Protein AF-0000000078166287 (afdb_homodimer)

Radius of gyration: 30.83 Å; Cα contacts (8 Å, |Δi|>4): 566; chains: 2; bounding box: 59×84×82 Å

Sequence (516 aa):
MASVELYSASLSSIGETFCGYIDVQIDDDYSADISILESTAPCSSHRCYIPKPPPLPSKAYKNTRCLKFRNFTSVPRETKHAWDRLFKEGHGADVCIVTEDNSCILSHYTVLSVASPVLGTFLLQAKVKNGMKYIKIPRMPYGAVHAFVRFLYSSCYDEETIKKFVLHLLVLSHCYSVPSLKRLCTSCLEDGSLTEENVTDVLQLAMDCDAPRLTFFCIRMILKDFKSISATEGWKVMRRANPNLEQELLEVVVETDSMASVELYSASLSSIGETFCGYIDVQIDDDYSADISILESTAPCSSHRCYIPKPPPLPSKAYKNTRCLKFRNFTSVPRETKHAWDRLFKEGHGADVCIVTEDNSCILSHYTVLSVASPVLGTFLLQAKVKNGMKYIKIPRMPYGAVHAFVRFLYSSCYDEETIKKFVLHLLVLSHCYSVPSLKRLCTSCLEDGSLTEENVTDVLQLAMDCDAPRLTFFCIRMILKDFKSISATEGWKVMRRANPNLEQELLEVVVETDS

Secondary structure (DSSP, 8-state):
-----------GGGGS-GGGGG-----------------------------------SSTHHHHHHHHHHTEEEEEHHHHHHHHHHHHH-TT--EEEE-TTS-EEEE-HHHHHHH-HHHHHHHHTSEEETTEEEEE-TT--HHHHHHHHHHHHH----HHHHHHTHHHHHHHHHHTT-HHHHHHHHHHIIIII--TTTHHHHHHHHHHTT-HHHHHHHHHHHHHTHHHHHTSHHHHHHHHH-HHHHHHHHHHHHHHH-/-----------GGGGS-GGGGG-----------------------------------SS-HHHHHHHHHHTEEEEEHHHHHHHHHHHHH-TT--EEEE-TTS-EEEE-HHHHHHH-HHHHHHHHTSEEETTEEEEE-TT--HHHHHHHHHHHHH----HHHHHHTHHHHHHHHHHTT-HHHHHHHHHHIIIII--TTTHHHHHHHHHHTT-HHHHHHHHHHHHHTHHHHHTSHHHHHHHHH-HHHHHHHHHHHHHHH-

Structure (mmCIF, N/CA/C/O backbone):
data_AF-0000000078166287-model_v1
#
loop_
_entity.id
_entity.type
_entity.pdbx_description
1 polymer 'BTB domain-containing protein'
#
loop_
_atom_site.group_PDB
_atom_site.id
_atom_site.type_symbol
_atom_site.label_atom_id
_atom_site.label_alt_id
_atom_site.label_comp_id
_atom_site.label_asym_id
_atom_site.label_entity_id
_atom_site.label_seq_id
_atom_site.pdbx_PDB_ins_code
_atom_site.Cartn_x
_atom_site.Cartn_y
_atom_site.Cartn_z
_atom_site.occupancy
_atom_site.B_iso_or_equiv
_atom_site.auth_seq_id
_atom_site.auth_comp_id
_atom_site.auth_asym_id
_atom_site.auth_atom_id
_atom_site.pdbx_PDB_model_num
ATOM 1 N N . MET A 1 1 ? 23.344 -38.125 23.219 1 19.27 1 MET A N 1
ATOM 2 C CA . MET A 1 1 ? 23.562 -38.312 21.781 1 19.27 1 MET A CA 1
ATOM 3 C C . MET A 1 1 ? 22.25 -38.188 21.016 1 19.27 1 MET A C 1
ATOM 5 O O . MET A 1 1 ? 21.547 -39.188 20.828 1 19.27 1 MET A O 1
ATOM 9 N N . ALA A 1 2 ? 21.359 -37.188 21.328 1 23.91 2 ALA A N 1
ATOM 10 C CA . ALA A 1 2 ? 19.938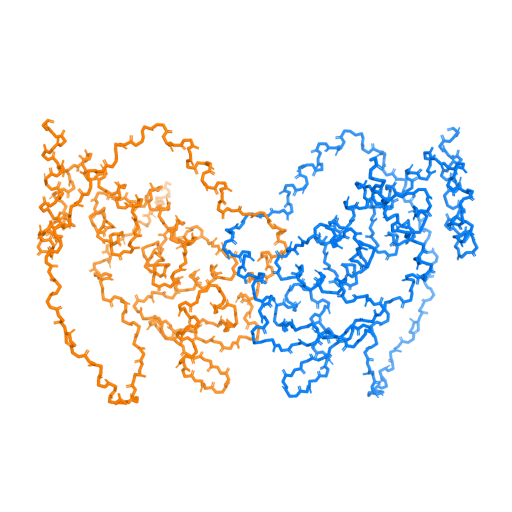 -36.938 21.125 1 23.91 2 ALA A CA 1
ATOM 11 C C . ALA A 1 2 ? 19.609 -36.781 19.641 1 23.91 2 ALA A C 1
ATOM 13 O O . ALA A 1 2 ? 20.156 -35.906 18.969 1 23.91 2 ALA A O 1
ATOM 14 N N . SER A 1 3 ? 19.266 -37.875 18.938 1 19.8 3 SER A N 1
ATOM 15 C CA . SER A 1 3 ? 19.062 -38.062 17.5 1 19.8 3 SER A CA 1
ATOM 16 C C . SER A 1 3 ? 17.906 -37.219 16.984 1 19.8 3 SER A C 1
ATOM 18 O O . SER A 1 3 ? 16.766 -37.375 17.438 1 19.8 3 SER A O 1
ATOM 20 N N . VAL A 1 4 ? 18.062 -35.938 16.656 1 27.19 4 VAL A N 1
ATOM 21 C CA . VAL A 1 4 ? 17.141 -34.969 16.078 1 27.19 4 VAL A CA 1
ATOM 22 C C . VAL A 1 4 ? 16.547 -35.531 14.781 1 27.19 4 VAL A C 1
ATOM 24 O O . VAL A 1 4 ? 17.266 -35.75 13.805 1 27.19 4 VAL A O 1
ATOM 27 N N . GLU A 1 5 ? 15.625 -36.531 14.891 1 24.47 5 GLU A N 1
ATOM 28 C CA . GLU A 1 5 ? 14.891 -37.094 13.758 1 24.47 5 GLU A CA 1
ATOM 29 C C . GLU A 1 5 ? 14.281 -35.969 12.898 1 24.47 5 GLU A C 1
ATOM 31 O O . GLU A 1 5 ? 13.477 -35.188 13.391 1 24.47 5 GLU A O 1
ATOM 36 N N . LEU A 1 6 ? 14.969 -35.406 11.961 1 25.09 6 LEU A N 1
ATOM 37 C CA . LEU A 1 6 ? 14.57 -34.469 10.898 1 25.09 6 LEU A CA 1
ATOM 38 C C . LEU A 1 6 ? 13.352 -35 10.156 1 25.09 6 LEU A C 1
ATOM 40 O O . LEU A 1 6 ? 13.383 -36.125 9.617 1 25.09 6 LEU A O 1
ATOM 44 N N . TYR A 1 7 ? 12.172 -34.781 10.695 1 25.78 7 TYR A N 1
ATOM 45 C CA . TYR A 1 7 ? 10.891 -35.062 10.055 1 25.78 7 TYR A CA 1
ATOM 46 C C . TYR A 1 7 ? 10.922 -34.656 8.586 1 25.78 7 TYR A C 1
ATOM 48 O O . TYR A 1 7 ? 11.125 -33.5 8.258 1 25.78 7 TYR A O 1
ATOM 56 N N . SER A 1 8 ? 11.5 -35.438 7.656 1 24.98 8 SER A N 1
ATOM 57 C CA . SER A 1 8 ? 11.43 -35.375 6.203 1 24.98 8 SER A CA 1
ATOM 58 C C . SER A 1 8 ? 9.984 -35.25 5.723 1 24.98 8 SER A C 1
ATOM 60 O O . SER A 1 8 ? 9.18 -36.156 5.949 1 24.98 8 SER A O 1
ATOM 62 N N . ALA A 1 9 ? 9.359 -34.125 5.785 1 29.28 9 ALA A N 1
ATOM 63 C CA . ALA A 1 9 ? 8.062 -33.875 5.172 1 29.28 9 ALA A CA 1
ATOM 64 C C . ALA A 1 9 ? 8.039 -34.312 3.713 1 29.28 9 ALA A C 1
ATOM 66 O O . ALA A 1 9 ? 8.836 -33.844 2.9 1 2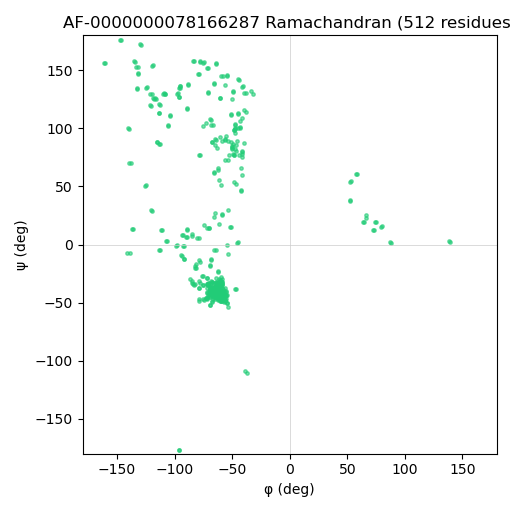9.28 9 ALA A O 1
ATOM 67 N N . SER A 1 10 ? 7.777 -35.594 3.463 1 28.25 10 SER A N 1
ATOM 68 C CA . SER A 1 10 ? 7.539 -36.219 2.164 1 28.25 10 SER A CA 1
ATOM 69 C C . SER A 1 10 ? 6.547 -35.406 1.338 1 28.25 10 SER A C 1
ATOM 71 O O . SER A 1 10 ? 5.434 -35.125 1.793 1 28.25 10 SER A O 1
ATOM 73 N N . LEU A 1 11 ? 6.941 -34.625 0.454 1 28.25 11 LEU A N 1
ATOM 74 C CA . LEU A 1 11 ? 6.27 -33.969 -0.661 1 28.25 11 LEU A CA 1
ATOM 75 C C . LEU A 1 11 ? 5.504 -34.969 -1.507 1 28.25 11 LEU A C 1
ATOM 77 O O . LEU A 1 11 ? 5.078 -34.656 -2.621 1 28.25 11 LEU A O 1
ATOM 81 N N . SER A 1 12 ? 5.234 -36.25 -1.039 1 29.94 12 SER A N 1
ATOM 82 C CA . SER A 1 12 ? 4.707 -37.219 -1.997 1 29.94 12 SER A CA 1
ATOM 83 C C . SER A 1 12 ? 3.369 -36.75 -2.566 1 29.94 12 SER A C 1
ATOM 85 O O . SER A 1 12 ? 2.949 -37.219 -3.627 1 29.94 12 SER A O 1
ATOM 87 N N . SER A 1 13 ? 2.404 -36.312 -1.745 1 31.55 13 SER A N 1
ATOM 88 C CA . SER A 1 13 ? 1.027 -36.469 -2.197 1 31.55 13 SER A CA 1
ATOM 89 C C . SER A 1 13 ? 0.692 -35.5 -3.324 1 31.55 13 SER A C 1
ATOM 91 O O . SER A 1 13 ? -0.464 -35.094 -3.488 1 31.55 13 SER A O 1
ATOM 93 N N . ILE A 1 14 ? 1.645 -34.875 -3.939 1 33.06 14 ILE A N 1
ATOM 94 C CA . ILE A 1 14 ? 1.253 -33.906 -4.973 1 33.06 14 ILE A CA 1
ATOM 95 C C . ILE A 1 14 ? 0.694 -34.656 -6.18 1 33.06 14 ILE A C 1
ATOM 97 O O . ILE A 1 14 ? 0.653 -34.125 -7.289 1 33.06 14 ILE A O 1
ATOM 101 N N . GLY A 1 15 ? 0.345 -35.969 -6.098 1 30.61 15 GLY A N 1
ATOM 102 C CA . GLY A 1 15 ? -0.06 -36.562 -7.352 1 30.61 15 GLY A CA 1
ATOM 103 C C . GLY A 1 15 ? -1.299 -35.938 -7.957 1 30.61 15 GLY A C 1
ATOM 104 O O . GLY A 1 15 ? -1.866 -36.469 -8.914 1 30.61 15 GLY A O 1
ATOM 105 N N . GLU A 1 16 ? -2.223 -35.25 -7.207 1 35.38 16 GLU A N 1
ATOM 106 C CA . GLU A 1 16 ? -3.428 -34.844 -7.918 1 35.38 16 GLU A CA 1
ATOM 107 C C . GLU A 1 16 ? -3.117 -33.75 -8.945 1 35.38 16 GLU A C 1
ATOM 109 O O . GLU A 1 16 ? -2.4 -32.781 -8.641 1 35.38 16 GLU A O 1
ATOM 114 N N . THR A 1 17 ? -3.139 -34.031 -10.227 1 33.88 17 THR A N 1
ATOM 115 C CA . THR A 1 17 ? -2.928 -33.188 -11.406 1 33.88 17 THR A CA 1
ATOM 116 C C . THR A 1 17 ? -3.648 -31.859 -11.258 1 33.88 17 THR A C 1
ATOM 118 O O . THR A 1 17 ? -4.836 -31.812 -10.938 1 33.88 17 THR A O 1
ATOM 121 N N . PHE A 1 18 ? -2.949 -30.828 -10.906 1 33.62 18 PHE A N 1
ATOM 122 C CA . PHE A 1 18 ? -3.383 -29.438 -10.844 1 33.62 18 PHE A CA 1
ATOM 123 C C . PHE A 1 18 ? -4.176 -29.062 -12.094 1 33.62 18 PHE A C 1
ATOM 125 O O . PHE A 1 18 ? -4.605 -27.922 -12.234 1 33.62 18 PHE A O 1
ATOM 132 N N . CYS A 1 19 ? -4.465 -29.938 -13.094 1 33.25 19 CYS A N 1
ATOM 133 C CA . CYS A 1 19 ? -5.121 -29.516 -14.328 1 33.25 19 CYS A CA 1
ATOM 134 C C . CYS A 1 19 ? -6.543 -29.031 -14.047 1 33.25 19 CYS A C 1
ATOM 136 O O . CYS A 1 19 ? -7.105 -28.266 -14.836 1 33.25 19 CYS A O 1
ATOM 138 N N . GLY A 1 20 ? -7.305 -29.641 -13.156 1 32.28 20 GLY A N 1
ATOM 139 C CA . GLY A 1 20 ? -8.734 -29.406 -13.039 1 32.28 20 GLY A CA 1
ATOM 140 C C . GLY A 1 20 ? -9.07 -28.156 -12.266 1 32.28 20 GLY A C 1
ATOM 141 O O . GLY A 1 20 ? -10.219 -27.953 -11.859 1 32.28 20 GLY A O 1
ATOM 142 N N . TYR A 1 21 ? -8.109 -27.422 -11.914 1 35.41 21 TYR A N 1
ATOM 143 C CA . TYR A 1 21 ? -8.445 -26.484 -10.844 1 35.41 21 TYR A CA 1
ATOM 144 C C . TYR A 1 21 ? -9.203 -25.281 -11.391 1 35.41 21 TYR A C 1
ATOM 146 O O . TYR A 1 21 ? -9.625 -24.406 -10.633 1 35.41 21 TYR A O 1
ATOM 154 N N . ILE A 1 22 ? -9.266 -25.016 -12.664 1 35.56 22 ILE A N 1
ATOM 155 C CA . ILE A 1 22 ? -9.641 -23.656 -13 1 35.56 22 ILE A CA 1
ATOM 156 C C . ILE A 1 22 ? -11.164 -23.516 -13.016 1 35.56 22 ILE A C 1
ATOM 158 O O . ILE A 1 22 ? -11.711 -22.672 -13.711 1 35.56 22 ILE A O 1
ATOM 162 N N . ASP A 1 23 ? -11.969 -24.5 -12.609 1 32.66 23 ASP A N 1
ATOM 163 C CA . ASP A 1 23 ? -13.391 -24.281 -12.836 1 32.66 23 ASP A CA 1
ATOM 164 C C . ASP A 1 23 ? -13.977 -23.328 -11.789 1 32.66 23 ASP A C 1
ATOM 166 O O . ASP A 1 23 ? -14.078 -23.688 -10.609 1 32.66 23 ASP A O 1
ATOM 170 N N . VAL A 1 24 ? -13.727 -22.141 -11.945 1 35.94 24 VAL A N 1
ATOM 171 C CA . VAL A 1 24 ? -14.523 -21.25 -11.109 1 35.94 24 VAL A CA 1
ATOM 172 C C . VAL A 1 24 ? -16 -21.5 -11.352 1 35.94 24 VAL A C 1
ATOM 174 O O . VAL A 1 24 ? -16.5 -21.359 -12.477 1 35.94 24 VAL A O 1
ATOM 177 N N . GLN A 1 25 ? -16.641 -22.406 -10.609 1 33.19 25 GLN A N 1
ATOM 178 C CA . GLN A 1 25 ? -18.062 -22.719 -10.75 1 33.19 25 GLN A CA 1
ATOM 179 C C . GLN A 1 25 ? -18.922 -21.531 -10.32 1 33.19 25 GLN A C 1
ATOM 181 O O . GLN A 1 25 ? -18.844 -21.094 -9.172 1 33.19 25 GLN A O 1
ATOM 186 N N . ILE A 1 26 ? -19.156 -20.688 -11.305 1 35.34 26 ILE A N 1
ATOM 187 C CA . ILE A 1 26 ? -20.266 -19.766 -11.07 1 35.34 26 ILE A CA 1
ATOM 188 C C . ILE A 1 26 ? -21.578 -20.547 -11.023 1 35.34 26 ILE A C 1
ATOM 190 O O . ILE A 1 26 ? -21.891 -21.312 -11.938 1 35.34 26 ILE A O 1
ATOM 194 N N . ASP A 1 27 ? -22.234 -20.859 -10.023 1 30.25 27 ASP A N 1
ATOM 195 C CA . ASP A 1 27 ? -23.547 -21.5 -9.953 1 30.25 27 ASP A CA 1
ATOM 196 C C . ASP A 1 27 ? -24.562 -20.812 -10.852 1 30.25 27 ASP A C 1
ATOM 198 O O . ASP A 1 27 ? -24.875 -19.641 -10.633 1 30.25 27 ASP A O 1
ATOM 202 N N . ASP A 1 28 ? -24.547 -21.047 -12.234 1 31.62 28 ASP A N 1
ATOM 203 C CA . ASP A 1 28 ? -25.453 -20.547 -13.25 1 31.62 28 ASP A CA 1
ATOM 204 C C . ASP A 1 28 ? -26.859 -21.109 -13.055 1 31.62 28 ASP A C 1
ATOM 206 O O . ASP A 1 28 ? -27.109 -22.281 -13.359 1 31.62 28 ASP A O 1
ATOM 210 N N . ASP A 1 29 ? -27.672 -20.938 -12.016 1 28.88 29 ASP A N 1
ATOM 211 C CA . ASP A 1 29 ? -29 -21.406 -12.359 1 28.88 29 ASP A CA 1
ATOM 212 C C . ASP A 1 29 ? -29.5 -20.75 -13.641 1 28.88 29 ASP A C 1
ATOM 214 O O . ASP A 1 29 ? -30.438 -21.25 -14.281 1 28.88 29 ASP A O 1
ATOM 218 N N . TYR A 1 30 ? -29.531 -19.391 -13.789 1 25.78 30 TYR A N 1
ATOM 219 C CA . TYR A 1 30 ? -30.453 -18.812 -14.75 1 25.78 30 TYR A CA 1
ATOM 220 C C . TYR A 1 30 ? -29.953 -19.016 -16.172 1 25.78 30 TYR A C 1
ATOM 222 O O . TYR A 1 30 ? -28.797 -18.688 -16.484 1 25.78 30 TYR A O 1
ATOM 230 N N . SER A 1 31 ? -30.484 -19.984 -16.953 1 24.83 31 SER A N 1
ATOM 231 C CA . SER A 1 31 ? -30.297 -20.484 -18.312 1 24.83 31 SER A CA 1
ATOM 232 C C . SER A 1 31 ? -30.531 -19.391 -19.344 1 24.83 31 SER A C 1
ATOM 234 O O . SER A 1 31 ? -31.469 -19.469 -20.141 1 24.83 31 SER A O 1
ATOM 236 N N . ALA A 1 32 ? -30.391 -18.016 -19.109 1 26.31 32 ALA A N 1
ATOM 237 C CA . ALA A 1 32 ? -30.703 -17.219 -20.281 1 26.31 32 ALA A CA 1
ATOM 238 C C . ALA A 1 32 ? -29.953 -17.734 -21.516 1 26.31 32 ALA A C 1
ATOM 240 O O . ALA A 1 32 ? -28.812 -18.219 -21.406 1 26.31 32 ALA A O 1
ATOM 241 N N . ASP A 1 33 ? -30.656 -18.078 -22.672 1 23.92 33 ASP A N 1
ATOM 242 C CA . ASP A 1 33 ? -30.453 -18.656 -23.984 1 23.92 33 ASP A CA 1
ATOM 243 C C . ASP A 1 33 ? -29.359 -17.922 -24.75 1 23.92 33 ASP A C 1
ATOM 245 O O . ASP A 1 33 ? -29.609 -16.891 -25.375 1 23.92 33 ASP A O 1
ATOM 249 N N . ILE A 1 34 ? -28.328 -17.328 -24.078 1 25.14 34 ILE A N 1
ATOM 250 C CA . ILE A 1 34 ? -27.531 -16.516 -25 1 25.14 34 ILE A CA 1
ATOM 251 C C . ILE A 1 34 ? -26.984 -17.391 -26.109 1 25.14 34 ILE A C 1
ATOM 253 O O . ILE A 1 34 ? -26.25 -18.359 -25.859 1 25.14 34 ILE A O 1
ATOM 257 N N . SER A 1 35 ? -27.781 -17.516 -27.172 1 24.55 35 SER A N 1
ATOM 258 C CA . SER A 1 35 ? -27.5 -18.109 -28.484 1 24.55 35 SER A CA 1
ATOM 259 C C . SER A 1 35 ? -26.125 -17.703 -28.984 1 24.55 35 SER A C 1
ATOM 261 O O . SER A 1 35 ? -25.938 -16.578 -29.469 1 24.55 35 SER A O 1
ATOM 263 N N . ILE A 1 36 ? -25.172 -17.797 -28.094 1 24.05 36 ILE A N 1
ATOM 264 C CA . ILE A 1 36 ? -23.875 -17.391 -28.625 1 24.05 36 ILE A CA 1
ATOM 265 C C . ILE A 1 36 ? -23.609 -18.125 -29.938 1 24.05 36 ILE A C 1
ATOM 267 O O . ILE A 1 36 ? -23.828 -19.344 -30.031 1 24.05 36 ILE A O 1
ATOM 271 N N . LEU A 1 37 ? -23.594 -17.328 -31.016 1 23.06 37 LEU A N 1
ATOM 272 C CA . LEU A 1 37 ? -23.312 -17.531 -32.438 1 23.06 37 LEU A CA 1
ATOM 273 C C . LEU A 1 37 ? -22.094 -18.422 -32.625 1 23.06 37 LEU A C 1
ATOM 275 O O . LEU A 1 37 ? -21.062 -18.234 -31.969 1 23.06 37 LEU A O 1
ATOM 279 N N . GLU A 1 38 ? -22.328 -19.656 -33.031 1 24.67 38 GLU A N 1
ATOM 280 C CA . GLU A 1 38 ? -21.484 -20.797 -33.344 1 24.67 38 GLU A CA 1
ATOM 281 C C . GLU A 1 38 ? -20.422 -20.453 -34.375 1 24.67 38 GLU A C 1
ATOM 283 O O . GLU A 1 38 ? -19.688 -21.328 -34.844 1 24.67 38 GLU A O 1
ATOM 288 N N . SER A 1 39 ? -20.344 -19.203 -34.906 1 24.69 39 SER A N 1
ATOM 289 C CA . SER A 1 39 ? -19.625 -19.312 -36.156 1 24.69 39 SER A CA 1
ATOM 290 C C . SER A 1 39 ? -18.203 -19.812 -35.938 1 24.69 39 SER A C 1
ATOM 292 O O . SER A 1 39 ? -17.375 -19.094 -35.375 1 24.69 39 SER A O 1
ATOM 294 N N . THR A 1 40 ? -18.062 -20.984 -35.469 1 23.98 40 THR A N 1
ATOM 295 C CA . THR A 1 40 ? -16.734 -21.531 -35.219 1 23.98 40 THR A CA 1
ATOM 296 C C . THR A 1 40 ? -15.914 -21.625 -36.5 1 23.98 40 THR A C 1
ATOM 298 O O . THR A 1 40 ? -16.203 -22.453 -37.375 1 23.98 40 THR A O 1
ATOM 301 N N . ALA A 1 41 ? -15.75 -20.484 -37.219 1 26.19 41 ALA A N 1
ATOM 302 C CA . ALA A 1 41 ? -14.93 -20.672 -38.406 1 26.19 41 ALA A CA 1
ATOM 303 C C . ALA A 1 41 ? -13.633 -21.406 -38.094 1 26.19 41 ALA A C 1
ATOM 305 O O . ALA A 1 41 ? -13.148 -21.328 -36.938 1 26.19 41 ALA A O 1
ATOM 306 N N . PRO A 1 42 ? -13.305 -22.438 -38.906 1 25.3 42 PRO A N 1
ATOM 307 C CA . PRO A 1 42 ? -12.18 -23.359 -38.75 1 25.3 42 PRO A CA 1
ATOM 308 C C . PRO A 1 42 ? -10.836 -22.641 -38.656 1 25.3 42 PRO A C 1
ATOM 310 O O . PRO A 1 42 ? -10.609 -21.641 -39.344 1 25.3 42 PRO A O 1
ATOM 313 N N . CYS A 1 43 ? -10.398 -22.359 -37.438 1 22.8 43 CYS A N 1
ATOM 314 C CA . CYS A 1 43 ? -9.109 -21.719 -37.188 1 22.8 43 CYS A CA 1
ATOM 315 C C . CYS A 1 43 ? -8.008 -22.391 -38 1 22.8 43 CYS A C 1
ATOM 317 O O . CYS A 1 43 ? -7.828 -23.609 -37.906 1 22.8 43 CYS A O 1
ATOM 319 N N . SER A 1 44 ? -7.828 -21.969 -39.25 1 23.44 44 SER A N 1
ATOM 320 C CA . SER A 1 44 ? -6.668 -22.344 -40.031 1 23.44 44 SER A CA 1
ATOM 321 C C . SER A 1 44 ? -5.422 -22.484 -39.156 1 23.44 44 SER A C 1
ATOM 323 O O . SER A 1 44 ? -5.324 -21.859 -38.094 1 23.44 44 SER A O 1
ATOM 325 N N . SER A 1 45 ? -4.723 -23.609 -39.375 1 24.66 45 SER A N 1
ATOM 326 C CA . SER A 1 45 ? -3.494 -24.141 -38.781 1 24.66 45 SER A CA 1
ATOM 327 C C . SER A 1 45 ? -2.395 -23.078 -38.75 1 24.66 45 SER A C 1
ATOM 329 O O . SER A 1 45 ? -1.879 -22.688 -39.812 1 24.66 45 SER A O 1
ATOM 331 N N . HIS A 1 46 ? -2.658 -21.938 -38.188 1 24.31 46 HIS A N 1
ATOM 332 C CA . HIS A 1 46 ? -1.53 -21 -38.156 1 24.31 46 HIS A CA 1
ATOM 333 C C . HIS A 1 46 ? -0.252 -21.703 -37.719 1 24.31 46 HIS A C 1
ATOM 335 O O . HIS A 1 46 ? -0.244 -22.406 -36.719 1 24.31 46 HIS A O 1
ATOM 341 N N . ARG A 1 47 ? 0.609 -22.062 -38.688 1 26.73 47 ARG A N 1
ATOM 342 C CA . ARG A 1 47 ? 1.971 -22.562 -38.5 1 26.73 47 ARG A CA 1
ATOM 343 C C . ARG A 1 47 ? 2.703 -21.781 -37.406 1 26.73 47 ARG A C 1
ATOM 345 O O . ARG A 1 47 ? 2.857 -20.562 -37.531 1 26.73 47 ARG A O 1
ATOM 352 N N . CYS A 1 48 ? 2.406 -22.156 -36.125 1 26.31 48 CYS A N 1
ATOM 353 C CA . CYS A 1 48 ? 3.141 -21.578 -35 1 26.31 48 CYS A CA 1
ATOM 354 C C . CYS A 1 48 ? 4.629 -21.469 -35.312 1 26.31 48 CYS A C 1
ATOM 356 O O . CYS A 1 48 ? 5.316 -22.484 -35.438 1 26.31 48 CYS A O 1
ATOM 358 N N . TYR A 1 49 ? 4.961 -20.734 -36.344 1 28.91 49 TYR A N 1
ATOM 359 C CA . TYR A 1 49 ? 6.375 -20.422 -36.5 1 28.91 49 TYR A CA 1
ATOM 360 C C . TYR A 1 49 ? 7.016 -20.078 -35.156 1 28.91 49 TYR A C 1
ATOM 362 O O . TYR A 1 49 ? 6.676 -19.078 -34.531 1 28.91 49 TYR A O 1
ATOM 370 N N . ILE A 1 50 ? 7.266 -21.094 -34.344 1 29.66 50 ILE A N 1
ATOM 371 C CA . ILE A 1 50 ? 8.047 -20.859 -33.125 1 29.66 50 ILE A CA 1
ATOM 372 C C . ILE A 1 50 ? 9.281 -20.031 -33.438 1 29.66 50 ILE A C 1
ATOM 374 O O . ILE A 1 50 ? 10.125 -20.453 -34.25 1 29.66 50 ILE A O 1
ATOM 378 N N . PRO A 1 51 ? 9.156 -18.703 -33.562 1 32.94 51 PRO A N 1
ATOM 379 C CA . PRO A 1 51 ? 10.398 -17.969 -33.812 1 32.94 51 PRO A CA 1
ATOM 380 C C . PRO A 1 51 ? 11.586 -18.531 -33.031 1 32.94 51 PRO A C 1
ATOM 382 O O . PRO A 1 51 ? 11.406 -19.172 -32 1 32.94 51 PRO A O 1
ATOM 385 N N . LYS A 1 52 ? 12.664 -18.75 -33.719 1 34.5 52 LYS A N 1
ATOM 386 C CA . LYS A 1 52 ? 13.945 -19.172 -33.156 1 34.5 52 LYS A CA 1
ATOM 387 C C . LYS A 1 52 ? 14.219 -18.484 -31.828 1 34.5 52 LYS A C 1
ATOM 389 O O . LYS A 1 52 ? 13.961 -17.281 -31.672 1 34.5 52 LYS A O 1
ATOM 394 N N . PRO A 1 53 ? 14.266 -19.266 -30.688 1 34.78 53 PRO A N 1
ATOM 395 C CA . PRO A 1 53 ? 14.492 -18.641 -29.391 1 34.78 53 PRO A CA 1
ATOM 396 C C . PRO A 1 53 ? 15.617 -17.609 -29.422 1 34.78 53 PRO A C 1
ATOM 398 O O . PRO A 1 53 ? 16.547 -17.734 -30.219 1 34.78 53 PRO A O 1
ATOM 401 N N . PRO A 1 54 ? 15.266 -16.297 -29.234 1 38.22 54 PRO A N 1
ATOM 402 C CA . PRO A 1 54 ? 16.406 -15.383 -29.25 1 38.22 54 PRO A CA 1
ATOM 403 C C . PRO A 1 54 ? 17.625 -15.938 -28.516 1 38.22 54 PRO A C 1
ATOM 405 O O . PRO A 1 54 ? 17.484 -16.812 -27.641 1 38.22 54 PRO A O 1
ATOM 408 N N . PRO A 1 55 ? 18.812 -15.789 -29.078 1 36.16 55 PRO A N 1
ATOM 409 C CA . PRO A 1 55 ? 20.016 -16.297 -28.422 1 36.16 55 PRO A CA 1
ATOM 410 C C . PRO A 1 55 ? 20.062 -15.977 -26.922 1 36.16 55 PRO A C 1
ATOM 412 O O . PRO A 1 55 ? 19.406 -15.039 -26.469 1 36.16 55 PRO A O 1
ATOM 415 N N . LEU A 1 56 ? 20.547 -16.891 -26.188 1 37.16 56 LEU A N 1
ATOM 416 C CA . LEU A 1 56 ? 20.688 -16.797 -24.734 1 37.16 56 LEU A CA 1
ATOM 417 C C . LEU A 1 56 ? 21.328 -15.477 -24.344 1 37.16 56 LEU A C 1
ATOM 419 O O . LEU A 1 56 ? 22.344 -15.078 -24.891 1 37.16 56 LEU A O 1
ATOM 423 N N . PRO A 1 57 ? 20.5 -14.57 -23.969 1 35.78 57 PRO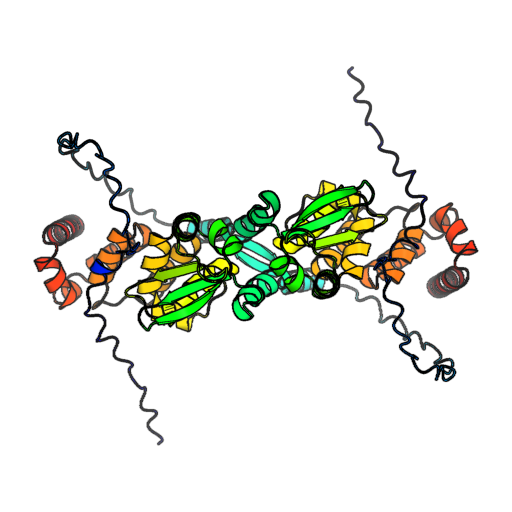 A N 1
ATOM 424 C CA . PRO A 1 57 ? 21.25 -13.391 -23.516 1 35.78 57 PRO A CA 1
ATOM 425 C C . PRO A 1 57 ? 22.391 -13.734 -22.562 1 35.78 57 PRO A C 1
ATOM 427 O O . PRO A 1 57 ? 22.219 -14.57 -21.672 1 35.78 57 PRO A O 1
ATOM 430 N N . SER A 1 58 ? 23.594 -13.75 -22.984 1 31.86 58 SER A N 1
ATOM 431 C CA . SER A 1 58 ? 24.719 -13.883 -22.062 1 31.86 58 SER A CA 1
ATOM 432 C C . SER A 1 58 ? 24.453 -13.109 -20.766 1 31.86 58 SER A C 1
ATOM 434 O O . SER A 1 58 ? 24.547 -13.68 -19.672 1 31.86 58 SER A O 1
ATOM 436 N N . LYS A 1 59 ? 25.281 -11.898 -20.531 1 34.28 59 LYS A N 1
ATOM 437 C CA . LYS A 1 59 ? 25.422 -11.203 -19.25 1 34.28 59 LYS A CA 1
ATOM 438 C C . LYS A 1 59 ? 24.094 -10.578 -18.828 1 34.28 59 LYS A C 1
ATOM 440 O O . LYS A 1 59 ? 23.953 -9.352 -18.812 1 34.28 59 LYS A O 1
ATOM 445 N N . ALA A 1 60 ? 23.031 -11.078 -19.297 1 38.09 60 ALA A N 1
ATOM 446 C CA . ALA A 1 60 ? 21.75 -10.453 -18.938 1 38.09 60 ALA A CA 1
ATOM 447 C C . ALA A 1 60 ? 21.484 -10.562 -17.453 1 38.09 60 ALA A C 1
ATOM 449 O O . ALA A 1 60 ? 20.391 -10.227 -16.984 1 38.09 60 ALA A O 1
ATOM 450 N N . TYR A 1 61 ? 22.266 -11.211 -16.719 1 33.62 61 TYR A N 1
ATOM 451 C CA . TYR A 1 61 ? 22.078 -11.211 -15.273 1 33.62 61 TYR A CA 1
ATOM 452 C C . TYR A 1 61 ? 22.078 -9.797 -14.719 1 33.62 61 TYR A C 1
ATOM 454 O O . TYR A 1 61 ? 21.453 -9.531 -13.688 1 33.62 61 TYR A O 1
ATOM 462 N N . LYS A 1 62 ? 22.891 -8.852 -15.219 1 39.16 62 LYS A N 1
ATOM 463 C CA . LYS A 1 62 ? 22.922 -7.484 -14.695 1 39.16 62 LYS A CA 1
ATOM 464 C C . LYS A 1 62 ? 21.562 -6.812 -14.836 1 39.16 62 LYS A C 1
ATOM 466 O O . LYS A 1 62 ? 21.188 -5.973 -14.016 1 39.16 62 LYS A O 1
ATOM 471 N N . ASN A 1 63 ? 20.844 -7.18 -15.852 1 40.38 63 ASN A N 1
ATOM 472 C CA . ASN A 1 63 ? 19.625 -6.438 -16.125 1 40.38 63 ASN A CA 1
ATOM 473 C C . ASN A 1 63 ? 18.469 -6.918 -15.258 1 40.38 63 ASN A C 1
ATOM 475 O O . ASN A 1 63 ? 17.391 -6.305 -15.242 1 40.38 63 ASN A O 1
ATOM 479 N N . THR A 1 64 ? 18.625 -8.109 -14.711 1 40.19 64 THR A N 1
ATOM 480 C CA . THR A 1 64 ? 17.531 -8.562 -13.852 1 40.19 64 THR A CA 1
ATOM 481 C C . THR A 1 64 ? 17.469 -7.73 -12.57 1 40.19 64 THR A C 1
ATOM 483 O O . THR A 1 64 ? 16.391 -7.441 -12.055 1 40.19 64 THR A O 1
ATOM 486 N N . ARG A 1 65 ? 18.672 -7.363 -12.039 1 42.41 65 ARG A N 1
ATOM 487 C CA . ARG A 1 65 ? 18.688 -6.441 -10.906 1 42.41 65 ARG A CA 1
ATOM 488 C C . ARG A 1 65 ? 18.047 -5.102 -11.289 1 42.41 65 ARG A C 1
ATOM 490 O O . ARG A 1 65 ? 17.359 -4.484 -10.469 1 42.41 65 ARG A O 1
ATOM 497 N N . CYS A 1 66 ? 18.359 -4.859 -12.508 1 44.75 66 CYS A N 1
ATOM 498 C CA . CYS A 1 66 ? 17.844 -3.584 -13 1 44.75 66 CYS A CA 1
ATOM 499 C C . CYS A 1 66 ? 16.328 -3.643 -13.172 1 44.75 66 CYS A C 1
ATOM 501 O O . CYS A 1 66 ? 15.633 -2.646 -12.961 1 44.75 66 CYS A O 1
ATOM 503 N N . LEU A 1 67 ? 15.836 -4.816 -13.578 1 45.62 67 LEU A N 1
ATOM 504 C CA . LEU A 1 67 ? 14.414 -5.031 -13.805 1 45.62 67 LEU A CA 1
ATOM 505 C C . LEU A 1 67 ? 13.664 -5.105 -12.477 1 45.62 67 LEU A C 1
ATOM 507 O O . LEU A 1 67 ? 12.508 -4.684 -12.391 1 45.62 67 LEU A O 1
ATOM 511 N N . LYS A 1 68 ? 14.297 -5.914 -11.547 1 49.03 68 LYS A N 1
ATOM 512 C CA . LYS A 1 68 ? 13.719 -5.969 -10.203 1 49.03 68 LYS A CA 1
ATOM 513 C C . LYS A 1 68 ? 13.406 -4.57 -9.68 1 49.03 68 LYS A C 1
ATOM 515 O O . LYS A 1 68 ? 12.359 -4.352 -9.062 1 49.03 68 LYS A O 1
ATOM 520 N N . PHE A 1 69 ? 14.406 -3.609 -10.055 1 54.75 69 PHE A N 1
ATOM 521 C CA . PHE A 1 69 ? 14.336 -2.248 -9.531 1 54.75 69 PHE A CA 1
ATOM 522 C C . PHE A 1 69 ? 13.156 -1.497 -10.133 1 54.75 69 PHE A C 1
ATOM 524 O O . PHE A 1 69 ? 12.547 -0.654 -9.469 1 54.75 69 PHE A O 1
ATOM 531 N N . ARG A 1 70 ? 12.688 -2.102 -11.281 1 69.75 70 ARG A N 1
ATOM 532 C CA . ARG A 1 70 ? 11.75 -1.255 -12 1 69.75 70 ARG A CA 1
ATOM 533 C C . ARG A 1 70 ? 10.312 -1.538 -11.562 1 69.75 70 ARG A C 1
ATOM 535 O O . ARG A 1 70 ? 9.461 -0.648 -11.594 1 69.75 70 ARG A O 1
ATOM 542 N N . ASN A 1 71 ? 10.109 -2.672 -10.797 1 91.31 71 ASN A N 1
ATOM 543 C CA . ASN A 1 71 ? 8.719 -3.047 -10.555 1 91.31 71 ASN A CA 1
ATOM 544 C C . ASN A 1 71 ? 8.305 -2.756 -9.117 1 91.31 71 ASN A C 1
ATOM 546 O O . ASN A 1 71 ? 7.148 -2.98 -8.734 1 91.31 71 ASN A O 1
ATOM 550 N N . PHE A 1 72 ? 9.227 -2.195 -8.43 1 96.06 72 PHE A N 1
ATOM 551 C CA . PHE A 1 72 ? 8.938 -1.936 -7.02 1 96.06 72 PHE A CA 1
ATOM 552 C C . PHE A 1 72 ? 8.992 -0.442 -6.723 1 96.06 72 PHE A C 1
ATOM 554 O O . PHE A 1 72 ? 9.586 0.326 -7.48 1 96.06 72 PHE A O 1
ATOM 561 N N . THR A 1 73 ? 8.266 -0.091 -5.711 1 96.69 73 THR A N 1
ATOM 562 C CA . THR A 1 73 ? 8.258 1.277 -5.203 1 96.69 73 THR A CA 1
ATOM 563 C C . THR A 1 73 ? 8.352 1.29 -3.682 1 96.69 73 THR A C 1
ATOM 565 O O . THR A 1 73 ? 8.055 0.289 -3.027 1 96.69 73 THR A O 1
ATOM 568 N N . SER A 1 74 ? 8.797 2.416 -3.229 1 96.5 74 SER A N 1
ATOM 569 C CA . SER A 1 74 ? 8.938 2.559 -1.783 1 96.5 74 SER A CA 1
ATOM 570 C C . SER A 1 74 ? 7.727 3.244 -1.17 1 96.5 74 SER A C 1
ATOM 572 O O . SER A 1 74 ? 7.199 4.207 -1.73 1 96.5 74 SER A O 1
ATOM 574 N N . VAL A 1 75 ? 7.254 2.691 -0.089 1 97.94 75 VAL A N 1
ATOM 575 C CA . VAL A 1 75 ? 6.191 3.314 0.694 1 97.94 75 VAL A CA 1
ATOM 576 C C . VAL A 1 75 ? 6.578 3.324 2.172 1 97.94 75 VAL A C 1
ATOM 578 O O . VAL A 1 75 ? 7.375 2.496 2.617 1 97.94 75 VAL A O 1
ATOM 581 N N . PRO A 1 76 ? 6.027 4.332 2.902 1 97.94 76 PRO A N 1
ATOM 582 C CA . PRO A 1 76 ? 6.238 4.234 4.348 1 97.94 76 PRO A CA 1
ATOM 583 C C . PRO A 1 76 ? 5.777 2.9 4.926 1 97.94 76 PRO A C 1
ATOM 585 O O . PRO A 1 76 ? 4.77 2.346 4.477 1 97.94 76 PRO A O 1
ATOM 588 N N . ARG A 1 77 ? 6.449 2.4 5.934 1 97.75 77 ARG A N 1
ATOM 589 C CA . ARG A 1 77 ? 6.074 1.142 6.574 1 97.75 77 ARG A CA 1
ATOM 590 C C . ARG A 1 77 ? 4.656 1.208 7.125 1 97.75 77 ARG A C 1
ATOM 592 O O . ARG A 1 77 ? 3.922 0.218 7.086 1 97.75 77 ARG A O 1
ATOM 599 N N . GLU A 1 78 ? 4.246 2.395 7.59 1 97.25 78 GLU A N 1
ATOM 600 C CA . GLU A 1 78 ? 2.916 2.598 8.164 1 97.25 78 GLU A CA 1
ATOM 601 C C . GLU A 1 78 ? 1.824 2.32 7.133 1 97.25 78 GLU A C 1
ATOM 603 O O . GLU A 1 78 ? 0.761 1.8 7.473 1 97.25 78 GLU A O 1
ATOM 608 N N . THR A 1 79 ? 2.129 2.635 5.965 1 98.38 79 THR A N 1
ATOM 609 C CA . THR A 1 79 ? 1.155 2.449 4.895 1 98.38 79 THR A CA 1
ATOM 610 C C . THR A 1 79 ? 0.922 0.965 4.625 1 98.38 79 THR A C 1
ATOM 612 O O . THR A 1 79 ? -0.219 0.5 4.621 1 98.38 79 THR A O 1
ATOM 615 N N . LYS A 1 80 ? 1.957 0.273 4.418 1 98.56 80 LYS A N 1
ATOM 616 C CA . LYS A 1 80 ? 1.842 -1.164 4.188 1 98.56 80 LYS A CA 1
ATOM 617 C C . LYS A 1 80 ? 1.195 -1.861 5.383 1 98.56 80 LYS A C 1
ATOM 619 O O . LYS A 1 80 ? 0.387 -2.775 5.211 1 98.56 80 LYS A O 1
ATOM 624 N N . HIS A 1 81 ? 1.572 -1.424 6.555 1 98 81 HIS A N 1
ATOM 625 C CA . HIS A 1 81 ? 0.991 -1.996 7.766 1 98 81 HIS A CA 1
ATOM 626 C C . HIS A 1 81 ? -0.516 -1.768 7.812 1 98 81 HIS A C 1
ATOM 628 O O . HIS A 1 81 ? -1.269 -2.648 8.234 1 98 81 HIS A O 1
ATOM 634 N N . ALA A 1 82 ? -0.921 -0.64 7.43 1 98.5 82 ALA A N 1
ATOM 635 C CA . ALA A 1 82 ? -2.352 -0.341 7.414 1 98.5 82 ALA A CA 1
ATOM 636 C C . ALA A 1 82 ? -3.09 -1.246 6.434 1 98.5 82 ALA A C 1
ATOM 638 O O . ALA A 1 82 ? -4.152 -1.785 6.754 1 98.5 82 ALA A O 1
ATOM 639 N N . TRP A 1 83 ? -2.484 -1.433 5.258 1 98.75 83 TRP A N 1
ATOM 640 C CA . TRP A 1 83 ? -3.076 -2.328 4.27 1 98.75 83 TRP A CA 1
ATOM 641 C C . TRP A 1 83 ? -3.205 -3.742 4.824 1 98.75 83 TRP A C 1
ATOM 643 O O . TRP A 1 83 ? -4.25 -4.379 4.68 1 98.75 83 TRP A O 1
ATOM 653 N N . ASP A 1 84 ? -2.174 -4.152 5.441 1 98.81 84 ASP A N 1
ATOM 654 C CA . ASP A 1 84 ? -2.127 -5.516 5.965 1 98.81 84 ASP A CA 1
ATOM 655 C C . ASP A 1 84 ? -3.094 -5.688 7.133 1 98.81 84 ASP A C 1
ATOM 657 O O . ASP A 1 84 ? -3.725 -6.738 7.273 1 98.81 84 ASP A O 1
ATOM 661 N N . ARG A 1 85 ? -3.18 -4.68 7.922 1 98.5 85 ARG A N 1
ATOM 662 C CA . ARG A 1 85 ? -4.066 -4.715 9.078 1 98.5 85 ARG A CA 1
ATOM 663 C C . ARG A 1 85 ? -5.527 -4.793 8.648 1 98.5 85 ARG A C 1
ATOM 665 O O . ARG A 1 85 ? -6.34 -5.453 9.305 1 98.5 85 ARG A O 1
ATOM 672 N N . LEU A 1 86 ? -5.809 -4.105 7.621 1 98.75 86 LEU A N 1
ATOM 673 C CA . LEU A 1 86 ? -7.176 -4.172 7.113 1 98.75 86 LEU A CA 1
ATOM 674 C C . LEU A 1 86 ? -7.574 -5.613 6.82 1 98.75 86 LEU A C 1
ATOM 676 O O . LEU A 1 86 ? -8.672 -6.043 7.18 1 98.75 86 LEU A O 1
ATOM 680 N N . PHE A 1 87 ? -6.707 -6.34 6.227 1 98.81 87 PHE A N 1
ATOM 681 C CA . PHE A 1 87 ? -6.969 -7.746 5.938 1 98.81 87 PHE A CA 1
ATOM 682 C C . PHE A 1 87 ? -7.043 -8.555 7.227 1 98.81 87 PHE A C 1
ATOM 684 O O . PHE A 1 87 ? -7.98 -9.336 7.422 1 98.81 87 PHE A O 1
ATOM 691 N N . LYS A 1 88 ? -6.09 -8.391 8.062 1 98.31 88 LYS A N 1
ATOM 692 C CA . LYS A 1 88 ? -5.961 -9.211 9.258 1 98.31 88 LYS A CA 1
ATOM 693 C C . LYS A 1 88 ? -7.145 -9.008 10.195 1 98.31 88 LYS A C 1
ATOM 695 O O . LYS A 1 88 ? -7.645 -9.969 10.797 1 98.31 88 LYS A O 1
ATOM 700 N N . GLU A 1 89 ? -7.555 -7.762 10.289 1 97.19 89 GLU A N 1
ATOM 701 C CA . GLU A 1 89 ? -8.625 -7.461 11.227 1 97.19 89 GLU A CA 1
ATOM 702 C C . GLU A 1 89 ? -9.992 -7.719 10.609 1 97.19 89 GLU A C 1
ATOM 704 O O . GLU A 1 89 ? -10.953 -8.039 11.312 1 97.19 89 GLU A O 1
ATOM 709 N N . GLY A 1 90 ? -10.172 -7.504 9.32 1 97.56 90 GLY A N 1
ATOM 710 C CA . GLY A 1 90 ? -11.383 -7.844 8.594 1 97.56 90 GLY A CA 1
ATOM 711 C C . GLY A 1 90 ? -12.547 -6.93 8.922 1 97.56 90 GLY A C 1
ATOM 712 O O . GLY A 1 90 ? -13.695 -7.242 8.609 1 97.56 90 GLY A O 1
ATOM 713 N N . HIS A 1 91 ? -12.242 -5.812 9.602 1 94.81 91 HIS A N 1
ATOM 714 C CA . HIS A 1 91 ? -13.312 -4.898 9.961 1 94.81 91 HIS A CA 1
ATOM 715 C C . HIS A 1 91 ? -14.023 -4.367 8.719 1 94.81 91 HIS A C 1
ATOM 717 O O . HIS A 1 91 ? -13.383 -3.848 7.809 1 94.81 91 HIS A O 1
ATOM 723 N N . GLY A 1 92 ? -15.336 -4.555 8.766 1 95.44 92 GLY A N 1
ATOM 724 C CA . GLY A 1 92 ? -16.141 -4.035 7.684 1 95.44 92 GLY A CA 1
ATOM 725 C C . GLY A 1 92 ? -16.109 -4.91 6.441 1 95.44 92 GLY A C 1
ATOM 726 O O . GLY A 1 92 ? -16.469 -4.461 5.352 1 95.44 92 GLY A O 1
ATOM 727 N N . ALA A 1 93 ? -15.648 -6.133 6.57 1 97.88 93 ALA A N 1
ATOM 728 C CA . ALA A 1 93 ? -15.617 -7.062 5.445 1 97.88 93 ALA A CA 1
ATOM 729 C C . ALA A 1 93 ? -17.016 -7.273 4.871 1 97.88 93 ALA A C 1
ATOM 731 O O . ALA A 1 93 ? -18 -7.289 5.613 1 97.88 93 ALA A O 1
ATOM 732 N N . ASP A 1 94 ? -17.031 -7.438 3.557 1 97.88 94 ASP A N 1
ATOM 733 C CA . ASP A 1 94 ? -18.312 -7.656 2.879 1 97.88 94 ASP A CA 1
ATOM 734 C C . ASP A 1 94 ? -18.203 -8.766 1.837 1 97.88 94 ASP A C 1
ATOM 736 O O . ASP A 1 94 ? -19.062 -8.898 0.966 1 97.88 94 ASP A O 1
ATOM 740 N N . VAL A 1 95 ? -17.156 -9.531 1.851 1 98.5 95 VAL A N 1
ATOM 741 C CA . VAL A 1 95 ? -16.938 -10.688 0.983 1 98.5 95 VAL A CA 1
ATOM 742 C C . VAL A 1 95 ? -16.453 -11.875 1.815 1 98.5 95 VAL A C 1
ATOM 744 O O . VAL A 1 95 ? -15.625 -11.727 2.713 1 98.5 95 VAL A O 1
ATOM 747 N N . CYS A 1 96 ? -16.984 -12.961 1.586 1 98 96 CYS A N 1
ATOM 748 C CA . CYS A 1 96 ? -16.5 -14.234 2.102 1 98 96 CYS A CA 1
ATOM 749 C C . CYS A 1 96 ? -15.992 -15.125 0.97 1 98 96 CYS A C 1
ATOM 751 O O . CYS A 1 96 ? -16.766 -15.539 0.109 1 98 96 CYS A O 1
ATOM 753 N N . ILE A 1 97 ? -14.719 -15.375 0.937 1 98.06 97 ILE A N 1
ATOM 754 C CA . ILE A 1 97 ? -14.141 -16.328 -0.009 1 98.06 97 ILE A CA 1
ATOM 755 C C . ILE A 1 97 ? -14.133 -17.719 0.602 1 98.06 97 ILE A C 1
ATOM 757 O O . ILE A 1 97 ? -13.414 -17.969 1.572 1 98.06 97 ILE A O 1
ATOM 761 N N . VAL A 1 98 ? -14.82 -18.547 0.006 1 96.38 98 VAL A N 1
ATOM 762 C CA . VAL A 1 98 ? -15 -19.891 0.545 1 96.38 98 VAL A CA 1
ATOM 763 C C . VAL A 1 98 ? -14.008 -20.844 -0.109 1 96.38 98 VAL A C 1
ATOM 765 O O . VAL A 1 98 ? -13.875 -20.875 -1.335 1 96.38 98 VAL A O 1
ATOM 768 N N . THR A 1 99 ? -13.273 -21.547 0.711 1 95.25 99 THR A N 1
ATOM 769 C CA . THR A 1 99 ? -12.273 -22.484 0.212 1 95.25 99 THR A CA 1
ATOM 770 C C . THR A 1 99 ? -12.836 -23.891 0.171 1 95.25 99 THR A C 1
ATOM 772 O O . THR A 1 99 ? -14 -24.125 0.517 1 95.25 99 THR A O 1
ATOM 775 N N . GLU A 1 100 ? -12.031 -24.844 -0.191 1 90.38 100 GLU A N 1
ATOM 776 C CA . GLU A 1 100 ? -12.445 -26.234 -0.407 1 90.38 100 GLU A CA 1
ATOM 777 C C . GLU A 1 100 ? -13.016 -26.844 0.871 1 90.38 100 GLU A C 1
ATOM 779 O O . GLU A 1 100 ? -13.961 -27.625 0.819 1 90.38 100 GLU A O 1
ATOM 784 N N . ASP A 1 101 ? -12.531 -26.469 1.99 1 91.44 101 ASP A N 1
ATOM 785 C CA . ASP A 1 101 ? -12.992 -27.031 3.256 1 91.44 101 ASP A CA 1
ATOM 786 C C . ASP A 1 101 ? -14.164 -26.234 3.82 1 91.44 101 ASP A C 1
ATOM 788 O O . ASP A 1 101 ? -14.492 -26.344 5 1 91.44 101 ASP A O 1
ATOM 792 N N . ASN A 1 102 ? -14.672 -25.312 3.107 1 92.62 102 ASN A N 1
ATOM 793 C CA . ASN A 1 102 ? -15.828 -24.484 3.461 1 92.62 102 ASN A CA 1
ATOM 794 C C . ASN A 1 102 ? -15.469 -23.453 4.52 1 92.62 102 ASN A C 1
ATOM 796 O O . ASN A 1 102 ? -16.328 -23.016 5.277 1 92.62 102 ASN A O 1
ATOM 800 N N . SER A 1 103 ? -14.164 -23.234 4.594 1 95.25 103 SER A N 1
ATOM 801 C CA . SER A 1 103 ? -13.727 -22.109 5.41 1 95.25 103 SER A CA 1
ATOM 802 C C . SER A 1 103 ? -13.93 -20.781 4.68 1 95.25 103 SER A C 1
ATOM 804 O O . SER A 1 103 ? -13.961 -20.75 3.447 1 95.25 103 SER A O 1
ATOM 806 N N . CYS A 1 104 ? -14 -19.719 5.516 1 96.06 104 CYS A N 1
ATOM 807 C CA . CYS A 1 104 ? -14.297 -18.422 4.938 1 96.06 104 CYS A CA 1
ATOM 808 C C . CYS A 1 104 ? -13.18 -17.422 5.227 1 96.06 104 CYS A C 1
ATOM 810 O O . CYS A 1 104 ? -12.758 -17.266 6.375 1 96.06 104 CYS A O 1
ATOM 812 N N . ILE A 1 105 ? -12.719 -16.766 4.23 1 98.44 105 ILE A N 1
ATOM 813 C CA . ILE A 1 105 ? -11.766 -15.664 4.359 1 98.44 105 ILE A CA 1
ATOM 814 C C . ILE A 1 105 ? -12.477 -14.328 4.164 1 98.44 105 ILE A C 1
ATOM 816 O O . ILE A 1 105 ? -12.906 -14.008 3.055 1 98.44 105 ILE A O 1
ATOM 820 N N . LEU A 1 106 ? -12.594 -13.57 5.199 1 98.5 106 LEU A N 1
ATOM 821 C CA . LEU A 1 106 ? -13.258 -12.266 5.145 1 98.5 106 LEU A CA 1
ATOM 822 C C . LEU A 1 106 ? -12.406 -11.258 4.383 1 98.5 106 LEU A C 1
ATOM 824 O O . LEU A 1 106 ? -11.195 -11.172 4.594 1 98.5 106 LEU A O 1
ATOM 828 N N . SER A 1 107 ? -13.047 -10.586 3.443 1 98.69 107 SER A N 1
ATOM 829 C CA . SER A 1 107 ? -12.344 -9.641 2.584 1 98.69 107 SER A CA 1
ATOM 830 C C . SER A 1 107 ? -13.242 -8.469 2.201 1 98.69 107 SER A C 1
ATOM 832 O O . SER A 1 107 ? -14.375 -8.359 2.68 1 98.69 107 SER A O 1
ATOM 834 N N . HIS A 1 108 ? -12.734 -7.535 1.513 1 98.56 108 HIS A N 1
ATOM 835 C CA . HIS A 1 108 ? -13.453 -6.328 1.116 1 98.56 108 HIS A CA 1
ATOM 836 C C . HIS A 1 108 ? -13.586 -6.238 -0.4 1 98.56 108 HIS A C 1
ATOM 838 O O . HIS A 1 108 ? -12.578 -6.246 -1.117 1 98.56 108 HIS A O 1
ATOM 844 N N . TYR A 1 109 ? -14.781 -6.098 -0.835 1 98 109 TYR A N 1
ATOM 845 C CA . TYR A 1 109 ? -15.086 -6.066 -2.262 1 98 109 TYR A CA 1
ATOM 846 C C . TYR A 1 109 ? -14.281 -4.977 -2.965 1 98 109 TYR A C 1
ATOM 848 O O . TYR A 1 109 ? -13.656 -5.227 -4 1 98 109 TYR A O 1
ATOM 856 N N . THR A 1 110 ? -14.242 -3.777 -2.42 1 97.75 110 THR A N 1
ATOM 857 C CA . THR A 1 110 ? -13.609 -2.633 -3.068 1 97.75 110 THR A CA 1
ATOM 858 C C . THR A 1 110 ? -12.102 -2.85 -3.203 1 97.75 110 THR A C 1
ATOM 860 O O . THR A 1 110 ? -11.508 -2.494 -4.223 1 97.75 110 THR A O 1
ATOM 863 N N . VAL A 1 111 ? -11.477 -3.494 -2.201 1 98.44 111 VAL A N 1
ATOM 864 C CA . VAL A 1 111 ? -10.039 -3.744 -2.229 1 98.44 111 VAL A CA 1
ATOM 865 C C . VAL A 1 111 ? -9.727 -4.836 -3.25 1 98.44 111 VAL A C 1
ATOM 867 O O . VAL A 1 111 ? -8.852 -4.66 -4.102 1 98.44 111 VAL A O 1
ATOM 870 N N . LEU A 1 112 ? -10.5 -5.914 -3.223 1 98.5 112 LEU A N 1
ATOM 871 C CA . LEU A 1 112 ? -10.25 -7.035 -4.121 1 98.5 112 LEU A CA 1
ATOM 872 C C . LEU A 1 112 ? -10.453 -6.621 -5.574 1 98.5 112 LEU A C 1
ATOM 874 O O . LEU A 1 112 ? -9.703 -7.051 -6.457 1 98.5 112 LEU A O 1
ATOM 878 N N . SER A 1 113 ? -11.453 -5.789 -5.828 1 97.69 113 SER A N 1
ATOM 879 C CA . SER A 1 113 ? -11.812 -5.414 -7.191 1 97.69 113 SER A CA 1
ATOM 880 C C . SER A 1 113 ? -10.719 -4.57 -7.84 1 97.69 113 SER A C 1
ATOM 882 O O . SER A 1 113 ? -10.5 -4.648 -9.047 1 97.69 113 SER A O 1
ATOM 884 N N . VAL A 1 114 ? -10.008 -3.762 -7.008 1 97.62 114 VAL A N 1
ATOM 885 C CA . VAL A 1 114 ? -8.969 -2.922 -7.594 1 97.62 114 VAL A CA 1
ATOM 886 C C . VAL A 1 114 ? -7.66 -3.707 -7.688 1 97.62 114 VAL A C 1
ATOM 888 O O . VAL A 1 114 ? -6.855 -3.479 -8.594 1 97.62 114 VAL A O 1
ATOM 891 N N . ALA A 1 115 ? -7.438 -4.641 -6.793 1 98.12 115 ALA A N 1
ATOM 892 C CA . ALA A 1 115 ? -6.207 -5.43 -6.766 1 98.12 115 ALA A CA 1
ATOM 893 C C . ALA A 1 115 ? -6.211 -6.484 -7.867 1 98.12 115 ALA A C 1
ATOM 895 O O . ALA A 1 115 ? -5.156 -6.844 -8.398 1 98.12 115 ALA A O 1
ATOM 896 N N . SER A 1 116 ? -7.367 -7.023 -8.148 1 98.25 116 SER A N 1
ATOM 897 C CA . SER A 1 116 ? -7.566 -7.992 -9.227 1 98.25 116 SER A CA 1
ATOM 898 C C . SER A 1 116 ? -8.875 -7.738 -9.961 1 98.25 116 SER A C 1
ATOM 900 O O . SER A 1 116 ? -9.945 -8.172 -9.508 1 98.25 116 SER A O 1
ATOM 902 N N . PRO A 1 117 ? -8.805 -7.117 -11.07 1 95.69 117 PRO A N 1
ATOM 903 C CA . PRO A 1 117 ? -10.031 -6.848 -11.82 1 95.69 117 PRO A CA 1
ATOM 904 C C . PRO A 1 117 ? -10.797 -8.117 -12.18 1 95.69 117 PRO A C 1
ATOM 906 O O . PRO A 1 117 ? -12.031 -8.117 -12.195 1 95.69 117 PRO A O 1
ATOM 909 N N . VAL A 1 118 ? -10.102 -9.203 -12.453 1 97.56 118 VAL A N 1
ATOM 910 C CA . VAL A 1 118 ? -10.727 -10.492 -12.727 1 97.56 118 VAL A CA 1
ATOM 911 C C . VAL A 1 118 ? -11.562 -10.93 -11.531 1 97.56 118 VAL A C 1
ATOM 913 O O . VAL A 1 118 ? -12.734 -11.281 -11.672 1 97.56 118 VAL A O 1
ATOM 916 N N . LEU A 1 119 ? -10.992 -10.836 -10.414 1 97.25 119 LEU A N 1
ATOM 917 C CA . LEU A 1 119 ? -11.719 -11.188 -9.203 1 97.25 119 LEU A CA 1
ATOM 918 C C . LEU A 1 119 ? -12.898 -10.25 -8.984 1 97.25 119 LEU A C 1
ATOM 920 O O . LEU A 1 119 ? -13.977 -10.688 -8.562 1 97.25 119 LEU A O 1
ATOM 924 N N . GLY A 1 120 ? -12.688 -8.977 -9.289 1 96.88 120 GLY A N 1
ATOM 925 C CA . GLY A 1 120 ? -13.766 -7.996 -9.203 1 96.88 120 GLY A CA 1
ATOM 926 C C . GLY A 1 120 ? -14.969 -8.367 -10.055 1 96.88 120 GLY A C 1
ATOM 927 O O . GLY A 1 120 ? -16.109 -8.219 -9.617 1 96.88 120 GLY A O 1
ATOM 928 N N . THR A 1 121 ? -14.711 -8.867 -11.203 1 96.75 121 THR A N 1
ATOM 929 C CA . THR A 1 121 ? -15.781 -9.258 -12.117 1 96.75 121 THR A CA 1
ATOM 930 C C . THR A 1 121 ? -16.562 -10.43 -11.539 1 96.75 121 THR A C 1
ATOM 932 O O . THR A 1 121 ? -17.797 -10.445 -11.594 1 96.75 121 THR A O 1
ATOM 935 N N . PHE A 1 122 ? -15.891 -11.344 -10.953 1 96.06 122 PHE A N 1
ATOM 936 C CA . PHE A 1 122 ? -16.562 -12.477 -10.328 1 96.06 122 PHE A CA 1
ATOM 937 C C . PHE A 1 122 ? -17.406 -12.023 -9.141 1 96.06 122 PHE A C 1
ATOM 939 O O . PHE A 1 122 ? -18.516 -12.508 -8.945 1 96.06 122 PHE A O 1
ATOM 946 N N . LEU A 1 123 ? -16.891 -11.094 -8.445 1 96.62 123 LEU A N 1
ATOM 947 C CA . LEU A 1 123 ? -17.562 -10.625 -7.238 1 96.62 123 LEU A CA 1
ATOM 948 C C . LEU A 1 123 ? -18.812 -9.828 -7.582 1 96.62 123 LEU A C 1
ATOM 950 O O . LEU A 1 123 ? -19.797 -9.852 -6.836 1 96.62 123 LEU A O 1
ATOM 954 N N . LEU A 1 124 ? -18.719 -9.125 -8.672 1 94.88 124 LEU A N 1
ATOM 955 C CA . LEU A 1 124 ? -19.891 -8.383 -9.125 1 94.88 124 LEU A CA 1
ATOM 956 C C . LEU A 1 124 ? -21.062 -9.32 -9.375 1 94.88 124 LEU A C 1
ATOM 958 O O . LEU A 1 124 ? -22.234 -8.938 -9.188 1 94.88 124 LEU A O 1
ATOM 962 N N . GLN A 1 125 ? -20.781 -10.547 -9.742 1 94.88 125 GLN A N 1
ATOM 963 C CA . GLN A 1 125 ? -21.812 -11.523 -10.094 1 94.88 125 GLN A CA 1
ATOM 964 C C . GLN A 1 125 ? -22.125 -12.445 -8.922 1 94.88 125 GLN A C 1
ATOM 966 O O . GLN A 1 125 ? -23.031 -13.273 -9 1 94.88 125 GLN A O 1
ATOM 971 N N . ALA A 1 126 ? -21.453 -12.242 -7.859 1 94.75 126 ALA A N 1
ATOM 972 C CA . ALA A 1 126 ? -21.562 -13.156 -6.727 1 94.75 126 ALA A CA 1
ATOM 973 C C . ALA A 1 126 ? -22.906 -13.008 -6.031 1 94.75 126 ALA A C 1
ATOM 975 O O . ALA A 1 126 ? -23.5 -11.93 -6.043 1 94.75 126 ALA A O 1
ATOM 976 N N . LYS A 1 127 ? -23.359 -14.031 -5.438 1 91.44 127 LYS A N 1
ATOM 977 C CA . LYS A 1 127 ? -24.562 -14 -4.613 1 91.44 127 LYS A CA 1
ATOM 978 C C . LYS A 1 127 ? -24.359 -13.141 -3.373 1 91.44 127 LYS A C 1
ATOM 980 O O . LYS A 1 127 ? -23.297 -13.18 -2.746 1 91.44 127 LYS A O 1
ATOM 985 N N . VAL A 1 128 ? -25.406 -12.383 -3.09 1 94.25 128 VAL A N 1
ATOM 986 C CA . VAL A 1 128 ? -25.359 -11.539 -1.902 1 94.25 128 VAL A CA 1
ATOM 987 C C . VAL A 1 128 ? -26.375 -12.023 -0.875 1 94.25 128 VAL A C 1
ATOM 989 O O . VAL A 1 128 ? -27.562 -12.211 -1.199 1 94.25 128 VAL A O 1
ATOM 992 N N . LYS A 1 129 ? -25.891 -12.359 0.241 1 94.44 129 LYS A N 1
ATOM 993 C CA . LYS A 1 129 ? -26.734 -12.711 1.368 1 94.44 129 LYS A CA 1
ATOM 994 C C . LYS A 1 129 ? -26.484 -11.805 2.566 1 94.44 129 LYS A C 1
ATOM 996 O O . LYS A 1 129 ? -25.375 -11.805 3.123 1 94.44 129 LYS A O 1
ATOM 1001 N N . ASN A 1 130 ? -27.453 -11.07 3.037 1 93.06 130 ASN A N 1
ATOM 1002 C CA . ASN A 1 130 ? -27.344 -10.164 4.176 1 93.06 130 ASN A CA 1
ATOM 1003 C C . ASN A 1 130 ? -26.172 -9.203 4.027 1 93.06 130 ASN A C 1
ATOM 1005 O O . ASN A 1 130 ? -25.391 -9.031 4.957 1 93.06 130 ASN A O 1
ATOM 1009 N N . GLY A 1 131 ? -25.891 -8.734 2.863 1 92 131 GLY A N 1
ATOM 1010 C CA . GLY A 1 131 ? -24.875 -7.719 2.609 1 92 131 GLY A CA 1
ATOM 1011 C C . GLY A 1 131 ? -23.5 -8.305 2.385 1 92 131 GLY A C 1
ATOM 1012 O O . GLY A 1 131 ? -22.531 -7.562 2.17 1 92 131 GLY A O 1
ATOM 1013 N N . MET A 1 132 ? -23.484 -9.633 2.428 1 96.12 132 MET A N 1
ATOM 1014 C CA . MET A 1 132 ? -22.219 -10.336 2.24 1 96.12 132 MET A CA 1
ATOM 1015 C C . MET A 1 132 ? -22.188 -11.039 0.886 1 96.12 132 MET A C 1
ATOM 1017 O O . MET A 1 132 ? -23.156 -11.68 0.489 1 96.12 132 MET A O 1
ATOM 1021 N N . LYS A 1 133 ? -21.109 -10.797 0.146 1 97.31 133 LYS A N 1
ATOM 1022 C CA . LYS A 1 133 ? -20.891 -11.531 -1.096 1 97.31 133 LYS A CA 1
ATOM 1023 C C . LYS A 1 133 ? -20.125 -12.828 -0.837 1 97.31 133 LYS A C 1
ATOM 1025 O O . LYS A 1 133 ? -19.172 -12.844 -0.046 1 97.31 133 LYS A O 1
ATOM 1030 N N . TYR A 1 134 ? -20.578 -13.859 -1.501 1 96.81 134 TYR A N 1
ATOM 1031 C CA . TYR A 1 134 ? -19.938 -15.156 -1.346 1 96.81 134 TYR A CA 1
ATOM 1032 C C . TYR A 1 134 ? -19.359 -15.641 -2.672 1 96.81 134 TYR A C 1
ATOM 1034 O O . TYR A 1 134 ? -20.062 -15.664 -3.686 1 96.81 134 TYR A O 1
ATOM 1042 N N . ILE A 1 135 ? -18.094 -15.961 -2.67 1 96.62 135 ILE A N 1
ATOM 1043 C CA . ILE A 1 135 ? -17.469 -16.562 -3.846 1 96.62 135 ILE A CA 1
ATOM 1044 C C . ILE A 1 135 ? -16.656 -17.781 -3.434 1 96.62 135 ILE A C 1
ATOM 1046 O O . ILE A 1 135 ? -16.062 -17.812 -2.354 1 96.62 135 ILE A O 1
ATOM 1050 N N . LYS A 1 136 ? -16.609 -18.75 -4.297 1 94.94 136 LYS A N 1
ATOM 1051 C CA . LYS A 1 136 ? -15.852 -19.969 -4.016 1 94.94 136 LYS A CA 1
ATOM 1052 C C . LYS A 1 136 ? -14.602 -20.062 -4.887 1 94.94 136 LYS A C 1
ATOM 1054 O O . LYS A 1 136 ? -14.656 -19.781 -6.086 1 94.94 136 LYS A O 1
ATOM 1059 N N . ILE A 1 137 ? -13.492 -20.312 -4.301 1 94.62 137 ILE A N 1
ATOM 1060 C CA . ILE A 1 137 ? -12.281 -20.719 -5 1 94.62 137 ILE A CA 1
ATOM 1061 C C . ILE A 1 137 ? -12.039 -22.203 -4.77 1 94.62 137 ILE A C 1
ATOM 1063 O O . ILE A 1 137 ? -11.5 -22.609 -3.734 1 94.62 137 ILE A O 1
ATOM 1067 N N . PRO A 1 138 ? -12.344 -22.938 -5.738 1 90.06 138 PRO A N 1
ATOM 1068 C CA . PRO A 1 138 ? -12.32 -24.375 -5.512 1 90.06 138 PRO A CA 1
ATOM 1069 C C . PRO A 1 138 ? -10.93 -24.984 -5.684 1 90.06 138 PRO A C 1
ATOM 1071 O O . PRO A 1 138 ? -10.062 -24.375 -6.305 1 90.06 138 PRO A O 1
ATOM 1074 N N . ARG A 1 139 ? -10.695 -26.172 -5.078 1 90.44 139 ARG A N 1
ATOM 1075 C CA . ARG A 1 139 ? -9.539 -27.031 -5.305 1 90.44 139 ARG A CA 1
ATOM 1076 C C . ARG A 1 139 ? -8.25 -26.375 -4.832 1 90.44 139 ARG A C 1
ATOM 1078 O O . ARG A 1 139 ? -7.199 -26.547 -5.445 1 90.44 139 ARG A O 1
ATOM 1085 N N . MET A 1 140 ? -8.414 -25.453 -3.922 1 94.56 140 MET A N 1
ATOM 1086 C CA . MET A 1 140 ? -7.258 -24.797 -3.316 1 94.56 140 MET A CA 1
ATOM 1087 C C . MET A 1 140 ? -7.285 -24.938 -1.798 1 94.56 140 MET A C 1
ATOM 1089 O O . MET A 1 140 ? -8.344 -24.812 -1.177 1 94.56 140 MET A O 1
ATOM 1093 N N . PRO A 1 141 ? -6.145 -25.266 -1.235 1 95.44 141 PRO A N 1
ATOM 1094 C CA . PRO A 1 141 ? -6.102 -25.281 0.229 1 95.44 141 PRO A CA 1
ATOM 1095 C C . PRO A 1 141 ? -6.332 -23.891 0.835 1 95.44 141 PRO A C 1
ATOM 1097 O O . PRO A 1 141 ? -5.992 -22.875 0.22 1 95.44 141 PRO A O 1
ATOM 1100 N N . TYR A 1 142 ? -6.797 -23.875 2.088 1 97.12 142 TYR A N 1
ATOM 1101 C CA . TYR A 1 142 ? -7.086 -22.641 2.807 1 97.12 142 TYR A CA 1
ATOM 1102 C C . TYR A 1 142 ? -5.852 -21.75 2.875 1 97.12 142 TYR A C 1
ATOM 1104 O O . TYR A 1 142 ? -5.93 -20.547 2.609 1 97.12 142 TYR A O 1
ATOM 1112 N N . GLY A 1 143 ? -4.75 -22.406 3.254 1 97.94 143 GLY A N 1
ATOM 1113 C CA . GLY A 1 143 ? -3.523 -21.656 3.43 1 97.94 143 GLY A CA 1
ATOM 1114 C C . GLY A 1 143 ? -3.084 -20.922 2.172 1 97.94 143 GLY A C 1
ATOM 1115 O O . GLY A 1 143 ? -2.611 -19.781 2.238 1 97.94 143 GLY A O 1
ATOM 1116 N N . ALA A 1 144 ? -3.258 -21.5 0.949 1 98.44 144 ALA A N 1
ATOM 1117 C CA . ALA A 1 144 ? -2.891 -20.891 -0.324 1 98.44 144 ALA A CA 1
ATOM 1118 C C . ALA A 1 144 ? -3.795 -19.703 -0.644 1 98.44 144 ALA A C 1
ATOM 1120 O O . ALA A 1 144 ? -3.314 -18.625 -1.019 1 98.44 144 ALA A O 1
ATOM 1121 N N . VAL A 1 145 ? -5.094 -19.922 -0.431 1 98.69 145 VAL A N 1
ATOM 1122 C CA . VAL A 1 145 ? -6.047 -18.859 -0.733 1 98.69 145 VAL A CA 1
ATOM 1123 C C . VAL A 1 145 ? -5.855 -17.703 0.245 1 98.69 145 VAL A C 1
ATOM 1125 O O . VAL A 1 145 ? -5.902 -16.531 -0.149 1 98.69 145 VAL A O 1
ATOM 1128 N N . HIS A 1 146 ? -5.629 -18.062 1.494 1 98.69 146 HIS A N 1
ATOM 1129 C CA . HIS A 1 146 ? -5.387 -17.047 2.512 1 98.69 146 HIS A CA 1
ATOM 1130 C C . HIS A 1 146 ? -4.172 -16.203 2.162 1 98.69 146 HIS A C 1
ATOM 1132 O O . HIS A 1 146 ? -4.238 -14.969 2.213 1 98.69 146 HIS A O 1
ATOM 1138 N N . ALA A 1 147 ? -3.072 -16.844 1.785 1 98.81 147 ALA A N 1
ATOM 1139 C CA . ALA A 1 147 ? -1.858 -16.125 1.393 1 98.81 147 ALA A CA 1
ATOM 1140 C C . ALA A 1 147 ? -2.1 -15.281 0.147 1 98.81 147 ALA A C 1
ATOM 1142 O O . ALA A 1 147 ? -1.599 -14.164 0.046 1 98.81 147 ALA A O 1
ATOM 1143 N N . PHE A 1 148 ? -2.879 -15.852 -0.752 1 98.88 148 PHE A N 1
ATOM 1144 C CA . PHE A 1 148 ? -3.219 -15.164 -1.989 1 98.88 148 PHE A CA 1
ATOM 1145 C C . PHE A 1 148 ? -3.986 -13.875 -1.699 1 98.88 148 PHE A C 1
ATOM 1147 O O . PHE A 1 148 ? -3.615 -12.805 -2.18 1 98.88 148 PHE A O 1
ATOM 1154 N N . VAL A 1 149 ? -4.961 -13.938 -0.86 1 98.88 149 VAL A N 1
ATOM 1155 C CA . VAL A 1 149 ? -5.809 -12.781 -0.576 1 98.88 149 VAL A CA 1
ATOM 1156 C C . VAL A 1 149 ? -5.023 -11.742 0.219 1 98.88 149 VAL A C 1
ATOM 1158 O O . VAL A 1 149 ? -5.113 -10.547 -0.055 1 98.88 149 VAL A O 1
ATOM 1161 N N . ARG A 1 150 ? -4.277 -12.211 1.204 1 98.88 150 ARG A N 1
ATOM 1162 C CA . ARG A 1 150 ? -3.438 -11.289 1.957 1 98.88 150 ARG A CA 1
ATOM 1163 C C . ARG A 1 150 ? -2.51 -10.508 1.029 1 98.88 150 ARG A C 1
ATOM 1165 O O . ARG A 1 150 ? -2.338 -9.297 1.185 1 98.88 150 ARG A O 1
ATOM 1172 N N . PHE A 1 151 ? -1.963 -11.203 0.027 1 98.94 151 PHE A N 1
ATOM 1173 C CA . PHE A 1 151 ? -1.047 -10.586 -0.929 1 98.94 151 PHE A CA 1
ATOM 1174 C C . PHE A 1 151 ? -1.749 -9.5 -1.731 1 98.94 151 PHE A C 1
ATOM 1176 O O . PHE A 1 151 ? -1.15 -8.469 -2.047 1 98.94 151 PHE A O 1
ATOM 1183 N N . LEU A 1 152 ? -2.961 -9.742 -2.025 1 98.88 152 LEU A N 1
ATOM 1184 C CA . LEU A 1 152 ? -3.725 -8.758 -2.785 1 98.88 152 LEU A CA 1
ATOM 1185 C C . LEU A 1 152 ? -3.84 -7.445 -2.018 1 98.88 152 LEU A C 1
ATOM 1187 O O . LEU A 1 152 ? -3.889 -6.371 -2.621 1 98.88 152 LEU A O 1
ATOM 1191 N N . TYR A 1 153 ? -3.838 -7.457 -0.704 1 98.81 153 TYR A N 1
ATOM 1192 C CA . TYR A 1 153 ? -4 -6.258 0.113 1 98.81 153 TYR A CA 1
ATOM 1193 C C . TYR A 1 153 ? -2.703 -5.465 0.185 1 98.81 153 TYR A C 1
ATOM 1195 O O . TYR A 1 153 ? -2.697 -4.25 -0.025 1 98.81 153 TYR A O 1
ATOM 1203 N N . SER A 1 154 ? -1.638 -6.184 0.483 1 98.81 154 SER A N 1
ATOM 1204 C CA . SER A 1 154 ? -0.47 -5.461 0.979 1 98.81 154 SER A CA 1
ATOM 1205 C C . SER A 1 154 ? 0.817 -6.012 0.375 1 98.81 154 SER A C 1
ATOM 1207 O O . SER A 1 154 ? 1.904 -5.496 0.643 1 98.81 154 SER A O 1
ATOM 1209 N N . SER A 1 155 ? 0.753 -7.117 -0.375 1 98.56 155 SER A N 1
ATOM 1210 C CA . SER A 1 155 ? 1.903 -7.848 -0.896 1 98.56 155 SER A CA 1
ATOM 1211 C C . SER A 1 155 ? 2.748 -8.43 0.234 1 98.56 155 SER A C 1
ATOM 1213 O O . SER A 1 155 ? 3.93 -8.727 0.044 1 98.56 155 SER A O 1
ATOM 1215 N N . CYS A 1 156 ? 2.131 -8.547 1.423 1 98.44 156 CYS A N 1
ATOM 1216 C CA . CYS A 1 156 ? 2.805 -9.219 2.529 1 98.44 156 CYS A CA 1
ATOM 1217 C C . CYS A 1 156 ? 2.717 -10.727 2.385 1 98.44 156 CYS A C 1
ATOM 1219 O O . CYS A 1 156 ? 1.721 -11.25 1.885 1 98.44 156 CYS A O 1
ATOM 1221 N N . TYR A 1 157 ? 3.74 -11.367 2.838 1 98.19 157 TYR A N 1
ATOM 1222 C CA . TYR A 1 157 ? 3.756 -12.82 2.801 1 98.19 157 TYR A CA 1
ATOM 1223 C C . TYR A 1 157 ? 4.793 -13.383 3.768 1 98.19 157 TYR A C 1
ATOM 1225 O O . TYR A 1 157 ? 5.719 -12.672 4.172 1 98.19 157 TYR A O 1
ATOM 1233 N N . ASP A 1 158 ? 4.527 -14.586 4.137 1 97.44 158 ASP A N 1
ATOM 1234 C CA . ASP A 1 158 ? 5.504 -15.391 4.863 1 97.44 158 ASP A CA 1
ATOM 1235 C C . ASP A 1 158 ? 6.262 -16.328 3.916 1 97.44 158 ASP A C 1
ATOM 1237 O O . ASP A 1 158 ? 5.652 -17.062 3.146 1 97.44 158 ASP A O 1
ATOM 1241 N N . GLU A 1 159 ? 7.527 -16.328 3.986 1 96.38 159 GLU A N 1
ATOM 1242 C CA . GLU A 1 159 ? 8.352 -17.078 3.045 1 96.38 159 GLU A CA 1
ATOM 1243 C C . GLU A 1 159 ? 8.039 -18.578 3.117 1 96.38 159 GLU A C 1
ATOM 1245 O O . GLU A 1 159 ? 7.977 -19.25 2.088 1 96.38 159 GLU A O 1
ATOM 1250 N N . GLU A 1 160 ? 7.914 -19.047 4.289 1 97.12 160 GLU A N 1
ATOM 1251 C CA . GLU A 1 160 ? 7.625 -20.469 4.457 1 97.12 160 GLU A CA 1
ATOM 1252 C C . GLU A 1 160 ? 6.281 -20.844 3.836 1 97.12 160 GLU A C 1
ATOM 1254 O O . GLU A 1 160 ? 6.137 -21.906 3.227 1 97.12 160 GLU A O 1
ATOM 1259 N N . THR A 1 161 ? 5.363 -19.969 3.994 1 98 161 THR A N 1
ATOM 1260 C CA . THR A 1 161 ? 4.039 -20.188 3.422 1 98 161 THR A CA 1
ATOM 1261 C C . THR A 1 161 ? 4.098 -20.156 1.897 1 98 161 THR A C 1
ATOM 1263 O O . THR A 1 161 ? 3.475 -20.984 1.23 1 98 161 THR A O 1
ATOM 1266 N N . ILE A 1 162 ? 4.84 -19.234 1.327 1 97.88 162 ILE A N 1
ATOM 1267 C CA . ILE A 1 162 ? 4.973 -19.141 -0.122 1 97.88 162 ILE A CA 1
ATOM 1268 C C . ILE A 1 162 ? 5.609 -20.406 -0.675 1 97.88 162 ILE A C 1
ATOM 1270 O O . ILE A 1 162 ? 5.129 -20.969 -1.666 1 97.88 162 ILE A O 1
ATOM 1274 N N . LYS A 1 163 ? 6.613 -20.812 0.022 1 96.69 163 LYS A N 1
ATOM 1275 C CA . LYS A 1 163 ? 7.285 -22.031 -0.426 1 96.69 163 LYS A CA 1
ATOM 1276 C C . LYS A 1 163 ? 6.344 -23.234 -0.375 1 96.69 163 LYS A C 1
ATOM 1278 O O . LYS A 1 163 ? 6.301 -24.031 -1.312 1 96.69 163 LYS A O 1
ATOM 1283 N N . LYS A 1 164 ? 5.609 -23.328 0.685 1 97 164 LYS A N 1
ATOM 1284 C CA . LYS A 1 164 ? 4.703 -24.453 0.911 1 97 164 LYS A CA 1
ATOM 1285 C C . LYS A 1 164 ? 3.625 -24.516 -0.169 1 97 164 LYS A C 1
ATOM 1287 O O . LYS A 1 164 ? 3.248 -25.594 -0.612 1 97 164 LYS A O 1
ATOM 1292 N N . PHE A 1 165 ? 3.207 -23.328 -0.609 1 97.75 165 PHE A N 1
ATOM 1293 C CA . PHE A 1 165 ? 2.061 -23.297 -1.508 1 97.75 165 PHE A CA 1
ATOM 1294 C C . PHE A 1 165 ? 2.436 -22.672 -2.848 1 97.75 165 PHE A C 1
ATOM 1296 O O . PHE A 1 165 ? 1.584 -22.109 -3.533 1 97.75 165 PHE A O 1
ATOM 1303 N N . VAL A 1 166 ? 3.66 -22.781 -3.256 1 98 166 VAL A N 1
ATOM 1304 C CA . VAL A 1 166 ? 4.184 -22 -4.375 1 98 166 VAL A CA 1
ATOM 1305 C C . VAL A 1 166 ? 3.449 -22.391 -5.66 1 98 166 VAL A C 1
ATOM 1307 O O . VAL A 1 166 ? 3.146 -21.531 -6.488 1 98 166 VAL A O 1
ATOM 1310 N N . LEU A 1 167 ? 3.15 -23.625 -5.898 1 97.44 167 LEU A N 1
ATOM 1311 C CA . LEU A 1 167 ? 2.48 -24.047 -7.125 1 97.44 167 LEU A CA 1
ATOM 1312 C C . LEU A 1 167 ? 1.033 -23.562 -7.145 1 97.44 167 LEU A C 1
ATOM 1314 O O . LEU A 1 167 ? 0.551 -23.078 -8.172 1 97.44 167 LEU A O 1
ATOM 1318 N N . HIS A 1 168 ? 0.315 -23.656 -5.973 1 97.88 168 HIS A N 1
ATOM 1319 C CA . HIS A 1 168 ? -1.042 -23.141 -5.852 1 97.88 168 HIS A CA 1
ATOM 1320 C C . HIS A 1 168 ? -1.08 -21.641 -6.113 1 97.88 168 HIS A C 1
ATOM 1322 O O . HIS A 1 168 ? -1.953 -21.156 -6.836 1 97.88 168 HIS A O 1
ATOM 1328 N N . LEU A 1 169 ? -0.123 -20.953 -5.586 1 98.69 169 LEU A N 1
ATOM 1329 C CA . LEU A 1 169 ? -0.072 -19.5 -5.703 1 98.69 169 LEU A CA 1
ATOM 1330 C C . LEU A 1 169 ? 0.268 -19.094 -7.133 1 98.69 169 LEU A C 1
ATOM 1332 O O . LEU A 1 169 ? -0.206 -18.062 -7.613 1 98.69 169 LEU A O 1
ATOM 1336 N N . LEU A 1 170 ? 1.085 -19.891 -7.789 1 98.5 170 LEU A N 1
ATOM 1337 C CA . LEU A 1 170 ? 1.355 -19.641 -9.195 1 98.5 170 LEU A CA 1
ATOM 1338 C C . LEU A 1 170 ? 0.074 -19.719 -10.023 1 98.5 170 LEU A C 1
ATOM 1340 O O . LEU A 1 170 ? -0.199 -18.828 -10.836 1 98.5 170 LEU A O 1
ATOM 1344 N N . VAL A 1 171 ? -0.688 -20.672 -9.75 1 98.44 171 VAL A N 1
ATOM 1345 C CA . VAL A 1 171 ? -1.947 -20.859 -10.469 1 98.44 171 VAL A CA 1
ATOM 1346 C C . VAL A 1 171 ? -2.893 -19.703 -10.148 1 98.44 171 VAL A C 1
ATOM 1348 O O . VAL A 1 171 ? -3.461 -19.078 -11.062 1 98.44 171 VAL A O 1
ATOM 1351 N N . LEU A 1 172 ? -3.037 -19.344 -8.922 1 98.56 172 LEU A N 1
ATOM 1352 C CA . LEU A 1 172 ? -3.926 -18.266 -8.5 1 98.56 172 LEU A CA 1
ATOM 1353 C C . LEU A 1 172 ? -3.494 -16.938 -9.109 1 98.56 172 LEU A C 1
ATOM 1355 O O . LEU A 1 172 ? -4.332 -16.156 -9.578 1 98.56 172 LEU A O 1
ATOM 1359 N N . SER A 1 173 ? -2.197 -16.719 -9.062 1 98.62 173 SER A N 1
ATOM 1360 C CA . SER A 1 173 ? -1.686 -15.461 -9.594 1 98.62 173 SER A CA 1
ATOM 1361 C C . SER A 1 173 ? -1.984 -1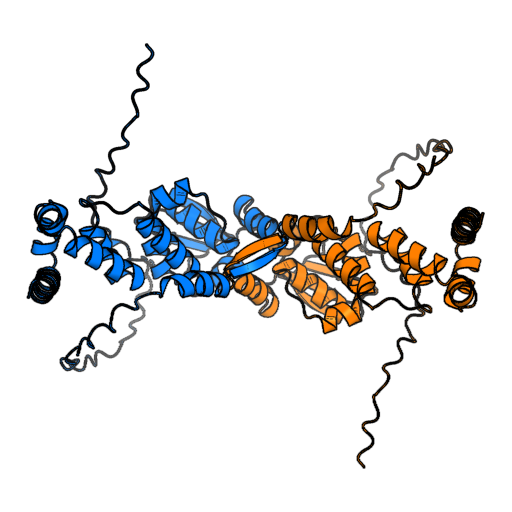5.328 -11.086 1 98.62 173 SER A C 1
ATOM 1363 O O . SER A 1 173 ? -2.23 -14.227 -11.578 1 98.62 173 SER A O 1
ATOM 1365 N N . HIS A 1 174 ? -1.972 -16.453 -11.789 1 98.38 174 HIS A N 1
ATOM 1366 C CA . HIS A 1 174 ? -2.293 -16.453 -13.211 1 98.38 174 HIS A CA 1
ATOM 1367 C C . HIS A 1 174 ? -3.793 -16.297 -13.438 1 98.38 174 HIS A C 1
ATOM 1369 O O . HIS A 1 174 ? -4.219 -15.422 -14.195 1 98.38 174 HIS A O 1
ATOM 1375 N N . CYS A 1 175 ? -4.602 -17.016 -12.758 1 97.88 175 CYS A N 1
ATOM 1376 C CA . CYS A 1 175 ? -6.051 -17.031 -12.945 1 97.88 175 CYS A CA 1
ATOM 1377 C C . CYS A 1 175 ? -6.648 -15.664 -12.648 1 97.88 175 CYS A C 1
ATOM 1379 O O . CYS A 1 175 ? -7.594 -15.234 -13.312 1 97.88 175 CYS A O 1
ATOM 1381 N N . TYR A 1 176 ? -6.027 -15.016 -11.672 1 98.06 176 TYR A N 1
ATOM 1382 C CA . TYR A 1 176 ? -6.633 -13.758 -11.242 1 98.06 176 TYR A CA 1
ATOM 1383 C C . TYR A 1 176 ? -5.766 -12.57 -11.633 1 98.06 176 TYR A C 1
ATOM 1385 O O . TYR A 1 176 ? -5.957 -11.461 -11.133 1 98.06 176 TYR A O 1
ATOM 1393 N N . SER A 1 177 ? -4.773 -12.773 -12.477 1 97.81 177 SER A N 1
ATOM 1394 C CA . SER A 1 177 ? -3.951 -11.75 -13.125 1 97.81 177 SER A CA 1
ATOM 1395 C C . SER A 1 177 ? -3.254 -10.867 -12.094 1 97.81 177 SER A C 1
ATOM 1397 O O . SER A 1 177 ? -3.404 -9.648 -12.109 1 97.81 177 SER A O 1
ATOM 1399 N N . VAL A 1 178 ? -2.457 -11.492 -11.305 1 98.25 178 VAL A N 1
ATOM 1400 C CA . VAL A 1 178 ? -1.635 -10.797 -10.312 1 98.25 178 VAL A CA 1
ATOM 1401 C C . VAL A 1 178 ? -0.157 -10.984 -10.656 1 98.25 178 VAL A C 1
ATOM 1403 O O . VAL A 1 178 ? 0.526 -11.812 -10.047 1 98.25 178 VAL A O 1
ATOM 1406 N N . PRO A 1 179 ? 0.364 -10.102 -11.477 1 97.75 179 PRO A N 1
ATOM 1407 C CA . PRO A 1 179 ? 1.71 -10.297 -12.023 1 97.75 179 PRO A CA 1
ATOM 1408 C C . PRO A 1 179 ? 2.787 -10.289 -10.938 1 97.75 179 PRO A C 1
ATOM 1410 O O . PRO A 1 179 ? 3.771 -11.023 -11.039 1 97.75 179 PRO A O 1
ATOM 1413 N N . SER A 1 180 ? 2.625 -9.461 -9.969 1 98.25 180 SER A N 1
ATOM 1414 C CA . SER A 1 180 ? 3.65 -9.383 -8.93 1 98.25 180 SER A CA 1
ATOM 1415 C C . SER A 1 180 ? 3.758 -10.688 -8.156 1 98.25 180 SER A C 1
ATOM 1417 O O . SER A 1 180 ? 4.859 -11.133 -7.816 1 98.25 180 SER A O 1
ATOM 1419 N N . LEU A 1 181 ? 2.664 -11.297 -7.883 1 98.56 181 LEU A N 1
ATOM 1420 C CA . LEU A 1 181 ? 2.684 -12.586 -7.195 1 98.56 181 LEU A CA 1
ATOM 1421 C C . LEU A 1 181 ? 3.248 -13.68 -8.094 1 98.56 181 LEU A C 1
ATOM 1423 O O . LEU A 1 181 ? 3.973 -14.562 -7.629 1 98.56 181 LEU A O 1
ATOM 1427 N N . LYS A 1 182 ? 2.871 -13.625 -9.375 1 98.38 182 LYS A N 1
ATOM 1428 C CA . LYS A 1 182 ? 3.404 -14.602 -10.32 1 98.38 182 LYS A CA 1
ATOM 1429 C C . LYS A 1 182 ? 4.93 -14.531 -10.375 1 98.38 182 LYS A C 1
ATOM 1431 O O . LYS A 1 182 ? 5.602 -15.57 -10.367 1 98.38 182 LYS A O 1
ATOM 1436 N N . ARG A 1 183 ? 5.445 -13.367 -10.406 1 97.44 183 ARG A N 1
ATOM 1437 C CA . ARG A 1 183 ? 6.895 -13.172 -10.414 1 97.44 183 ARG A CA 1
ATOM 1438 C C . ARG A 1 183 ? 7.523 -13.734 -9.141 1 97.44 183 ARG A C 1
ATOM 1440 O O . ARG A 1 183 ? 8.57 -14.375 -9.188 1 97.44 183 ARG A O 1
ATOM 1447 N N . LEU A 1 184 ? 6.891 -13.438 -8.055 1 97.56 184 LEU A N 1
ATOM 1448 C CA . LEU A 1 184 ? 7.391 -13.938 -6.773 1 97.56 184 LEU A CA 1
ATOM 1449 C C . LEU A 1 184 ? 7.453 -15.461 -6.773 1 97.56 184 LEU A C 1
ATOM 1451 O O . LEU A 1 184 ? 8.461 -16.047 -6.379 1 97.56 184 LEU A O 1
ATOM 1455 N N . CYS A 1 185 ? 6.398 -16.094 -7.223 1 97.94 185 CYS A N 1
ATOM 1456 C CA . CYS A 1 185 ? 6.34 -17.547 -7.238 1 97.94 185 CYS A CA 1
ATOM 1457 C C . CYS A 1 185 ? 7.379 -18.125 -8.195 1 97.94 185 CYS A C 1
ATOM 1459 O O . CYS A 1 185 ? 8.031 -19.125 -7.875 1 97.94 185 CYS A O 1
ATOM 1461 N N . THR A 1 186 ? 7.539 -17.484 -9.336 1 97.62 186 THR A N 1
ATOM 1462 C CA . THR A 1 186 ? 8.531 -17.906 -10.312 1 97.62 186 THR A CA 1
ATOM 1463 C C . THR A 1 186 ? 9.938 -17.859 -9.711 1 97.62 186 THR A C 1
ATOM 1465 O O . THR A 1 186 ? 10.703 -18.812 -9.828 1 97.62 186 THR A O 1
ATOM 1468 N N . SER A 1 187 ? 10.188 -16.797 -9.047 1 96.25 187 SER A N 1
ATOM 1469 C CA . SER A 1 187 ? 11.5 -16.641 -8.414 1 96.25 187 SER A CA 1
ATOM 1470 C C . SER A 1 187 ? 11.711 -17.688 -7.328 1 96.25 187 SER A C 1
ATOM 1472 O O . SER A 1 187 ? 12.812 -18.234 -7.188 1 96.25 187 SER A O 1
ATOM 1474 N N . CYS A 1 188 ? 10.742 -17.953 -6.578 1 96.5 188 CYS A N 1
ATOM 1475 C CA . CYS A 1 188 ? 10.82 -18.953 -5.52 1 96.5 188 CYS A CA 1
ATOM 1476 C C . CYS A 1 188 ? 11.141 -20.328 -6.09 1 96.5 188 CYS A C 1
ATOM 1478 O O . CYS A 1 188 ? 11.977 -21.047 -5.543 1 96.5 188 CYS A O 1
ATOM 1480 N N . LEU A 1 189 ? 10.523 -20.609 -7.18 1 96.69 189 LEU A N 1
ATOM 1481 C CA . LEU A 1 189 ? 10.734 -21.906 -7.816 1 96.69 189 LEU A CA 1
ATOM 1482 C C . LEU A 1 189 ? 12.141 -22 -8.398 1 96.69 189 LEU A C 1
ATOM 1484 O O . LEU A 1 189 ? 12.797 -23.047 -8.289 1 96.69 189 LEU A O 1
ATOM 1488 N N . GLU A 1 190 ? 12.625 -20.953 -8.852 1 94.75 190 GLU A N 1
ATOM 1489 C CA . GLU A 1 190 ? 13.969 -20.922 -9.422 1 94.75 190 GLU A CA 1
ATOM 1490 C C . GLU A 1 190 ? 15.031 -21.047 -8.336 1 94.75 190 GLU A C 1
ATOM 1492 O O . GLU A 1 190 ? 16.125 -21.562 -8.586 1 94.75 190 GLU A O 1
ATOM 1497 N N . ASP A 1 191 ? 14.719 -20.578 -7.102 1 90.81 191 ASP A N 1
ATOM 1498 C CA . ASP A 1 191 ? 15.703 -20.484 -6.023 1 90.81 191 ASP A CA 1
ATOM 1499 C C . ASP A 1 191 ? 15.75 -21.766 -5.207 1 90.81 191 ASP A C 1
ATOM 1501 O O . ASP A 1 191 ? 16.266 -21.781 -4.09 1 90.81 191 ASP A O 1
ATOM 1505 N N . GLY A 1 192 ? 15.156 -22.828 -5.707 1 84.69 192 GLY A N 1
ATOM 1506 C CA . GLY A 1 192 ? 15.469 -24.031 -4.965 1 84.69 192 GLY A CA 1
ATOM 1507 C C . GLY A 1 192 ? 14.273 -24.938 -4.766 1 84.69 192 GLY A C 1
ATOM 1508 O O . GLY A 1 192 ? 14.375 -25.984 -4.117 1 84.69 192 GLY A O 1
ATOM 1509 N N . SER A 1 193 ? 13.203 -24.562 -5.285 1 87 193 SER A N 1
ATOM 1510 C CA . SER A 1 193 ? 12.039 -25.406 -5.07 1 87 193 SER A CA 1
ATOM 1511 C C . SER A 1 193 ? 11.875 -26.422 -6.199 1 87 193 SER A C 1
ATOM 1513 O O . SER A 1 193 ? 11.008 -27.297 -6.133 1 87 193 SER A O 1
ATOM 1515 N N . LEU A 1 194 ? 12.758 -26.359 -7.145 1 93.62 194 LEU A N 1
ATOM 1516 C CA . LEU A 1 194 ? 12.711 -27.297 -8.258 1 93.62 194 LEU A CA 1
ATOM 1517 C C . LEU A 1 194 ? 13.641 -28.484 -8.008 1 93.62 194 LEU A C 1
ATOM 1519 O O . LEU A 1 194 ? 14.758 -28.297 -7.52 1 93.62 194 LEU A O 1
ATOM 1523 N N . THR A 1 195 ? 13.188 -29.641 -8.289 1 93.69 195 THR A N 1
ATOM 1524 C CA . THR A 1 195 ? 13.953 -30.875 -8.195 1 93.69 195 THR A CA 1
ATOM 1525 C C . THR A 1 195 ? 13.852 -31.672 -9.484 1 93.69 195 THR A C 1
ATOM 1527 O O . THR A 1 195 ? 13.023 -31.375 -10.344 1 93.69 195 THR A O 1
ATOM 1530 N N . GLU A 1 196 ? 14.656 -32.719 -9.539 1 95.56 196 GLU A N 1
ATOM 1531 C CA . GLU A 1 196 ? 14.594 -33.594 -10.711 1 95.56 196 GLU A CA 1
ATOM 1532 C C . GLU A 1 196 ? 13.242 -34.281 -10.805 1 95.56 196 GLU A C 1
ATOM 1534 O O . GLU A 1 196 ? 12.734 -34.531 -11.906 1 95.56 196 GLU A O 1
ATOM 1539 N N . GLU A 1 197 ? 12.703 -34.531 -9.68 1 93.94 197 GLU A N 1
ATOM 1540 C CA . GLU A 1 197 ? 11.453 -35.281 -9.625 1 93.94 197 GLU A CA 1
ATOM 1541 C C . GLU A 1 197 ? 10.266 -34.406 -10.016 1 93.94 197 GLU A C 1
ATOM 1543 O O . GLU A 1 197 ? 9.281 -34.906 -10.57 1 93.94 197 GLU A O 1
ATOM 1548 N N . ASN A 1 198 ? 10.367 -33.062 -9.805 1 95.06 198 ASN A N 1
ATOM 1549 C CA . ASN A 1 198 ? 9.156 -32.25 -9.992 1 95.06 198 ASN A CA 1
ATOM 1550 C C . ASN A 1 198 ? 9.297 -31.312 -11.18 1 95.06 198 ASN A C 1
ATOM 1552 O O . ASN A 1 198 ? 8.32 -30.656 -11.578 1 95.06 198 ASN A O 1
ATOM 1556 N N . VAL A 1 199 ? 10.398 -31.25 -11.805 1 97.31 199 VAL A N 1
ATOM 1557 C CA . VAL A 1 199 ? 10.688 -30.25 -12.828 1 97.31 199 VAL A CA 1
ATOM 1558 C C . VAL A 1 199 ? 9.75 -30.438 -14.023 1 97.31 199 VAL A C 1
ATOM 1560 O O . VAL A 1 199 ? 9.312 -29.469 -14.641 1 97.31 199 VAL A O 1
ATOM 1563 N N . THR A 1 200 ? 9.43 -31.641 -14.336 1 97 200 THR A N 1
ATOM 1564 C CA . THR A 1 200 ? 8.555 -31.906 -15.477 1 97 200 THR A CA 1
ATOM 1565 C C . THR A 1 200 ? 7.148 -31.391 -15.203 1 97 200 THR A C 1
ATOM 1567 O O . THR A 1 200 ? 6.531 -30.766 -16.078 1 97 200 THR A O 1
ATOM 1570 N N . ASP A 1 201 ? 6.703 -31.641 -14.023 1 95.44 201 ASP A N 1
ATOM 1571 C CA . ASP A 1 201 ? 5.395 -31.141 -13.625 1 95.44 201 ASP A CA 1
ATOM 1572 C C . ASP A 1 201 ? 5.371 -29.609 -13.609 1 95.44 201 ASP A C 1
ATOM 1574 O O . ASP A 1 201 ? 4.41 -28.984 -14.07 1 95.44 201 ASP A O 1
ATOM 1578 N N . VAL A 1 202 ? 6.387 -29.047 -13.109 1 97.81 202 VAL A N 1
ATOM 1579 C CA . VAL A 1 202 ? 6.465 -27.594 -13 1 97.81 202 VAL A CA 1
ATOM 1580 C C . VAL A 1 202 ? 6.551 -26.984 -14.391 1 97.81 202 VAL A C 1
ATOM 1582 O O . VAL A 1 202 ? 5.988 -25.906 -14.633 1 97.81 202 VAL A O 1
ATOM 1585 N N . LEU A 1 203 ? 7.238 -27.641 -15.289 1 97.94 203 LEU A N 1
ATOM 1586 C CA . LEU A 1 203 ? 7.301 -27.188 -16.672 1 97.94 203 LEU A CA 1
ATOM 1587 C C . LEU A 1 203 ? 5.906 -27.078 -17.266 1 97.94 203 LEU A C 1
ATOM 1589 O O . LEU A 1 203 ? 5.551 -26.047 -17.844 1 97.94 203 LEU A O 1
ATOM 1593 N N . GLN A 1 204 ? 5.184 -28.109 -17.094 1 96.94 204 GLN A N 1
ATOM 1594 C CA . GLN A 1 204 ? 3.834 -28.109 -17.641 1 96.94 204 GLN A CA 1
ATOM 1595 C C . GLN A 1 204 ? 2.973 -27.016 -17.016 1 96.94 204 GLN A C 1
ATOM 1597 O O . GLN A 1 204 ? 2.213 -26.344 -17.719 1 96.94 204 GLN A O 1
ATOM 1602 N N . LEU A 1 205 ? 3.098 -26.844 -15.758 1 97.56 205 LEU A N 1
ATOM 1603 C CA . LEU A 1 205 ? 2.352 -25.797 -15.062 1 97.56 205 LEU A CA 1
ATOM 1604 C C . LEU A 1 205 ? 2.777 -24.422 -15.539 1 97.56 205 LEU A C 1
ATOM 1606 O O . LEU A 1 205 ? 1.94 -23.531 -15.711 1 97.56 205 LEU A O 1
ATOM 1610 N N . ALA A 1 206 ? 4.039 -24.234 -15.648 1 98.38 206 ALA A N 1
ATOM 1611 C CA . ALA A 1 206 ? 4.566 -22.969 -16.125 1 98.38 206 ALA A CA 1
ATOM 1612 C C . ALA A 1 206 ? 3.986 -22.609 -17.484 1 98.38 206 ALA A C 1
ATOM 1614 O O . ALA A 1 206 ? 3.619 -21.453 -17.734 1 98.38 206 ALA A O 1
ATOM 1615 N N . MET A 1 207 ? 3.928 -23.594 -18.312 1 97.38 207 MET A N 1
ATOM 1616 C CA . MET A 1 207 ? 3.348 -23.391 -19.641 1 97.38 207 MET A CA 1
ATOM 1617 C C . MET A 1 207 ? 1.868 -23.031 -19.547 1 97.38 207 MET A C 1
ATOM 1619 O O . MET A 1 207 ? 1.405 -22.094 -20.172 1 97.38 207 MET A O 1
ATOM 1623 N N . ASP A 1 208 ? 1.155 -23.719 -18.75 1 97.12 208 ASP A N 1
ATOM 1624 C CA . ASP A 1 208 ? -0.271 -23.469 -18.562 1 97.12 208 ASP A CA 1
ATOM 1625 C C . ASP A 1 208 ? -0.515 -22.078 -17.984 1 97.12 208 ASP A C 1
ATOM 1627 O O . ASP A 1 208 ? -1.521 -21.438 -18.297 1 97.12 208 ASP A O 1
ATOM 1631 N N . CYS A 1 209 ? 0.377 -21.625 -17.125 1 98.06 209 CYS A N 1
ATOM 1632 C CA . CYS A 1 209 ? 0.212 -20.359 -16.438 1 98.06 209 CYS A CA 1
ATOM 1633 C C . CYS A 1 209 ? 0.882 -19.234 -17.188 1 98.06 209 CYS A C 1
ATOM 1635 O O . CYS A 1 209 ? 1.014 -18.125 -16.672 1 98.06 209 CYS A O 1
ATOM 1637 N N . ASP A 1 210 ? 1.354 -19.453 -18.359 1 97.62 210 ASP A N 1
ATOM 1638 C CA . ASP A 1 210 ? 2.018 -18.438 -19.172 1 97.62 210 ASP A CA 1
ATOM 1639 C C . ASP A 1 210 ? 3.148 -17.766 -18.391 1 97.62 210 ASP A C 1
ATOM 1641 O O . ASP A 1 210 ? 3.168 -16.547 -18.25 1 97.62 210 ASP A O 1
ATOM 1645 N N . ALA A 1 211 ? 4.008 -18.562 -17.906 1 97.94 211 ALA A N 1
ATOM 1646 C CA . ALA A 1 211 ? 5.207 -18.109 -17.203 1 97.94 211 ALA A CA 1
ATOM 1647 C C . ALA A 1 211 ? 6.469 -18.453 -17.984 1 97.94 211 ALA A C 1
ATOM 1649 O O . ALA A 1 211 ? 7.141 -19.438 -17.703 1 97.94 211 ALA A O 1
ATOM 1650 N N . PRO A 1 212 ? 6.84 -17.609 -18.875 1 97.44 212 PRO A N 1
ATOM 1651 C CA . PRO A 1 212 ? 7.922 -17.953 -19.812 1 97.44 212 PRO A CA 1
ATOM 1652 C C . PRO A 1 212 ? 9.273 -18.094 -19.109 1 97.44 212 PRO A C 1
ATOM 1654 O O . PRO A 1 212 ? 10.062 -18.984 -19.469 1 97.44 212 PRO A O 1
ATOM 1657 N N . ARG A 1 213 ? 9.523 -17.234 -18.219 1 96.25 213 ARG A N 1
ATOM 1658 C CA . ARG A 1 213 ? 10.805 -17.312 -17.516 1 96.25 213 ARG A CA 1
ATOM 1659 C C . ARG A 1 213 ? 10.953 -18.656 -16.812 1 96.25 213 ARG A C 1
ATOM 1661 O O . ARG A 1 213 ? 12 -19.297 -16.891 1 96.25 213 ARG A O 1
ATOM 1668 N N . LEU A 1 214 ? 9.93 -19.047 -16.188 1 98 214 LEU A N 1
ATOM 1669 C CA . LEU A 1 214 ? 9.953 -20.312 -15.484 1 98 214 LEU A CA 1
ATOM 1670 C C . LEU A 1 214 ? 10.039 -21.484 -16.469 1 98 214 LEU A C 1
ATOM 1672 O O . LEU A 1 214 ? 10.734 -22.469 -16.219 1 98 214 LEU A O 1
ATOM 1676 N N . THR A 1 215 ? 9.32 -21.344 -17.547 1 97.81 215 THR A N 1
ATOM 1677 C CA . THR A 1 215 ? 9.375 -22.359 -18.594 1 97.81 215 THR A CA 1
ATOM 1678 C C . THR A 1 215 ? 10.805 -22.562 -19.078 1 97.81 215 THR A C 1
ATOM 1680 O O . THR A 1 215 ? 11.289 -23.688 -19.141 1 97.81 215 THR A O 1
ATOM 1683 N N . PHE A 1 216 ? 11.422 -21.516 -19.344 1 97.12 216 PHE A N 1
ATOM 1684 C CA . PHE A 1 216 ? 12.789 -21.562 -19.828 1 97.12 216 PHE A CA 1
ATOM 1685 C C . PHE A 1 216 ? 13.711 -22.172 -18.781 1 97.12 216 PHE A C 1
ATOM 1687 O O . PHE A 1 216 ? 14.57 -23 -19.125 1 97.12 216 PHE A O 1
ATOM 1694 N N . PHE A 1 217 ? 13.547 -21.797 -17.641 1 97.06 217 PHE A N 1
ATOM 1695 C CA . PHE A 1 217 ? 14.367 -22.312 -16.547 1 97.06 217 PHE A CA 1
ATOM 1696 C C . PHE A 1 217 ? 14.211 -23.812 -16.422 1 97.06 217 PHE A C 1
ATOM 1698 O O . PHE A 1 217 ? 15.195 -24.531 -16.25 1 97.06 217 PHE A O 1
ATOM 1705 N N . CYS A 1 218 ? 12.992 -24.312 -16.516 1 97.44 218 CYS A N 1
ATOM 1706 C CA . CYS A 1 218 ? 12.719 -25.734 -16.422 1 97.44 218 CYS A CA 1
ATOM 1707 C C . CYS A 1 218 ? 13.336 -26.484 -17.594 1 97.44 218 CYS A C 1
ATOM 1709 O O . CYS A 1 218 ? 13.93 -27.562 -17.406 1 97.44 218 CYS A O 1
ATOM 1711 N N . ILE A 1 219 ? 13.18 -25.906 -18.75 1 97.06 219 ILE A N 1
ATOM 1712 C CA . ILE A 1 219 ? 13.75 -26.547 -19.938 1 97.06 219 ILE A CA 1
ATOM 1713 C C . ILE A 1 219 ? 15.266 -26.656 -19.781 1 97.06 219 ILE A C 1
ATOM 1715 O O . ILE A 1 219 ? 15.844 -27.703 -20.062 1 97.06 219 ILE A O 1
ATOM 1719 N N . ARG A 1 220 ? 15.875 -25.625 -19.344 1 95.94 220 ARG A N 1
ATOM 1720 C CA . ARG A 1 220 ? 17.328 -25.625 -19.125 1 95.94 220 ARG A CA 1
ATOM 1721 C C . ARG A 1 220 ? 17.734 -26.719 -18.141 1 95.94 220 ARG A C 1
ATOM 1723 O O . ARG A 1 220 ? 18.734 -27.406 -18.344 1 95.94 220 ARG A O 1
ATOM 1730 N N . MET A 1 221 ? 17.031 -26.844 -17.141 1 96.56 221 MET A N 1
ATOM 1731 C CA . MET A 1 221 ? 17.312 -27.875 -16.156 1 96.56 221 MET A CA 1
ATOM 1732 C C . MET A 1 221 ? 17.188 -29.266 -16.75 1 96.56 221 MET A C 1
ATOM 1734 O O . MET A 1 221 ? 18.016 -30.141 -16.5 1 96.56 221 MET A O 1
ATOM 1738 N N . ILE A 1 222 ? 16.125 -29.438 -17.5 1 96.81 222 ILE A N 1
ATOM 1739 C CA . ILE A 1 222 ? 15.867 -30.734 -18.125 1 96.81 222 ILE A CA 1
ATOM 1740 C C . ILE A 1 222 ? 17.016 -31.078 -19.078 1 96.81 222 ILE A C 1
ATOM 1742 O O . ILE A 1 222 ? 17.5 -32.219 -19.094 1 96.81 222 ILE A O 1
ATOM 1746 N N . LEU A 1 223 ? 17.484 -30.109 -19.781 1 95.5 223 LEU A N 1
ATOM 1747 C CA . LEU A 1 223 ? 18.547 -30.328 -20.75 1 95.5 223 LEU A CA 1
ATOM 1748 C C . LEU A 1 223 ? 19.859 -30.656 -20.047 1 95.5 223 LEU A C 1
ATOM 1750 O O . LEU A 1 223 ? 20.641 -31.484 -20.516 1 95.5 223 LEU A O 1
ATOM 1754 N N . LYS A 1 224 ? 20.078 -29.984 -19 1 95.25 224 LYS A N 1
ATOM 1755 C CA . LYS A 1 224 ? 21.312 -30.172 -18.25 1 95.25 224 LYS A CA 1
ATOM 1756 C C . LYS A 1 224 ? 21.375 -31.578 -17.656 1 95.25 224 LYS A C 1
ATOM 1758 O O . LYS A 1 224 ? 22.453 -32.188 -17.641 1 95.25 224 LYS A O 1
ATOM 1763 N N . ASP A 1 225 ? 20.281 -32.062 -17.172 1 95.44 225 ASP A N 1
ATOM 1764 C CA . ASP A 1 225 ? 20.25 -33.375 -16.531 1 95.44 225 ASP A CA 1
ATOM 1765 C C . ASP A 1 225 ? 19.203 -34.281 -17.172 1 95.44 225 ASP A C 1
ATOM 1767 O O . ASP A 1 225 ? 18.375 -34.906 -16.484 1 95.44 225 ASP A O 1
ATOM 1771 N N . PHE A 1 226 ? 19.234 -34.406 -18.453 1 96.25 226 PHE A N 1
ATOM 1772 C CA . PHE A 1 226 ? 18.203 -35.094 -19.234 1 96.25 226 PHE A CA 1
ATOM 1773 C C . PHE A 1 226 ? 18.094 -36.562 -18.859 1 96.25 226 PHE A C 1
ATOM 1775 O O . PHE A 1 226 ? 17 -37.062 -18.672 1 96.25 226 PHE A O 1
ATOM 1782 N N . LYS A 1 227 ? 19.219 -37.219 -18.734 1 95.56 227 LYS A N 1
ATOM 1783 C CA . LYS A 1 227 ? 19.219 -38.656 -18.469 1 95.56 227 LYS A CA 1
ATOM 1784 C C . LYS A 1 227 ? 18.5 -38.969 -17.156 1 95.56 227 LYS A C 1
ATOM 1786 O O . LYS A 1 227 ? 17.625 -39.844 -17.109 1 95.56 22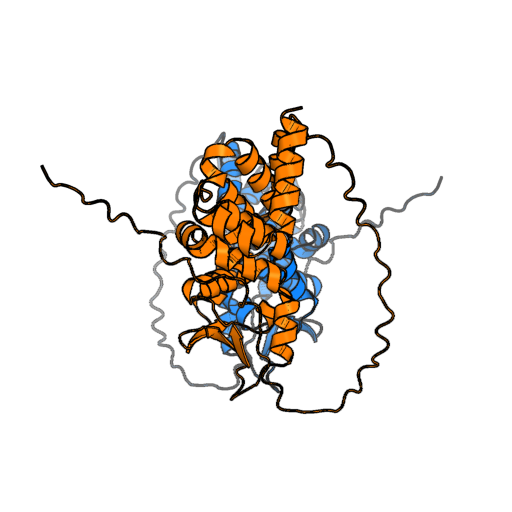7 LYS A O 1
ATOM 1791 N N . SER A 1 228 ? 18.859 -38.25 -16.141 1 97.31 228 SER A N 1
ATOM 1792 C CA . SER A 1 228 ? 18.281 -38.469 -14.82 1 97.31 228 SER A CA 1
ATOM 1793 C C . SER A 1 228 ? 16.797 -38.094 -14.805 1 97.31 228 SER A C 1
ATOM 1795 O O . SER A 1 228 ? 15.977 -38.812 -14.227 1 97.31 228 SER A O 1
ATOM 1797 N N . ILE A 1 229 ? 16.391 -37.031 -15.492 1 97.81 229 ILE A N 1
ATOM 1798 C CA . ILE A 1 229 ? 15.039 -36.5 -15.445 1 97.81 229 ILE A CA 1
ATOM 1799 C C . ILE A 1 229 ? 14.117 -37.344 -16.328 1 97.81 229 ILE A C 1
ATOM 1801 O O . ILE A 1 229 ? 12.969 -37.594 -15.969 1 97.81 229 ILE A O 1
ATOM 1805 N N . SER A 1 230 ? 14.602 -37.812 -17.453 1 96.88 230 SER A N 1
ATOM 1806 C CA . SER A 1 230 ? 13.789 -38.625 -18.359 1 96.88 230 SER A CA 1
ATOM 1807 C C . SER A 1 230 ? 13.477 -39.969 -17.75 1 96.88 230 SER A C 1
ATOM 1809 O O . SER A 1 230 ? 12.602 -40.688 -18.25 1 96.88 230 SER A O 1
ATOM 1811 N N . ALA A 1 231 ? 14.164 -40.344 -16.672 1 97.31 231 ALA A N 1
ATOM 1812 C CA . ALA A 1 231 ? 13.945 -41.625 -16.016 1 97.31 231 ALA A CA 1
ATOM 1813 C C . ALA A 1 231 ? 12.938 -41.5 -14.875 1 97.31 231 ALA A C 1
ATOM 1815 O O . ALA A 1 231 ? 12.477 -42.5 -14.32 1 97.31 231 ALA A O 1
ATOM 1816 N N . THR A 1 232 ? 12.578 -40.344 -14.516 1 97 232 THR A N 1
ATOM 1817 C CA . THR A 1 232 ? 11.695 -40.094 -13.391 1 97 232 THR A CA 1
ATOM 1818 C C . THR A 1 232 ? 10.258 -40.438 -13.742 1 97 232 THR A C 1
ATOM 1820 O O . THR A 1 232 ? 9.898 -40.531 -14.914 1 97 232 THR A O 1
ATOM 1823 N N . GLU A 1 233 ? 9.469 -40.719 -12.68 1 96.38 233 GLU A N 1
ATOM 1824 C CA . GLU A 1 233 ? 8.047 -41 -12.883 1 96.38 233 GLU A CA 1
ATOM 1825 C C . GLU A 1 233 ? 7.344 -39.781 -13.484 1 96.38 233 GLU A C 1
ATOM 1827 O O . GLU A 1 233 ? 6.422 -39.906 -14.289 1 96.38 233 GLU A O 1
ATOM 1832 N N . GLY A 1 234 ? 7.773 -38.594 -13.141 1 94.81 234 GLY A N 1
ATOM 1833 C CA . GLY A 1 234 ? 7.203 -37.375 -13.695 1 94.81 234 GLY A CA 1
ATOM 1834 C C . GLY A 1 234 ? 7.312 -37.312 -15.203 1 94.81 234 GLY A C 1
ATOM 1835 O O . GLY A 1 234 ? 6.359 -36.906 -15.875 1 94.81 234 GLY A O 1
ATOM 1836 N N . TRP A 1 235 ? 8.367 -37.688 -15.695 1 96.56 235 TRP A N 1
ATOM 1837 C CA . TRP A 1 235 ? 8.578 -37.688 -17.141 1 96.56 235 TRP A CA 1
ATOM 1838 C C . TRP A 1 235 ? 7.664 -38.719 -17.812 1 96.56 235 TRP A C 1
ATOM 1840 O O . TRP A 1 235 ? 7.047 -38.406 -18.844 1 96.56 235 TRP A O 1
ATOM 1850 N N . LYS A 1 236 ? 7.59 -39.844 -17.25 1 96.56 236 LYS A N 1
ATOM 1851 C CA . LYS A 1 236 ? 6.766 -40.906 -17.812 1 96.56 236 LYS A CA 1
ATOM 1852 C C . LYS A 1 236 ? 5.305 -40.469 -17.906 1 96.56 236 LYS A C 1
ATOM 1854 O O . LYS A 1 236 ? 4.641 -40.719 -18.922 1 96.56 236 LYS A O 1
ATOM 1859 N N . VAL A 1 237 ? 4.895 -39.938 -16.875 1 95.5 237 VAL A N 1
ATOM 1860 C CA . VAL A 1 237 ? 3.512 -39.438 -16.828 1 95.5 237 VAL A CA 1
ATOM 1861 C C . VAL A 1 237 ? 3.299 -38.375 -17.906 1 95.5 237 VAL A C 1
ATOM 1863 O O . VAL A 1 237 ? 2.293 -38.406 -18.625 1 95.5 237 VAL A O 1
ATOM 1866 N N . MET A 1 238 ? 4.18 -37.438 -18.047 1 96.06 238 MET A N 1
ATOM 1867 C CA . MET A 1 238 ? 4.086 -36.375 -19.047 1 96.06 238 MET A CA 1
ATOM 1868 C C . MET A 1 238 ? 4.066 -36.969 -20.453 1 96.06 238 MET A C 1
ATOM 1870 O O . MET A 1 238 ? 3.281 -36.531 -21.297 1 96.06 238 MET A O 1
ATOM 1874 N N . ARG A 1 239 ? 4.914 -37.938 -20.672 1 95.94 239 ARG A N 1
ATOM 1875 C CA . ARG A 1 239 ? 4.996 -38.594 -21.969 1 95.94 239 ARG A CA 1
ATOM 1876 C C . ARG A 1 239 ? 3.652 -39.188 -22.375 1 95.94 239 ARG A C 1
ATOM 1878 O O . ARG A 1 239 ? 3.244 -39.094 -23.531 1 95.94 239 ARG A O 1
ATOM 1885 N N . ARG A 1 240 ? 3.014 -39.781 -21.469 1 96.62 240 ARG A N 1
ATOM 1886 C CA . ARG A 1 240 ? 1.722 -40.375 -21.734 1 96.62 240 ARG A CA 1
ATOM 1887 C C . ARG A 1 240 ? 0.635 -39.344 -21.922 1 96.62 240 ARG A C 1
ATOM 1889 O O . ARG A 1 240 ? -0.202 -39.469 -22.828 1 96.62 240 ARG A O 1
ATOM 1896 N N . ALA A 1 241 ? 0.664 -38.312 -21.094 1 93.62 241 ALA A N 1
ATOM 1897 C CA . ALA A 1 241 ? -0.391 -37.281 -21.078 1 93.62 241 ALA A CA 1
ATOM 1898 C C . ALA A 1 241 ? -0.174 -36.25 -22.156 1 93.62 241 ALA A C 1
ATOM 1900 O O . ALA A 1 241 ? -1.136 -35.688 -22.688 1 93.62 241 ALA A O 1
ATOM 1901 N N . ASN A 1 242 ? 1.054 -35.906 -22.5 1 94.69 242 ASN A N 1
ATOM 1902 C CA . ASN A 1 242 ? 1.393 -34.844 -23.438 1 94.69 242 ASN A CA 1
ATOM 1903 C C . ASN A 1 242 ? 2.547 -35.25 -24.344 1 94.69 242 ASN A C 1
ATOM 1905 O O . ASN A 1 242 ? 3.625 -34.656 -24.297 1 94.69 242 ASN A O 1
ATOM 1909 N N . PRO A 1 243 ? 2.268 -36.188 -25.234 1 95.31 243 PRO A N 1
ATOM 1910 C CA . PRO A 1 243 ? 3.328 -36.656 -26.109 1 95.31 243 PRO A CA 1
ATOM 1911 C C . PRO A 1 243 ? 3.939 -35.562 -26.969 1 95.31 243 PRO A C 1
ATOM 1913 O O . PRO A 1 243 ? 5.125 -35.625 -27.312 1 95.31 243 PRO A O 1
ATOM 1916 N N . ASN A 1 244 ? 3.127 -34.594 -27.328 1 95.94 244 ASN A N 1
ATOM 1917 C CA . ASN A 1 244 ? 3.65 -33.5 -28.125 1 95.94 244 ASN A CA 1
ATOM 1918 C C . ASN A 1 244 ? 4.742 -32.75 -27.375 1 95.94 244 ASN A C 1
ATOM 1920 O O . ASN A 1 244 ? 5.742 -32.344 -27.984 1 95.94 244 ASN A O 1
ATOM 1924 N N . LEU A 1 245 ? 4.523 -32.531 -26.109 1 95.12 245 LEU A N 1
ATOM 1925 C CA . LEU A 1 245 ? 5.523 -31.828 -25.312 1 95.12 245 LEU A CA 1
ATOM 1926 C C . LEU A 1 245 ? 6.82 -32.625 -25.25 1 95.12 245 LEU A C 1
ATOM 1928 O O . LEU A 1 245 ? 7.91 -32.062 -25.344 1 95.12 245 LEU A O 1
ATOM 1932 N N . GLU A 1 246 ? 6.684 -33.875 -25.016 1 95.19 246 GLU A N 1
ATOM 1933 C CA . GLU A 1 246 ? 7.879 -34.719 -25 1 95.19 246 GLU A CA 1
A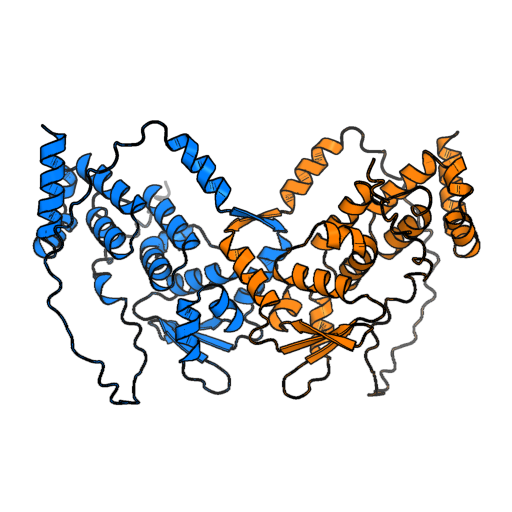TOM 1934 C C . GLU A 1 246 ? 8.664 -34.562 -26.297 1 95.19 246 GLU A C 1
ATOM 1936 O O . GLU A 1 246 ? 9.891 -34.438 -26.266 1 95.19 246 GLU A O 1
ATOM 1941 N N . GLN A 1 247 ? 7.961 -34.688 -27.422 1 94.88 247 GLN A N 1
ATOM 1942 C CA . GLN A 1 247 ? 8.602 -34.594 -28.734 1 94.88 247 GLN A CA 1
ATOM 1943 C C . GLN A 1 247 ? 9.344 -33.25 -28.875 1 94.88 247 GLN A C 1
ATOM 1945 O O . GLN A 1 247 ? 10.469 -33.219 -29.391 1 94.88 247 GLN A O 1
ATOM 1950 N N . GLU A 1 248 ? 8.719 -32.219 -28.453 1 94.06 248 GLU A N 1
ATOM 1951 C CA . GLU A 1 248 ? 9.344 -30.906 -28.516 1 94.06 248 GLU A CA 1
ATOM 1952 C C . GLU A 1 248 ? 10.625 -30.859 -27.688 1 94.06 248 GLU A C 1
ATOM 1954 O O . GLU A 1 248 ? 11.633 -30.297 -28.125 1 94.06 248 GLU A O 1
ATOM 1959 N N . LEU A 1 249 ? 10.586 -31.406 -26.516 1 94.88 249 LEU A N 1
ATOM 1960 C CA . LEU A 1 249 ? 11.75 -31.422 -25.641 1 94.88 249 LEU A CA 1
ATOM 1961 C C . LEU A 1 249 ? 12.875 -32.25 -26.234 1 94.88 249 LEU A C 1
ATOM 1963 O O . LEU A 1 249 ? 14.047 -31.875 -26.172 1 94.88 249 LEU A O 1
ATOM 1967 N N . LEU A 1 250 ? 12.539 -33.406 -26.797 1 92.75 250 LEU A N 1
ATOM 1968 C CA . LEU A 1 250 ? 13.516 -34.281 -27.422 1 92.75 250 LEU A CA 1
ATOM 1969 C C . LEU A 1 250 ? 14.195 -33.594 -28.609 1 92.75 250 LEU A C 1
ATOM 1971 O O . LEU A 1 250 ? 15.391 -33.781 -28.844 1 92.75 250 LEU A O 1
ATOM 1975 N N . GLU A 1 251 ? 13.414 -32.844 -29.312 1 91.75 251 GLU A N 1
ATOM 1976 C CA . GLU A 1 251 ? 13.969 -32.094 -30.438 1 91.75 251 GLU A CA 1
ATOM 1977 C C . GLU A 1 251 ? 15 -31.078 -29.953 1 91.75 251 GLU A C 1
ATOM 1979 O O . GLU A 1 251 ? 16.031 -30.875 -30.609 1 91.75 251 GLU A O 1
ATOM 1984 N N . VAL A 1 252 ? 14.719 -30.531 -28.891 1 89.88 252 VAL A N 1
ATOM 1985 C CA . VAL A 1 252 ? 15.641 -29.547 -28.344 1 89.88 252 VAL A CA 1
ATOM 1986 C C . VAL A 1 252 ? 16.922 -30.234 -27.859 1 89.88 252 VAL A C 1
ATOM 1988 O O . VAL A 1 252 ? 18.016 -29.703 -28.016 1 89.88 252 VAL A O 1
ATOM 1991 N N . VAL A 1 253 ? 16.797 -31.328 -27.281 1 87 253 VAL A N 1
ATOM 1992 C CA . VAL A 1 253 ? 17.938 -32.094 -26.781 1 87 253 VAL A CA 1
ATOM 1993 C C . VAL A 1 253 ? 18.859 -32.469 -27.953 1 87 253 VAL A C 1
ATOM 1995 O O . VAL A 1 253 ? 20.078 -32.344 -27.844 1 87 253 VAL A O 1
ATOM 1998 N N . VAL A 1 254 ? 18.25 -32.875 -29.031 1 85.69 254 VAL A N 1
ATOM 1999 C CA . VAL A 1 254 ? 19 -33.312 -30.203 1 85.69 254 VAL A CA 1
ATOM 2000 C C . VAL A 1 254 ? 19.75 -32.094 -30.797 1 85.69 254 VAL A C 1
ATOM 2002 O O . VAL A 1 254 ? 20.906 -32.219 -31.203 1 85.69 254 VAL A O 1
ATOM 2005 N N . GLU A 1 255 ? 19.172 -31.047 -30.828 1 84.56 255 GLU A N 1
ATOM 2006 C CA . GLU A 1 255 ? 19.797 -29.844 -31.391 1 84.56 255 GLU A CA 1
ATOM 2007 C C . GLU A 1 255 ? 20.953 -29.359 -30.516 1 84.56 255 GLU A C 1
ATOM 2009 O O . GLU A 1 255 ? 21.938 -28.812 -31.031 1 84.56 255 GLU A O 1
ATOM 2014 N N . THR A 1 256 ? 20.859 -29.562 -29.281 1 78 256 THR A N 1
ATOM 2015 C CA . THR A 1 256 ? 21.906 -29.141 -28.359 1 78 256 THR A CA 1
ATOM 2016 C C . THR A 1 256 ? 23.094 -30.109 -28.391 1 78 256 THR A C 1
ATOM 2018 O O . THR A 1 256 ? 24.234 -29.703 -28.172 1 78 256 THR A O 1
ATOM 2021 N N . ASP A 1 257 ? 22.938 -31.328 -28.594 1 74.88 257 ASP A N 1
ATOM 2022 C CA . ASP A 1 257 ? 23.984 -32.344 -28.672 1 74.88 257 ASP A CA 1
ATOM 2023 C C . ASP A 1 257 ? 24.641 -32.375 -30.047 1 74.88 257 ASP A C 1
ATOM 2025 O O . ASP A 1 257 ? 25.766 -32.844 -30.203 1 74.88 257 ASP A O 1
ATOM 2029 N N . SER A 1 258 ? 24.016 -31.797 -31.047 1 66.31 258 SER A N 1
ATOM 2030 C CA . SER A 1 258 ? 24.609 -31.703 -32.375 1 66.31 258 SER A CA 1
ATOM 2031 C C . SER A 1 258 ? 25.484 -30.469 -32.5 1 66.31 258 SER A C 1
ATOM 2033 O O . SER A 1 258 ? 25.172 -29.422 -31.938 1 66.31 258 SER A O 1
ATOM 2035 N N . MET B 1 1 ? 11.312 39.75 -28.25 1 19.14 1 MET B N 1
ATOM 2036 C CA . MET B 1 1 ? 11.891 39.969 -26.922 1 19.14 1 MET B CA 1
ATOM 2037 C C . MET B 1 1 ? 10.859 39.688 -25.828 1 19.14 1 MET B C 1
ATOM 2039 O O . MET B 1 1 ? 10.117 40.594 -25.438 1 19.14 1 MET B O 1
ATOM 2043 N N . ALA B 1 2 ? 10.07 38.594 -25.906 1 23.8 2 ALA B N 1
ATOM 2044 C CA . ALA B 1 2 ? 8.797 38.156 -25.328 1 23.8 2 ALA B CA 1
ATOM 2045 C C . ALA B 1 2 ? 8.898 38 -23.828 1 23.8 2 ALA B C 1
ATOM 2047 O O . ALA B 1 2 ? 9.711 37.219 -23.328 1 23.8 2 ALA B O 1
ATOM 2048 N N . SER B 1 3 ? 8.617 39.062 -23 1 19.92 3 SER B N 1
ATOM 2049 C CA . SER B 1 3 ? 8.812 39.25 -21.562 1 19.92 3 SER B CA 1
ATOM 2050 C C . SER B 1 3 ? 7.949 38.281 -20.766 1 19.92 3 SER B C 1
ATOM 2052 O O . SER B 1 3 ? 6.723 38.281 -20.875 1 19.92 3 SER B O 1
ATOM 2054 N N . VAL B 1 4 ? 8.344 37.062 -20.484 1 26.7 4 VAL B N 1
ATOM 2055 C CA . VAL B 1 4 ? 7.742 36 -19.688 1 26.7 4 VAL B CA 1
ATOM 2056 C C . VAL B 1 4 ? 7.473 36.5 -18.266 1 26.7 4 VAL B C 1
ATOM 2058 O O . VAL B 1 4 ? 8.406 36.844 -17.531 1 26.7 4 VAL B O 1
ATOM 2061 N N . GLU B 1 5 ? 6.445 37.375 -18.109 1 24.5 5 GLU B N 1
ATOM 2062 C CA . GLU B 1 5 ? 6.008 37.875 -16.797 1 24.5 5 GLU B CA 1
ATOM 2063 C C . GLU B 1 5 ? 5.785 36.719 -15.828 1 24.5 5 GLU B C 1
ATOM 2065 O O . GLU B 1 5 ? 4.98 35.812 -16.094 1 24.5 5 GLU B O 1
ATOM 2070 N N . LEU B 1 6 ? 6.762 36.281 -15.109 1 24.77 6 LEU B N 1
ATOM 2071 C CA . LEU B 1 6 ? 6.785 35.344 -13.984 1 24.77 6 LEU B CA 1
ATOM 2072 C C . LEU B 1 6 ? 5.758 35.719 -12.93 1 24.77 6 LEU B C 1
ATOM 2074 O O . LEU B 1 6 ? 5.793 36.844 -12.406 1 24.77 6 LEU B O 1
ATOM 2078 N N . TYR B 1 7 ? 4.523 35.344 -13.125 1 25.08 7 TYR B N 1
ATOM 2079 C CA . TYR B 1 7 ? 3.447 35.469 -12.141 1 25.08 7 TYR B CA 1
ATOM 2080 C C . TYR B 1 7 ? 3.938 35.094 -10.75 1 25.08 7 TYR B C 1
ATOM 2082 O O . TYR B 1 7 ? 4.352 33.938 -10.516 1 25.08 7 TYR B O 1
ATOM 2090 N N . SER B 1 8 ? 4.676 35.938 -10.016 1 24.42 8 SER B N 1
ATOM 2091 C CA . SER B 1 8 ? 5.035 35.875 -8.602 1 24.42 8 SER B CA 1
ATOM 2092 C C . SER B 1 8 ? 3.807 35.594 -7.734 1 24.42 8 SER B C 1
ATOM 2094 O O . SER B 1 8 ? 2.887 36.438 -7.699 1 24.42 8 SER B O 1
ATOM 2096 N N . ALA B 1 9 ? 3.303 34.406 -7.641 1 29.3 9 ALA B N 1
ATOM 2097 C CA . ALA B 1 9 ? 2.264 34.031 -6.691 1 29.3 9 ALA B CA 1
ATOM 2098 C C . ALA B 1 9 ? 2.607 34.469 -5.281 1 29.3 9 ALA B C 1
ATOM 2100 O O . ALA B 1 9 ? 3.641 34.094 -4.727 1 29.3 9 ALA B O 1
ATOM 2101 N N . SER B 1 10 ? 2.295 35.75 -4.945 1 28.31 10 SER B N 1
ATOM 2102 C CA . SER B 1 10 ? 2.365 36.344 -3.621 1 28.31 10 SER B CA 1
ATOM 2103 C C . SER B 1 10 ? 1.724 35.469 -2.566 1 28.31 10 SER B C 1
ATOM 2105 O O . SER B 1 10 ? 0.568 35.062 -2.709 1 28.31 10 SER B O 1
ATOM 2107 N N . LEU B 1 11 ? 2.426 34.75 -1.83 1 28.48 11 LEU B N 1
ATOM 2108 C CA . LEU B 1 11 ? 2.158 34.031 -0.584 1 28.48 11 LEU B CA 1
ATOM 2109 C C . LEU B 1 11 ? 1.521 34.969 0.444 1 28.48 11 LEU B C 1
ATOM 2111 O O . LEU B 1 11 ? 1.444 34.625 1.628 1 28.48 11 LEU B O 1
ATOM 2115 N N . SER B 1 12 ? 0.989 36.188 0.073 1 30.16 12 SER B N 1
ATOM 2116 C CA . SER B 1 12 ? 0.625 37.094 1.146 1 30.16 12 SER B CA 1
ATOM 2117 C C . SER B 1 12 ? -0.464 36.5 2.035 1 30.16 12 SER B C 1
ATOM 2119 O O . SER B 1 12 ? -0.679 36.969 3.154 1 30.16 12 SER B O 1
ATOM 2121 N N . SER B 1 13 ? -1.524 35.906 1.484 1 31.7 13 SER B N 1
ATOM 2122 C CA . SER B 1 13 ? -2.744 35.938 2.285 1 31.7 13 SER B CA 1
ATOM 2123 C C . SER B 1 13 ? -2.648 34.938 3.449 1 31.7 13 SER B C 1
ATOM 2125 O O . SER B 1 13 ? -3.658 34.375 3.883 1 31.7 13 SER B O 1
ATOM 2127 N N . ILE B 1 14 ? -1.486 34.469 3.781 1 32.84 14 ILE B N 1
ATOM 2128 C CA . ILE B 1 14 ? -1.457 33.5 4.867 1 32.84 14 ILE B CA 1
ATOM 2129 C C . ILE B 1 14 ? -1.772 34.188 6.191 1 32.84 14 ILE B C 1
ATOM 2131 O O . ILE B 1 14 ? -1.505 33.656 7.266 1 32.84 14 ILE B O 1
ATOM 2135 N N . GLY B 1 15 ? -2.285 35.406 6.223 1 30.58 15 GLY B N 1
ATOM 2136 C CA . GLY B 1 15 ? -2.43 36 7.547 1 30.58 15 GLY B CA 1
ATOM 2137 C C . GLY B 1 15 ? -3.379 35.219 8.438 1 30.58 15 GLY B C 1
ATOM 2138 O O . GLY B 1 15 ? -3.752 35.688 9.516 1 30.58 15 GLY B O 1
ATOM 2139 N N . GLU B 1 16 ? -4.352 34.406 7.949 1 35.31 16 GLU B N 1
ATOM 2140 C CA . GLU B 1 16 ? -5.27 33.844 8.938 1 35.31 16 GLU B CA 1
ATOM 2141 C C . GLU B 1 16 ? -4.566 32.844 9.836 1 35.31 16 GLU B C 1
ATOM 2143 O O . GLU B 1 16 ? -3.852 31.953 9.344 1 35.31 16 GLU B O 1
ATOM 2148 N N . THR B 1 17 ? -4.273 33.125 11.078 1 33.97 17 THR B N 1
ATOM 2149 C CA . THR B 1 17 ? -3.658 32.344 12.141 1 33.97 17 THR B CA 1
ATOM 2150 C C . THR B 1 17 ? -4.227 30.938 12.172 1 33.97 17 THR B C 1
ATOM 2152 O O . THR B 1 17 ? -5.449 30.75 12.172 1 33.97 17 THR B O 1
ATOM 2155 N N . PHE B 1 18 ? -3.545 30 11.656 1 33.84 18 PHE B N 1
ATOM 2156 C CA . PHE B 1 18 ? -3.812 28.562 11.688 1 33.84 18 PHE B CA 1
ATOM 2157 C C . PHE B 1 18 ? -4.199 28.109 13.094 1 33.84 18 PHE B C 1
ATOM 2159 O O . PHE B 1 18 ? -4.453 26.938 13.328 1 33.84 18 PHE B O 1
ATOM 2166 N N . CYS B 1 19 ? -4.293 28.969 14.156 1 33.44 19 CYS B N 1
ATOM 2167 C CA . CYS B 1 19 ? -4.551 28.5 15.516 1 33.44 19 CYS B CA 1
ATOM 2168 C C . CYS B 1 19 ? -5.941 27.875 15.625 1 33.44 19 CYS B C 1
ATOM 2170 O O . CYS B 1 19 ? -6.199 27.078 16.516 1 33.44 19 CYS B O 1
ATOM 2172 N N . GLY B 1 20 ? -6.957 28.406 15 1 32.25 20 GLY B N 1
ATOM 2173 C CA . GLY B 1 20 ? -8.336 28.016 15.258 1 32.25 20 GLY B CA 1
ATOM 2174 C C . GLY B 1 20 ? -8.742 26.719 14.586 1 32.25 20 GLY B C 1
ATOM 2175 O O . GLY B 1 20 ? -9.93 26.406 14.508 1 32.25 20 GLY B O 1
ATOM 2176 N N . TYR B 1 21 ? -7.832 26.094 13.984 1 35.25 21 TYR B N 1
ATOM 2177 C CA . TYR B 1 21 ? -8.336 25.109 13.031 1 35.25 21 TYR B CA 1
ATOM 2178 C C . TYR B 1 21 ? -8.805 23.844 13.75 1 35.25 21 TYR B C 1
ATOM 2180 O O . TYR B 1 21 ? -9.328 22.922 13.117 1 35.25 21 TYR B O 1
ATOM 2188 N N . ILE B 1 22 ? -8.477 23.594 15 1 35.5 22 ILE B N 1
ATOM 2189 C CA . ILE B 1 22 ? -8.633 22.203 15.406 1 35.5 22 ILE B CA 1
ATOM 2190 C C . ILE B 1 22 ? -10.07 21.953 15.836 1 35.5 22 ILE B C 1
ATOM 2192 O O . ILE B 1 22 ? -10.328 21.078 16.672 1 35.5 22 ILE B O 1
ATOM 2196 N N . ASP B 1 23 ? -11.039 22.828 15.664 1 33.03 23 ASP B N 1
ATOM 2197 C CA . ASP B 1 23 ? -12.312 22.453 16.266 1 33.03 23 ASP B CA 1
ATOM 2198 C C . ASP B 1 23 ? -13.047 21.438 15.406 1 33.03 23 ASP B C 1
ATOM 2200 O O . ASP B 1 23 ? -13.508 21.75 14.305 1 33.03 23 ASP B O 1
ATOM 2204 N N . VAL B 1 24 ? -12.578 20.266 15.508 1 35.72 24 VAL B N 1
ATOM 2205 C CA . VAL B 1 24 ? -13.484 19.281 14.914 1 35.72 24 VAL B CA 1
ATOM 2206 C C . VAL B 1 24 ? -14.859 19.391 15.562 1 35.72 24 VAL B C 1
ATOM 2208 O O . VAL B 1 24 ? -15 19.219 16.766 1 35.72 24 VAL B O 1
ATOM 2211 N N . GLN B 1 25 ? -15.789 20.203 15.031 1 34.06 25 GLN B N 1
ATOM 2212 C CA . GLN B 1 25 ? -17.141 20.359 15.555 1 34.06 25 GLN B CA 1
ATOM 2213 C C . GLN B 1 25 ? -17.953 19.062 15.359 1 34.06 25 GLN B C 1
ATOM 2215 O O . GLN B 1 25 ? -18.141 18.609 14.234 1 34.06 25 GLN B O 1
ATOM 2220 N N . ILE B 1 26 ? -17.766 18.25 16.406 1 34.59 26 ILE B N 1
ATOM 2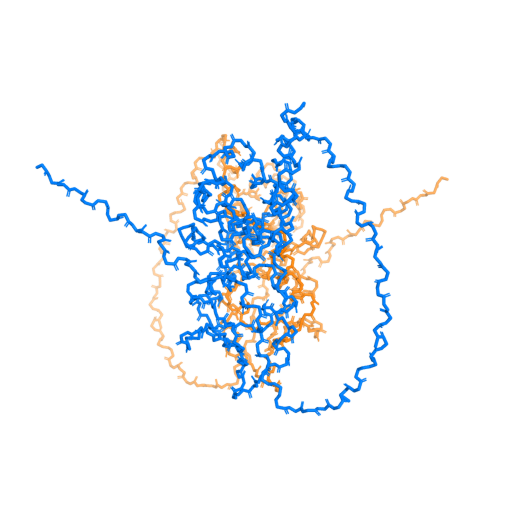221 C CA . ILE B 1 26 ? -18.781 17.219 16.484 1 34.59 26 ILE B CA 1
ATOM 2222 C C . ILE B 1 26 ? -20.125 17.828 16.828 1 34.59 26 ILE B C 1
ATOM 2224 O O . ILE B 1 26 ? -20.25 18.562 17.812 1 34.59 26 ILE B O 1
ATOM 2228 N N . ASP B 1 27 ? -21.047 18.031 16.047 1 30.84 27 ASP B N 1
ATOM 2229 C CA . ASP B 1 27 ? -22.391 18.531 16.344 1 30.84 27 ASP B CA 1
ATOM 2230 C C . ASP B 1 27 ? -23.047 17.703 17.453 1 30.84 27 ASP B C 1
ATOM 2232 O O . ASP B 1 27 ? -23.281 16.5 17.266 1 30.84 27 ASP B O 1
ATOM 2236 N N . ASP B 1 28 ? -22.641 17.938 18.797 1 31.41 28 ASP B N 1
ATOM 2237 C CA . ASP B 1 28 ? -23.172 17.312 20 1 31.41 28 ASP B CA 1
ATOM 2238 C C . ASP B 1 28 ? -24.625 17.703 20.234 1 31.41 28 ASP B C 1
ATOM 2240 O O . ASP B 1 28 ? -24.906 18.812 20.688 1 31.41 28 ASP B O 1
ATOM 2244 N N . ASP B 1 29 ? -25.656 17.484 19.484 1 28.12 29 ASP B N 1
ATOM 2245 C CA . ASP B 1 29 ? -26.891 17.781 20.188 1 28.12 29 ASP B CA 1
ATOM 2246 C C . ASP B 1 29 ? -27 16.984 21.484 1 28.12 29 ASP B C 1
ATOM 2248 O O . ASP B 1 29 ? -27.938 17.188 22.266 1 28.12 29 ASP B O 1
ATOM 2252 N N . TYR B 1 30 ? -26.672 15.648 21.516 1 27.14 30 TYR B N 1
ATOM 2253 C CA . TYR B 1 30 ? -27.234 14.914 22.656 1 27.14 30 TYR B CA 1
ATOM 2254 C C . TYR B 1 30 ? -26.516 15.289 23.953 1 27.14 30 TYR B C 1
ATOM 2256 O O . TYR B 1 30 ? -25.281 15.242 24.031 1 27.14 30 TYR B O 1
ATOM 2264 N N . SER B 1 31 ? -27.109 16.109 24.859 1 26.05 31 SER B N 1
ATOM 2265 C CA . SER B 1 31 ? -26.781 16.75 26.125 1 26.05 31 SER B CA 1
ATOM 2266 C C . SER B 1 31 ? -26.469 15.727 27.203 1 26.05 31 SER B C 1
ATOM 2268 O O . SER B 1 31 ? -26.594 16.016 28.391 1 26.05 31 SER B O 1
ATOM 2270 N N . ALA B 1 32 ? -26.141 14.391 26.938 1 27.05 32 ALA B N 1
ATOM 2271 C CA . ALA B 1 32 ? -26.141 13.656 28.203 1 27.05 32 ALA B CA 1
ATOM 2272 C C . ALA B 1 32 ? -25.188 14.289 29.203 1 27.05 32 ALA B C 1
ATOM 2274 O O . ALA B 1 32 ? -24.172 14.891 28.812 1 27.05 32 ALA B O 1
ATOM 2275 N N . ASP B 1 33 ? -25.578 14.43 30.531 1 26.39 33 ASP B N 1
ATOM 2276 C CA . ASP B 1 33 ? -25.141 15.016 31.812 1 26.39 33 ASP B CA 1
ATOM 2277 C C . ASP B 1 33 ? -23.797 14.453 32.25 1 26.39 33 ASP B C 1
ATOM 2279 O O . ASP B 1 33 ? -23.734 13.43 32.938 1 26.39 33 ASP B O 1
ATOM 2283 N N . ILE B 1 34 ? -22.891 13.961 31.328 1 25.52 34 ILE B N 1
ATOM 2284 C CA . ILE B 1 34 ? -21.812 13.25 32 1 25.52 34 ILE B CA 1
ATOM 2285 C C . ILE B 1 34 ? -21.078 14.203 32.938 1 25.52 34 ILE B C 1
ATOM 2287 O O . ILE B 1 34 ? -20.562 15.234 32.5 1 25.52 34 ILE B O 1
ATOM 2291 N N . SER B 1 35 ? -21.531 14.219 34.188 1 24.75 35 SER B N 1
ATOM 2292 C CA . SER B 1 35 ? -20.984 14.859 35.406 1 24.75 35 SER B CA 1
ATOM 2293 C C . SER B 1 35 ? -19.484 14.68 35.5 1 24.75 35 SER B C 1
ATOM 2295 O O . SER B 1 35 ? -19 13.617 35.875 1 24.75 35 SER B O 1
ATOM 2297 N N . ILE B 1 36 ? -18.828 14.953 34.375 1 23.78 36 ILE B N 1
ATOM 2298 C CA . ILE B 1 36 ? -17.391 14.75 34.5 1 23.78 36 ILE B CA 1
ATOM 2299 C C . ILE B 1 36 ? -16.875 15.5 35.75 1 23.78 36 ILE B C 1
ATOM 2301 O O . ILE B 1 36 ? -17.188 16.672 35.938 1 23.78 36 ILE B O 1
ATOM 2305 N N . LEU B 1 37 ? -16.453 14.695 36.75 1 22.48 37 LEU B N 1
ATOM 2306 C CA . LEU B 1 37 ? -15.797 14.914 38.031 1 22.48 37 LEU B CA 1
ATOM 2307 C C . LEU B 1 37 ? -14.703 15.961 37.906 1 22.48 37 LEU B C 1
ATOM 2309 O O . LEU B 1 37 ? -13.906 15.938 36.969 1 22.48 37 LEU B O 1
ATOM 2313 N N . GLU B 1 38 ? -14.953 17.109 38.469 1 24.77 38 GLU B N 1
ATOM 2314 C CA . GLU B 1 38 ? -14.242 18.375 38.625 1 24.77 38 GLU B CA 1
ATOM 2315 C C . GLU B 1 38 ? -12.859 18.172 39.219 1 24.77 38 GLU B C 1
ATOM 2317 O O . GLU B 1 38 ? -12.133 19.141 39.469 1 24.77 38 GLU B O 1
ATOM 2322 N N . SER B 1 39 ? -12.469 16.953 39.688 1 25.23 39 SER B N 1
ATOM 2323 C CA . SER B 1 39 ? -11.445 17.172 40.688 1 25.23 39 SER B CA 1
ATOM 2324 C C . SER B 1 39 ? -10.211 17.844 40.094 1 25.23 39 SER B C 1
ATOM 2326 O O . SER B 1 39 ? -9.508 17.234 39.281 1 25.23 39 SER B O 1
ATOM 2328 N N . THR B 1 40 ? -10.328 19.016 39.656 1 24.11 40 THR B N 1
ATOM 2329 C CA . THR B 1 40 ? -9.227 19.75 39.062 1 24.11 40 THR B CA 1
ATOM 2330 C C . THR B 1 40 ? -8.078 19.922 40.031 1 24.11 40 THR B C 1
ATOM 2332 O O . THR B 1 40 ? -8.18 20.719 41 1 24.11 40 THR B O 1
ATOM 2335 N N . ALA B 1 41 ? -7.594 18.797 40.688 1 27.39 41 ALA B N 1
ATOM 2336 C CA . ALA B 1 41 ? -6.504 19.109 41.625 1 27.39 41 ALA B CA 1
ATOM 2337 C C . ALA B 1 41 ? -5.445 19.984 40.938 1 27.39 41 ALA B C 1
ATOM 2339 O O . ALA B 1 41 ? -5.27 19.922 39.719 1 27.39 41 ALA B O 1
ATOM 2340 N N . PRO B 1 42 ? -5.055 21.047 41.594 1 25.56 42 PRO B N 1
ATOM 2341 C CA . PRO B 1 42 ? -4.121 22.078 41.156 1 25.56 42 PRO B CA 1
ATOM 2342 C C . PRO B 1 42 ? -2.783 21.5 40.688 1 25.56 42 PRO B C 1
ATOM 2344 O O . PRO B 1 42 ? -2.258 20.578 41.312 1 25.56 42 PRO B O 1
ATOM 2347 N N . CYS B 1 43 ? -2.67 21.172 39.406 1 23.41 43 CYS B N 1
ATOM 2348 C CA . CYS B 1 43 ? -1.428 20.641 38.844 1 23.41 43 CYS B CA 1
ATOM 2349 C C . CYS B 1 43 ? -0.232 21.469 39.312 1 23.41 43 CYS B C 1
ATOM 2351 O O . CYS B 1 43 ? -0.226 22.703 39.188 1 23.41 43 CYS B O 1
ATOM 2353 N N . SER B 1 44 ? 0.392 21.109 40.469 1 23.81 44 SER B N 1
ATOM 2354 C CA . SER B 1 44 ? 1.68 21.625 40.906 1 23.81 44 SER B CA 1
ATOM 2355 C C . SER B 1 44 ? 2.6 21.938 39.719 1 23.81 44 SER B C 1
ATOM 2357 O O . SER B 1 44 ? 2.482 21.312 38.656 1 23.81 44 SER B O 1
ATOM 2359 N N . SER B 1 45 ? 3.178 23.141 39.688 1 25.03 45 SER B N 1
ATOM 2360 C CA . SER B 1 45 ? 4.109 23.812 38.812 1 25.03 45 SER B CA 1
ATOM 2361 C C . SER B 1 45 ? 5.301 22.922 38.469 1 25.03 45 SER B C 1
ATOM 2363 O O . SER B 1 45 ? 6.156 22.672 39.312 1 25.03 45 SER B O 1
ATOM 2365 N N . HIS B 1 46 ? 5.078 21.688 38 1 25.03 46 HIS B N 1
ATOM 2366 C CA . HIS B 1 46 ? 6.301 20.969 37.656 1 25.03 46 HIS B CA 1
ATOM 2367 C C . HIS B 1 46 ? 7.234 21.828 36.812 1 25.03 46 HIS B C 1
ATOM 2369 O O . HIS B 1 46 ? 6.824 22.391 35.781 1 25.03 46 HIS B O 1
ATOM 2375 N N . ARG B 1 47 ? 8.227 22.5 37.438 1 27.84 47 ARG B N 1
ATOM 2376 C CA . ARG B 1 47 ? 9.359 23.203 36.844 1 27.84 47 ARG B CA 1
ATOM 2377 C C . ARG B 1 47 ? 9.922 22.438 35.656 1 27.84 47 ARG B C 1
ATOM 2379 O O . ARG B 1 47 ? 10.297 21.266 35.781 1 27.84 47 ARG B O 1
ATOM 2386 N N . CYS B 1 48 ? 9.359 22.672 34.469 1 28.25 48 CYS B N 1
ATOM 2387 C CA . CYS B 1 48 ? 9.828 22.141 33.188 1 28.25 48 CYS B CA 1
ATOM 2388 C C . CYS B 1 48 ? 11.344 22.219 33.094 1 28.25 48 CYS B C 1
ATOM 2390 O O . CYS B 1 48 ? 11.914 23.312 33 1 28.25 48 CYS B O 1
ATOM 2392 N N . TYR B 1 49 ? 12.047 21.484 33.906 1 28.72 49 TYR B N 1
ATOM 2393 C CA . TYR B 1 49 ? 13.469 21.328 33.656 1 28.72 49 TYR B CA 1
ATOM 2394 C C . TYR B 1 49 ? 13.742 21.078 32.188 1 28.72 49 TYR B C 1
ATOM 2396 O O . TYR B 1 49 ? 13.352 20.047 31.625 1 28.72 49 TYR B O 1
ATOM 2404 N N . ILE B 1 50 ? 13.695 22.125 31.344 1 30.67 50 ILE B N 1
ATOM 2405 C CA . ILE B 1 50 ? 14.133 22 29.953 1 30.67 50 ILE B CA 1
ATOM 2406 C C . ILE B 1 50 ? 15.484 21.297 29.906 1 30.67 50 ILE B C 1
ATOM 2408 O O . ILE B 1 50 ? 16.469 21.797 30.453 1 30.67 50 ILE B O 1
ATOM 2412 N N . PRO B 1 51 ? 15.523 19.984 29.969 1 33.12 51 PRO B N 1
ATOM 2413 C CA . PRO B 1 51 ? 16.859 19.375 29.844 1 33.12 51 PRO B CA 1
ATOM 2414 C C . PRO B 1 51 ? 17.719 20.078 28.797 1 33.12 51 PRO B C 1
ATOM 2416 O O . PRO B 1 51 ? 17.188 20.688 27.859 1 33.12 51 PRO B O 1
ATOM 2419 N N . LYS B 1 52 ? 18.922 20.422 29.141 1 34.75 52 LYS B N 1
ATOM 2420 C CA . LYS B 1 52 ? 19.938 20.969 28.25 1 34.75 52 LYS B CA 1
ATOM 2421 C C . LYS B 1 52 ? 19.922 20.281 26.891 1 34.75 52 LYS B C 1
ATOM 2423 O O . LYS B 1 52 ? 19.766 19.062 26.797 1 34.75 52 LYS B O 1
ATOM 2428 N N . PRO B 1 53 ? 19.578 21.062 25.781 1 35.31 53 PRO B N 1
ATOM 2429 C CA . PRO B 1 53 ? 19.516 20.453 24.469 1 35.31 53 PRO B CA 1
ATOM 2430 C C . PRO B 1 53 ? 20.703 19.547 24.172 1 35.31 53 PRO B C 1
ATOM 2432 O O . PRO B 1 53 ? 21.812 19.797 24.672 1 35.31 53 PRO B O 1
ATOM 2435 N N . PRO B 1 54 ? 20.484 18.219 24.047 1 38.19 54 PRO B N 1
ATOM 2436 C CA . PRO B 1 54 ? 21.688 17.453 23.719 1 38.19 54 PRO B CA 1
ATOM 2437 C C . PRO B 1 54 ? 22.578 18.141 22.688 1 38.19 54 PRO B C 1
ATOM 2439 O O . PRO B 1 54 ? 22.094 18.984 21.922 1 38.19 54 PRO B O 1
ATOM 2442 N N . PRO B 1 55 ? 23.875 18.156 22.906 1 36.56 55 PRO B N 1
ATOM 2443 C CA . PRO B 1 55 ? 24.781 18.797 21.953 1 36.56 55 PRO B CA 1
ATOM 2444 C C . PRO B 1 55 ? 24.453 18.453 20.5 1 36.56 55 PRO B C 1
ATOM 2446 O O . PRO B 1 55 ? 23.828 17.422 20.234 1 36.56 55 PRO B O 1
ATOM 2449 N N . LEU B 1 56 ? 24.594 19.422 19.672 1 37.12 56 LEU B N 1
ATOM 2450 C CA . LEU B 1 56 ? 24.344 19.328 18.234 1 37.12 56 LEU B CA 1
ATOM 2451 C C . LEU B 1 56 ? 25.031 18.094 17.641 1 37.12 56 LEU B C 1
ATOM 2453 O O . LEU B 1 56 ? 26.219 17.844 17.891 1 37.12 56 LEU B O 1
ATOM 2457 N N . PRO B 1 57 ? 24.266 17.078 17.484 1 36 57 PRO B N 1
ATOM 2458 C CA . PRO B 1 57 ? 25.016 16 16.812 1 36 57 PRO B CA 1
ATOM 2459 C C . PRO B 1 57 ? 25.781 16.5 15.586 1 36 57 PRO B C 1
ATOM 2461 O O . PRO B 1 57 ? 25.25 17.281 14.797 1 36 57 PRO B O 1
ATOM 2464 N N . SER B 1 58 ? 27.047 16.688 15.625 1 31.8 58 SER B N 1
ATOM 2465 C CA . SER B 1 58 ? 27.828 16.969 14.422 1 31.8 58 SER B CA 1
ATOM 2466 C C . SER B 1 58 ? 27.328 16.141 13.242 1 31.8 58 SER B C 1
ATOM 2468 O O . SER B 1 58 ? 27.031 16.688 12.18 1 31.8 58 SER B O 1
ATOM 2470 N N . LYS B 1 59 ? 28.203 15.039 12.766 1 34.5 59 LYS B N 1
ATOM 2471 C CA . LYS B 1 59 ? 28.062 14.336 11.492 1 34.5 59 LYS B CA 1
ATOM 2472 C C . LYS B 1 59 ? 26.75 13.555 11.445 1 34.5 59 LYS B C 1
ATOM 2474 O O . LYS B 1 59 ? 26.75 12.32 11.477 1 34.5 59 LYS B O 1
ATOM 2479 N N . ALA B 1 60 ? 25.766 13.977 12.148 1 37.94 60 ALA B N 1
ATOM 2480 C CA . ALA B 1 60 ? 24.516 13.219 12.172 1 37.94 60 ALA B CA 1
ATOM 2481 C C . ALA B 1 60 ? 23.844 13.234 10.797 1 37.94 60 ALA B C 1
ATOM 2483 O O . ALA B 1 60 ? 22.719 12.766 10.648 1 37.94 60 ALA B O 1
ATOM 2484 N N . TYR B 1 61 ? 24.328 13.906 9.875 1 33.53 61 TYR B N 1
ATOM 2485 C CA . TYR B 1 61 ? 23.75 13.844 8.539 1 33.53 61 TYR B CA 1
ATOM 2486 C C . TYR B 1 61 ? 23.766 12.414 8.008 1 33.53 61 TYR B C 1
ATOM 2488 O O . TYR B 1 61 ? 22.906 12.031 7.211 1 33.53 61 TYR B O 1
ATOM 2496 N N . LYS B 1 62 ? 24.797 11.586 8.25 1 39.41 62 LYS B N 1
ATOM 2497 C CA . LYS B 1 62 ? 24.844 10.211 7.758 1 39.41 62 LYS B CA 1
ATOM 2498 C C . LYS B 1 62 ? 23.688 9.383 8.289 1 39.41 62 LYS B C 1
ATOM 2500 O O . LYS B 1 62 ? 23.188 8.484 7.613 1 39.41 62 LYS B O 1
ATOM 2505 N N . ASN B 1 63 ? 23.25 9.719 9.453 1 40.47 63 ASN B N 1
ATOM 2506 C CA . ASN B 1 63 ? 22.25 8.852 10.086 1 40.47 63 ASN B CA 1
ATOM 2507 C C . ASN B 1 63 ? 20.844 9.141 9.57 1 40.47 63 ASN B C 1
ATOM 2509 O O . ASN B 1 63 ? 19.906 8.391 9.844 1 40.47 63 ASN B O 1
ATOM 2513 N N . THR B 1 64 ? 20.688 10.32 9.008 1 40.75 64 THR B N 1
ATOM 2514 C CA . THR B 1 64 ? 19.344 10.602 8.484 1 40.75 64 THR B CA 1
ATOM 2515 C C . THR B 1 64 ? 19.047 9.727 7.273 1 40.75 64 THR B C 1
ATOM 2517 O O . THR B 1 64 ? 17.906 9.289 7.082 1 40.75 64 THR B O 1
ATOM 2520 N N . ARG B 1 65 ? 20.094 9.508 6.418 1 42.81 65 ARG B N 1
ATOM 2521 C CA . ARG B 1 65 ? 19.922 8.555 5.324 1 42.81 65 ARG B CA 1
ATOM 2522 C C . ARG B 1 65 ? 19.609 7.16 5.855 1 42.81 65 ARG B C 1
ATOM 2524 O O . ARG B 1 65 ? 18.812 6.43 5.266 1 42.81 65 ARG B O 1
ATOM 2531 N N . CYS B 1 66 ? 20.281 7.004 6.945 1 44.81 66 CYS B N 1
ATOM 2532 C CA . CYS B 1 66 ? 20.094 5.691 7.555 1 44.81 66 CYS B CA 1
ATOM 2533 C C . CYS B 1 66 ? 18.703 5.562 8.156 1 44.81 66 CYS B C 1
ATOM 2535 O O . CYS B 1 66 ? 18.094 4.484 8.125 1 44.81 66 CYS B O 1
ATOM 2537 N N . LEU B 1 67 ? 18.203 6.668 8.695 1 46.09 67 LEU B N 1
ATOM 2538 C CA . LEU B 1 67 ? 16.875 6.703 9.305 1 46.09 67 LEU B CA 1
ATOM 2539 C C . LEU B 1 67 ? 15.781 6.629 8.242 1 46.09 67 LEU B C 1
ATOM 2541 O O . LEU B 1 67 ? 14.719 6.051 8.469 1 46.09 67 LEU B O 1
ATOM 2545 N N . LYS B 1 68 ? 16.031 7.484 7.176 1 49.19 68 LYS B N 1
ATOM 2546 C CA . LYS B 1 68 ? 15.109 7.422 6.043 1 49.19 68 LYS B CA 1
ATOM 2547 C C . LYS B 1 68 ? 14.859 5.977 5.617 1 49.19 68 LYS B C 1
ATOM 2549 O O . LYS B 1 68 ? 13.727 5.602 5.316 1 49.19 68 LYS B O 1
ATOM 2554 N N . PHE B 1 69 ? 16.047 5.168 5.695 1 54.69 69 PHE B N 1
ATOM 2555 C CA . PHE B 1 69 ? 16.016 3.795 5.203 1 54.69 69 PHE B CA 1
ATOM 2556 C C . PHE B 1 69 ? 15.148 2.918 6.105 1 54.69 69 PHE B C 1
ATOM 2558 O O . PHE B 1 69 ? 14.492 1.989 5.633 1 54.69 69 PHE B O 1
ATOM 2565 N N . ARG B 1 70 ? 14.945 3.494 7.332 1 70 70 ARG B N 1
ATOM 2566 C CA . ARG B 1 70 ? 14.352 2.559 8.281 1 70 70 ARG B CA 1
ATOM 2567 C C . ARG B 1 70 ? 12.836 2.648 8.266 1 70 70 ARG B C 1
ATOM 2569 O O . ARG B 1 70 ? 12.141 1.661 8.531 1 70 70 ARG B O 1
ATOM 2576 N N . ASN B 1 71 ? 12.281 3.717 7.605 1 91.44 71 ASN B N 1
ATOM 2577 C CA . ASN B 1 71 ? 10.844 3.914 7.762 1 91.44 71 ASN B CA 1
ATOM 2578 C C . ASN B 1 71 ? 10.086 3.543 6.488 1 91.44 71 ASN B C 1
ATOM 2580 O O . ASN B 1 71 ? 8.859 3.629 6.445 1 91.44 71 ASN B O 1
ATOM 2584 N N . PHE B 1 72 ? 10.859 3.068 5.555 1 96.12 72 PHE B N 1
ATOM 2585 C CA . PHE B 1 72 ? 10.227 2.746 4.281 1 96.12 72 PHE B CA 1
ATOM 2586 C C . PHE B 1 72 ? 10.398 1.267 3.953 1 96.12 72 PHE B C 1
ATOM 2588 O O . PHE B 1 72 ? 11.289 0.604 4.492 1 96.12 72 PHE B O 1
ATOM 2595 N N . THR B 1 73 ? 9.477 0.814 3.189 1 96.81 73 THR B N 1
ATOM 2596 C CA . THR B 1 73 ? 9.516 -0.556 2.689 1 96.81 73 THR B CA 1
ATOM 2597 C C . THR B 1 73 ? 9.188 -0.599 1.201 1 96.81 73 THR B C 1
ATOM 2599 O O . THR B 1 73 ? 8.562 0.324 0.672 1 96.81 73 THR B O 1
ATOM 2602 N N . SER B 1 74 ? 9.648 -1.659 0.613 1 96.62 74 SER B N 1
ATOM 2603 C CA . SER B 1 74 ? 9.422 -1.818 -0.818 1 96.62 74 SER B CA 1
ATOM 2604 C C . SER B 1 74 ? 8.188 -2.674 -1.088 1 96.62 74 SER B C 1
ATOM 2606 O O . SER B 1 74 ? 7.965 -3.686 -0.417 1 96.62 74 SER B O 1
ATOM 2608 N N . VAL B 1 75 ? 7.375 -2.223 -1.99 1 98 75 VAL B N 1
ATOM 2609 C CA . VAL B 1 75 ? 6.219 -2.984 -2.451 1 98 75 VAL B CA 1
ATOM 2610 C C . VAL B 1 75 ? 6.156 -2.955 -3.977 1 98 75 VAL B C 1
ATOM 2612 O O . VAL B 1 75 ? 6.68 -2.037 -4.609 1 98 75 VAL B O 1
ATOM 2615 N N . PRO B 1 76 ? 5.539 -4.027 -4.547 1 97.94 76 PRO B N 1
ATOM 2616 C CA . PRO B 1 76 ? 5.309 -3.916 -5.988 1 97.94 76 PRO B CA 1
ATOM 2617 C C . PRO B 1 76 ? 4.539 -2.652 -6.367 1 97.94 76 PRO B C 1
ATOM 2619 O O . PRO B 1 76 ? 3.633 -2.238 -5.641 1 97.94 76 PRO B O 1
ATOM 2622 N N . ARG B 1 77 ? 4.836 -2.066 -7.492 1 97.81 77 ARG B N 1
ATOM 2623 C CA . ARG B 1 77 ? 4.156 -0.862 -7.957 1 97.81 77 ARG B CA 1
ATOM 2624 C C . ARG B 1 77 ? 2.656 -1.101 -8.102 1 97.81 77 ARG B C 1
ATOM 2626 O O . ARG B 1 77 ? 1.852 -0.204 -7.836 1 97.81 77 ARG B O 1
ATOM 2633 N N . GLU B 1 78 ? 2.297 -2.342 -8.461 1 97.31 78 GLU B N 1
ATOM 2634 C CA . GLU B 1 78 ? 0.9 -2.705 -8.68 1 97.31 78 GLU B CA 1
ATOM 2635 C C . GLU B 1 78 ? 0.086 -2.547 -7.395 1 97.31 78 GLU B C 1
ATOM 2637 O O . GLU B 1 78 ? -1.085 -2.166 -7.441 1 97.31 78 GLU B O 1
ATOM 2642 N N . THR B 1 79 ? 0.726 -2.799 -6.336 1 98.38 79 THR B N 1
ATOM 2643 C CA . THR B 1 79 ? 0.03 -2.711 -5.059 1 98.38 79 THR B CA 1
ATOM 2644 C C . THR B 1 79 ? -0.308 -1.261 -4.723 1 98.38 79 THR B C 1
ATOM 2646 O O . THR B 1 79 ? -1.462 -0.937 -4.438 1 98.38 79 THR B O 1
ATOM 2649 N N . LYS B 1 80 ? 0.656 -0.434 -4.773 1 98.56 80 LYS B N 1
ATOM 2650 C CA . LYS B 1 80 ? 0.436 0.985 -4.512 1 98.56 80 LYS B CA 1
ATOM 2651 C C . LYS B 1 80 ? -0.579 1.573 -5.488 1 98.56 80 LYS B C 1
ATOM 2653 O O . LYS B 1 80 ? -1.449 2.352 -5.094 1 98.56 80 LYS B O 1
ATOM 2658 N N . HIS B 1 81 ? -0.47 1.171 -6.723 1 97.94 81 HIS B N 1
ATOM 2659 C CA . HIS B 1 81 ? -1.375 1.672 -7.75 1 97.94 81 HIS B CA 1
ATOM 2660 C C . HIS B 1 81 ? -2.814 1.256 -7.465 1 97.94 81 HIS B C 1
ATOM 2662 O O . HIS B 1 81 ? -3.746 2.027 -7.707 1 97.94 81 HIS B O 1
ATOM 2668 N N . ALA B 1 82 ? -2.979 0.09 -7.031 1 98.44 82 ALA B N 1
ATOM 2669 C CA . ALA B 1 82 ? -4.324 -0.387 -6.719 1 98.44 82 ALA B CA 1
ATOM 2670 C C . ALA B 1 82 ? -4.965 0.461 -5.625 1 98.44 82 ALA B C 1
ATOM 2672 O O . ALA B 1 82 ? -6.117 0.879 -5.754 1 98.44 82 ALA B O 1
ATOM 2673 N N . TRP B 1 83 ? -4.223 0.79 -4.633 1 98.75 83 TRP B N 1
ATOM 2674 C CA . TRP B 1 83 ? -4.75 1.58 -3.527 1 98.75 83 TRP B CA 1
ATOM 2675 C C . TRP B 1 83 ? -4.992 3.023 -3.955 1 98.75 83 TRP B C 1
ATOM 2677 O O . TRP B 1 83 ? -5.957 3.654 -3.516 1 98.75 83 TRP B O 1
ATOM 2687 N N . ASP B 1 84 ? -4.125 3.502 -4.754 1 98.81 84 ASP B N 1
ATOM 2688 C CA . ASP B 1 84 ? -4.324 4.852 -5.27 1 98.81 84 ASP B CA 1
ATOM 2689 C C . ASP B 1 84 ? -5.562 4.922 -6.16 1 98.81 84 ASP B C 1
ATOM 2691 O O . ASP B 1 84 ? -6.305 5.906 -6.125 1 98.81 84 ASP B O 1
ATOM 2695 N N . ARG B 1 85 ? -5.742 3.883 -6.91 1 98.44 85 ARG B N 1
ATOM 2696 C CA . ARG B 1 85 ? -6.902 3.805 -7.793 1 98.44 85 ARG B CA 1
ATOM 2697 C C . ARG B 1 85 ? -8.195 3.721 -6.984 1 98.44 85 ARG B C 1
ATOM 2699 O O . ARG B 1 85 ? -9.211 4.293 -7.379 1 98.44 85 ARG B O 1
ATOM 2706 N N . LEU B 1 86 ? -8.117 3.006 -5.941 1 98.69 86 LEU B N 1
ATOM 2707 C CA . LEU B 1 86 ? -9.289 2.914 -5.074 1 98.69 86 LEU B CA 1
ATOM 2708 C C . LEU B 1 86 ? -9.758 4.301 -4.652 1 98.69 86 LEU B C 1
ATOM 2710 O O . LEU B 1 86 ? -10.961 4.598 -4.707 1 98.69 86 LEU B O 1
ATOM 2714 N N . PHE B 1 87 ? -8.859 5.137 -4.297 1 98.81 87 PHE B N 1
ATOM 2715 C CA . PHE B 1 87 ? -9.188 6.504 -3.912 1 98.81 87 PHE B CA 1
ATOM 2716 C C . PHE B 1 87 ? -9.695 7.293 -5.113 1 98.81 87 PHE B C 1
ATOM 2718 O O . PHE B 1 87 ? -10.734 7.957 -5.027 1 98.81 87 PHE B O 1
ATOM 2725 N N . LYS B 1 88 ? -9 7.219 -6.172 1 98.31 88 LYS B N 1
ATOM 2726 C CA . LYS B 1 88 ? -9.297 8.047 -7.34 1 98.31 88 LYS B CA 1
ATOM 2727 C C . LYS B 1 88 ? -10.664 7.691 -7.93 1 98.31 88 LYS B C 1
ATOM 2729 O O . LYS B 1 88 ? -11.414 8.578 -8.344 1 98.31 88 LYS B O 1
ATOM 2734 N N . GLU B 1 89 ? -10.93 6.406 -7.938 1 97.12 89 GLU B N 1
ATOM 2735 C CA . GLU B 1 89 ? -12.172 5.969 -8.57 1 97.12 89 GLU B CA 1
ATOM 2736 C C . GLU B 1 89 ? -13.344 6.062 -7.598 1 97.12 89 GLU B C 1
ATOM 2738 O O . GLU B 1 89 ? -14.484 6.258 -8.016 1 97.12 89 GLU B O 1
ATOM 2743 N N . GLY B 1 90 ? -13.148 5.84 -6.324 1 97.5 90 GLY B N 1
ATOM 2744 C CA . GLY B 1 90 ? -14.156 6.043 -5.297 1 97.5 90 GLY B CA 1
ATOM 2745 C C . GLY B 1 90 ? -15.25 4.988 -5.32 1 97.5 90 GLY B C 1
ATOM 2746 O O . GLY B 1 90 ? -16.297 5.168 -4.703 1 97.5 90 GLY B O 1
ATOM 2747 N N . HIS B 1 91 ? -15 3.902 -6.074 1 94.94 91 HIS B N 1
ATOM 2748 C CA . HIS B 1 91 ? -16.016 2.859 -6.148 1 94.94 91 HIS B CA 1
ATOM 2749 C C . HIS B 1 91 ? -16.297 2.271 -4.77 1 94.94 91 HIS B C 1
ATOM 2751 O O . HIS B 1 91 ? -15.383 1.847 -4.066 1 94.94 91 HIS B O 1
ATOM 2757 N N . GLY B 1 92 ? -17.578 2.311 -4.461 1 95.44 92 GLY B N 1
ATOM 2758 C CA . GLY B 1 92 ? -18 1.713 -3.205 1 95.44 92 GLY B CA 1
ATOM 2759 C C . GLY B 1 92 ? -17.75 2.605 -2.004 1 95.44 92 GLY B C 1
ATOM 2760 O O . GLY B 1 92 ? -17.75 2.135 -0.864 1 95.44 92 GLY B O 1
ATOM 2761 N N . ALA B 1 93 ? -17.5 3.873 -2.23 1 97.88 93 ALA B N 1
ATOM 2762 C CA . ALA B 1 93 ? -17.281 4.816 -1.139 1 97.88 93 ALA B CA 1
ATOM 2763 C C . ALA B 1 93 ? -18.5 4.875 -0.214 1 97.88 93 ALA B C 1
ATOM 2765 O O . ALA B 1 93 ? -19.641 4.762 -0.667 1 97.88 93 ALA B O 1
ATOM 2766 N N . ASP B 1 94 ? -18.188 5.062 1.06 1 97.81 94 ASP B N 1
ATOM 2767 C CA . ASP B 1 94 ? -19.25 5.141 2.055 1 97.81 94 ASP B CA 1
ATOM 2768 C C . ASP B 1 94 ? -18.984 6.273 3.047 1 97.81 94 ASP B C 1
ATOM 2770 O O . ASP B 1 94 ? -19.594 6.316 4.117 1 97.81 94 ASP B O 1
ATOM 2774 N N . VAL B 1 95 ? -18.078 7.145 2.766 1 98.5 95 VAL B N 1
ATOM 2775 C CA . VAL B 1 95 ? -17.766 8.328 3.561 1 98.5 95 VAL B CA 1
ATOM 2776 C C . VAL B 1 95 ? -17.672 9.555 2.65 1 98.5 95 VAL B C 1
ATOM 2778 O O . VAL B 1 95 ? -17.094 9.477 1.562 1 98.5 95 VAL B O 1
ATOM 2781 N N . CYS B 1 96 ? -18.25 10.57 3.031 1 98.06 96 CYS B N 1
ATOM 2782 C CA . CYS B 1 96 ? -18.047 11.883 2.424 1 98.06 96 CYS B CA 1
ATOM 2783 C C . CYS B 1 96 ? -17.375 12.844 3.395 1 98.06 96 CYS B C 1
ATOM 2785 O O . CYS B 1 96 ? -17.938 13.18 4.438 1 98.06 96 CYS B O 1
ATOM 2787 N N . ILE B 1 97 ? -16.172 13.234 3.092 1 98.12 97 ILE B N 1
ATOM 2788 C CA . ILE B 1 97 ? -15.477 14.25 3.865 1 98.12 97 ILE B CA 1
ATOM 2789 C C . ILE B 1 97 ? -15.781 15.633 3.295 1 98.12 97 ILE B C 1
ATOM 2791 O O . ILE B 1 97 ? -15.383 15.953 2.172 1 98.12 97 ILE B O 1
ATOM 2795 N N . VAL B 1 98 ? -16.391 16.391 4.07 1 96.44 98 VAL B N 1
ATOM 2796 C CA . VAL B 1 98 ? -16.844 17.703 3.617 1 96.44 98 VAL B CA 1
ATOM 2797 C C . VAL B 1 98 ? -15.828 18.781 4 1 96.44 98 VAL B C 1
ATOM 2799 O O . VAL B 1 98 ? -15.383 18.828 5.145 1 96.44 98 VAL B O 1
ATOM 2802 N N . THR B 1 99 ? -15.422 19.531 3.025 1 95.12 99 THR B N 1
ATOM 2803 C CA . THR B 1 99 ? -14.438 20.594 3.258 1 95.12 99 THR B CA 1
ATOM 2804 C C . THR B 1 99 ? -15.125 21.938 3.467 1 95.12 99 THR B C 1
ATOM 2806 O O . THR B 1 99 ? -16.359 22.016 3.449 1 95.12 99 THR B O 1
ATOM 2809 N N . GLU B 1 100 ? -14.352 22.969 3.611 1 90.25 100 GLU B N 1
ATOM 2810 C CA . GLU B 1 100 ? -14.844 24.297 3.953 1 90.25 100 GLU B CA 1
ATOM 2811 C C . GLU B 1 100 ? -15.797 24.828 2.881 1 90.25 100 GLU B C 1
ATOM 2813 O O . GLU B 1 100 ? -16.781 25.516 3.193 1 90.25 100 GLU B O 1
ATOM 2818 N N . ASP B 1 101 ? -15.602 24.5 1.666 1 91.38 101 ASP B N 1
ATOM 2819 C CA . ASP B 1 101 ? -16.438 25 0.578 1 91.38 101 ASP B CA 1
ATOM 2820 C C . ASP B 1 101 ? -17.625 24.062 0.333 1 91.38 101 ASP B C 1
ATOM 2822 O O . ASP B 1 101 ? -18.266 24.125 -0.716 1 91.38 101 ASP B O 1
ATOM 2826 N N . ASN B 1 102 ? -17.812 23.094 1.142 1 92.5 102 ASN B N 1
ATOM 2827 C CA . ASN B 1 102 ? -18.922 22.156 1.094 1 92.5 102 ASN B CA 1
ATOM 2828 C C . ASN B 1 102 ? -18.75 21.141 -0.036 1 92.5 102 ASN B C 1
ATOM 2830 O O . ASN B 1 102 ? -19.734 20.594 -0.544 1 92.5 102 ASN B O 1
ATOM 2834 N N . SER B 1 103 ? -17.5 21.062 -0.45 1 95.19 103 SER B N 1
ATOM 2835 C CA . SER B 1 103 ? -17.172 19.984 -1.37 1 95.19 103 SER B CA 1
ATOM 2836 C C . SER B 1 103 ? -17.016 18.656 -0.632 1 95.19 103 SER B C 1
ATOM 2838 O O . SER B 1 103 ? -16.734 18.641 0.565 1 95.19 103 SER B O 1
ATOM 2840 N N . CYS B 1 104 ? -17.203 17.594 -1.443 1 96 104 CYS B N 1
ATOM 2841 C CA . CYS B 1 104 ? -17.203 16.266 -0.829 1 96 104 CYS B CA 1
ATOM 2842 C C . CYS B 1 104 ? -16.094 15.406 -1.42 1 96 104 CYS B C 1
ATOM 2844 O O . CYS B 1 104 ? -15.969 15.289 -2.641 1 96 104 CYS B O 1
ATOM 2846 N N . ILE B 1 105 ? -15.305 14.812 -0.585 1 98.44 105 ILE B N 1
ATOM 2847 C CA . ILE B 1 105 ? -14.297 13.836 -0.983 1 98.44 105 ILE B CA 1
ATOM 2848 C C . ILE B 1 105 ? -14.781 12.43 -0.629 1 98.44 105 ILE B C 1
ATOM 2850 O O . ILE B 1 105 ? -14.859 12.07 0.549 1 98.44 105 ILE B O 1
ATOM 2854 N N . LEU B 1 106 ? -15.078 11.641 -1.608 1 98.5 106 LEU B N 1
ATOM 2855 C CA . LEU B 1 106 ? -15.547 10.281 -1.4 1 98.5 106 LEU B CA 1
ATOM 2856 C C . LEU B 1 106 ? -14.422 9.383 -0.899 1 98.5 106 LEU B C 1
ATOM 2858 O O . LEU B 1 106 ? -13.305 9.438 -1.423 1 98.5 106 LEU B O 1
ATOM 2862 N N . SER B 1 107 ? -14.719 8.648 0.161 1 98.69 107 SER B N 1
ATOM 2863 C CA . SER B 1 107 ? -13.711 7.812 0.795 1 98.69 107 SER B CA 1
ATOM 2864 C C . SER B 1 107 ? -14.328 6.547 1.38 1 98.69 107 SER B C 1
ATOM 2866 O O . SER B 1 107 ? -15.523 6.305 1.218 1 98.69 107 SER B O 1
ATOM 2868 N N . HIS B 1 108 ? -13.562 5.691 1.893 1 98.56 108 HIS B N 1
ATOM 2869 C CA . HIS B 1 108 ? -14 4.414 2.445 1 98.56 108 HIS B CA 1
ATOM 2870 C C . HIS B 1 108 ? -13.711 4.332 3.939 1 98.56 108 HIS B C 1
ATOM 2872 O O . HIS B 1 108 ? -12.562 4.477 4.363 1 98.56 108 HIS B O 1
ATOM 2878 N N . TYR B 1 109 ? -14.727 4.043 4.668 1 98 109 TYR B N 1
ATOM 2879 C CA . TYR B 1 109 ? -14.633 4 6.121 1 98 109 TYR B CA 1
ATOM 2880 C C . TYR B 1 109 ? -13.547 3.027 6.57 1 98 109 TYR B C 1
ATOM 2882 O O . TYR B 1 109 ? -12.703 3.367 7.402 1 98 109 TYR B O 1
ATOM 2890 N N . THR B 1 110 ? -13.516 1.832 6.027 1 97.75 110 THR B N 1
ATOM 2891 C CA . THR B 1 110 ? -12.602 0.782 6.469 1 97.75 110 THR B CA 1
ATOM 2892 C C . THR B 1 110 ? -11.148 1.174 6.191 1 97.75 110 THR B C 1
ATOM 2894 O O . THR B 1 110 ? -10.266 0.904 7 1 97.75 110 THR B O 1
ATOM 2897 N N . VAL B 1 111 ? -10.906 1.877 5.074 1 98.5 111 VAL B N 1
ATOM 2898 C CA . VAL B 1 111 ? -9.562 2.299 4.707 1 98.5 111 VAL B CA 1
ATOM 2899 C C . VAL B 1 111 ? -9.094 3.418 5.633 1 98.5 111 VAL B C 1
ATOM 2901 O O . VAL B 1 111 ? -8.008 3.344 6.207 1 98.5 111 VAL B O 1
ATOM 2904 N N . LEU B 1 112 ? -9.969 4.406 5.84 1 98.56 112 LEU B N 1
ATOM 2905 C CA . LEU B 1 112 ? -9.609 5.559 6.66 1 98.56 112 LEU B CA 1
ATOM 2906 C C . LEU B 1 112 ? -9.375 5.141 8.109 1 98.56 112 LEU B C 1
ATOM 2908 O O . LEU B 1 112 ? -8.469 5.652 8.766 1 98.56 112 LEU B O 1
ATOM 2912 N N . SER B 1 113 ? -10.18 4.207 8.602 1 97.81 113 SER B N 1
ATOM 2913 C CA . SER B 1 113 ? -10.117 3.809 10.008 1 97.81 113 SER B CA 1
ATOM 2914 C C . SER B 1 113 ? -8.805 3.1 10.32 1 97.81 113 SER B C 1
ATOM 2916 O O . SER B 1 113 ? -8.273 3.221 11.43 1 97.81 113 SER B O 1
ATOM 2918 N N . VAL B 1 114 ? -8.258 2.361 9.328 1 97.81 114 VAL B N 1
ATOM 2919 C CA . VAL B 1 114 ? -7.012 1.645 9.594 1 97.81 114 VAL B CA 1
ATOM 2920 C C . VAL B 1 114 ? -5.824 2.574 9.367 1 97.81 114 VAL B C 1
ATOM 2922 O O . VAL B 1 114 ? -4.797 2.453 10.039 1 97.81 114 VAL B O 1
ATOM 2925 N N . ALA B 1 115 ? -5.934 3.506 8.461 1 98.19 115 ALA B N 1
ATOM 2926 C CA . ALA B 1 115 ? -4.848 4.422 8.141 1 98.19 115 ALA B CA 1
ATOM 2927 C C . ALA B 1 115 ? -4.684 5.484 9.219 1 98.19 115 ALA B C 1
ATOM 2929 O O . ALA B 1 115 ? -3.572 5.965 9.469 1 98.19 115 ALA B O 1
ATOM 2930 N N . SER B 1 116 ? -5.781 5.898 9.797 1 98.31 116 SER B N 1
ATOM 2931 C CA . SER B 1 116 ? -5.801 6.855 10.898 1 98.31 116 SER B CA 1
ATOM 2932 C C . SER B 1 116 ? -6.836 6.469 11.953 1 98.31 116 SER B C 1
ATOM 2934 O O . SER B 1 116 ? -8.023 6.762 11.797 1 98.31 116 SER B O 1
ATOM 2936 N N . PRO B 1 117 ? -6.395 5.875 12.992 1 95.94 117 PRO B N 1
ATOM 2937 C CA . PRO B 1 117 ? -7.344 5.48 14.031 1 95.94 117 PRO B CA 1
ATOM 2938 C C . PRO B 1 117 ? -8.125 6.664 14.602 1 95.94 117 PRO B C 1
ATOM 2940 O O . PRO B 1 117 ? -9.297 6.523 14.945 1 95.94 117 PRO B O 1
ATOM 2943 N N . VAL B 1 118 ? -7.5 7.82 14.695 1 97.69 118 VAL B N 1
ATOM 2944 C CA . VAL B 1 118 ? -8.172 9.031 15.156 1 97.69 118 VAL B CA 1
ATOM 2945 C C . VAL B 1 118 ? -9.336 9.359 14.219 1 97.69 118 VAL B C 1
ATOM 2947 O O . VAL B 1 118 ? -10.461 9.578 14.672 1 97.69 118 VAL B O 1
ATOM 2950 N N . LEU B 1 119 ? -9.086 9.32 12.992 1 97.38 119 LEU B N 1
ATOM 2951 C CA . LEU B 1 119 ? -10.148 9.57 12.016 1 97.38 119 LEU B CA 1
ATOM 2952 C C . LEU B 1 119 ? -11.227 8.5 12.102 1 97.38 119 LEU B C 1
ATOM 2954 O O . LEU B 1 119 ? -12.422 8.805 11.992 1 97.38 119 LEU B O 1
ATOM 2958 N N . GLY B 1 120 ? -10.805 7.266 12.32 1 97 120 GLY B N 1
ATOM 2959 C CA . GLY B 1 120 ? -11.742 6.172 12.508 1 97 120 GLY B CA 1
ATOM 2960 C C . GLY B 1 120 ? -12.711 6.41 13.648 1 97 120 GLY B C 1
ATOM 2961 O O . GLY B 1 120 ? -13.906 6.125 13.523 1 97 120 GLY B O 1
ATOM 2962 N N . THR B 1 121 ? -12.203 6.945 14.703 1 96.81 121 THR B N 1
ATOM 2963 C CA . THR B 1 121 ? -13.031 7.23 15.867 1 96.81 121 THR B CA 1
ATOM 2964 C C . THR B 1 121 ? -14.07 8.297 15.539 1 96.81 121 THR B C 1
ATOM 2966 O O . THR B 1 121 ? -15.242 8.172 15.914 1 96.81 121 THR B O 1
ATOM 2969 N N . PHE B 1 122 ? -13.688 9.281 14.812 1 96.12 122 PHE B N 1
ATOM 2970 C CA . PHE B 1 122 ? -14.617 10.328 14.406 1 96.12 122 PHE B CA 1
ATOM 2971 C C . PHE B 1 122 ? -15.688 9.766 13.477 1 96.12 122 PHE B C 1
ATOM 2973 O O . PHE B 1 122 ? -16.875 10.109 13.602 1 96.12 122 PHE B O 1
ATOM 2980 N N . LEU B 1 123 ? -15.281 8.883 12.656 1 96.69 123 LEU B N 1
ATOM 2981 C CA . LEU B 1 123 ? -16.188 8.328 11.664 1 96.69 123 LEU B CA 1
ATOM 2982 C C . LEU B 1 123 ? -17.219 7.402 12.312 1 96.69 123 LEU B C 1
ATOM 2984 O O . LEU B 1 123 ? -18.344 7.297 11.852 1 96.69 123 LEU B O 1
ATOM 2988 N N . LEU B 1 124 ? -16.766 6.73 13.336 1 94.94 124 LEU B N 1
ATOM 2989 C CA . LEU B 1 124 ? -17.688 5.871 14.07 1 94.94 124 LEU B CA 1
ATOM 2990 C C . LEU B 1 124 ? -18.844 6.676 14.641 1 94.94 124 LEU B C 1
ATOM 2992 O O . LEU B 1 124 ? -19.953 6.164 14.758 1 94.94 124 LEU B O 1
ATOM 2996 N N . GLN B 1 125 ? -18.594 7.93 14.914 1 94.94 125 GLN B N 1
ATOM 2997 C CA . GLN B 1 125 ? -19.594 8.789 15.547 1 94.94 125 GLN B CA 1
ATOM 2998 C C . GLN B 1 125 ? -20.312 9.656 14.508 1 94.94 125 GLN B C 1
ATOM 3000 O O . GLN B 1 125 ? -21.25 10.383 14.836 1 94.94 125 GLN B O 1
ATOM 3005 N N . ALA B 1 126 ? -19.922 9.516 13.305 1 94.88 126 ALA B N 1
ATOM 3006 C CA . ALA B 1 126 ? -20.438 10.391 12.258 1 94.88 126 ALA B CA 1
ATOM 3007 C C . ALA B 1 126 ? -21.891 10.078 11.945 1 94.88 126 ALA B C 1
ATOM 3009 O O . ALA B 1 126 ? -22.344 8.938 12.102 1 94.88 126 ALA B O 1
ATOM 3010 N N . LYS B 1 127 ? -22.609 11.047 11.508 1 91.56 127 LYS B N 1
ATOM 3011 C CA . LYS B 1 127 ? -23.969 10.867 11.031 1 91.56 127 LYS B CA 1
ATOM 3012 C C . LYS B 1 127 ? -24 10.008 9.766 1 91.56 127 LYS B C 1
ATOM 3014 O O . LYS B 1 127 ? -23.156 10.156 8.883 1 91.56 127 LYS B O 1
ATOM 3019 N N . VAL B 1 128 ? -25 9.125 9.773 1 94.44 128 VAL B N 1
ATOM 3020 C CA . VAL B 1 128 ? -25.172 8.273 8.602 1 94.44 128 VAL B CA 1
ATOM 3021 C C . VAL B 1 128 ? -26.469 8.625 7.891 1 94.44 128 VAL B C 1
ATOM 3023 O O . VAL B 1 128 ? -27.531 8.688 8.516 1 94.44 128 VAL B O 1
ATOM 3026 N N . LYS B 1 129 ? -26.328 9.008 6.676 1 94.62 129 LYS B N 1
ATOM 3027 C CA . LYS B 1 129 ? -27.5 9.242 5.82 1 94.62 129 LYS B CA 1
ATOM 3028 C C . LYS B 1 129 ? -27.453 8.352 4.586 1 94.62 129 LYS B C 1
ATOM 3030 O O . LYS B 1 129 ? -26.547 8.469 3.754 1 94.62 129 LYS B O 1
ATOM 3035 N N . ASN B 1 130 ? -28.438 7.5 4.391 1 93.31 130 ASN B N 1
ATOM 3036 C CA . ASN B 1 130 ? -28.547 6.59 3.252 1 93.31 130 ASN B CA 1
ATOM 3037 C C . ASN B 1 130 ? -27.266 5.77 3.072 1 93.31 130 ASN B C 1
ATOM 3039 O O . ASN B 1 130 ? -26.734 5.676 1.964 1 93.31 130 ASN B O 1
ATOM 3043 N N . GLY B 1 131 ? -26.641 5.344 4.105 1 92.12 131 GLY B N 1
ATOM 3044 C CA . GLY B 1 131 ? -25.484 4.457 4.07 1 92.12 131 GLY B CA 1
ATOM 3045 C C . GLY B 1 131 ? -24.172 5.195 3.926 1 92.12 131 GLY B C 1
ATOM 3046 O O . GLY B 1 131 ? -23.109 4.574 3.867 1 92.12 131 GLY B O 1
ATOM 3047 N N . MET B 1 132 ? -24.328 6.527 3.902 1 96.19 132 MET B N 1
ATOM 3048 C CA . MET B 1 132 ? -23.141 7.371 3.758 1 96.19 132 MET B CA 1
ATOM 3049 C C . MET B 1 132 ? -22.828 8.094 5.062 1 96.19 132 MET B C 1
ATOM 3051 O O . MET B 1 132 ? -23.719 8.633 5.715 1 96.19 132 MET B O 1
ATOM 3055 N N . LYS B 1 133 ? -21.578 7.984 5.477 1 97.38 133 LYS B N 1
ATOM 3056 C CA . LYS B 1 133 ? -21.109 8.758 6.621 1 97.38 133 LYS B CA 1
ATOM 3057 C C . LYS B 1 133 ? -20.594 10.125 6.184 1 97.38 133 LYS B C 1
ATOM 3059 O O . LYS B 1 133 ? -19.906 10.242 5.168 1 97.38 133 LYS B O 1
ATOM 3064 N N . TYR B 1 134 ? -20.969 11.117 6.973 1 96.81 134 TYR B N 1
ATOM 3065 C CA . TYR B 1 134 ? -20.531 12.477 6.668 1 96.81 134 TYR B CA 1
ATOM 3066 C C . TYR B 1 134 ? -19.688 13.047 7.805 1 96.81 134 TYR B C 1
ATOM 3068 O O . TYR B 1 134 ? -20.094 13.008 8.969 1 96.81 134 TYR B O 1
ATOM 3076 N N . ILE B 1 135 ? -18.516 13.5 7.457 1 96.69 135 ILE B N 1
ATOM 3077 C CA . ILE B 1 135 ? -17.672 14.188 8.438 1 96.69 135 ILE B CA 1
ATOM 3078 C C . ILE B 1 135 ? -17.141 15.484 7.844 1 96.69 135 ILE B C 1
ATOM 3080 O O . ILE B 1 135 ? -16.859 15.555 6.645 1 96.69 135 ILE B O 1
ATOM 3084 N N . LYS B 1 136 ? -16.969 16.453 8.688 1 94.88 136 LYS B N 1
ATOM 3085 C CA . LYS B 1 136 ? -16.453 17.75 8.242 1 94.88 136 LYS B CA 1
ATOM 3086 C C . LYS B 1 136 ? -15.047 18 8.758 1 94.88 136 LYS B C 1
ATOM 3088 O O . LYS B 1 136 ? -14.75 17.734 9.922 1 94.88 136 LYS B O 1
ATOM 3093 N N . ILE B 1 137 ? -14.164 18.359 7.898 1 94.5 137 ILE B N 1
ATOM 3094 C CA . ILE B 1 137 ? -12.859 18.906 8.258 1 94.5 137 ILE B CA 1
ATOM 3095 C C . ILE B 1 137 ? -12.844 20.422 7.996 1 94.5 137 ILE B C 1
ATOM 3097 O O . ILE B 1 137 ? -12.633 20.844 6.863 1 94.5 137 ILE B O 1
ATOM 3101 N N . PRO B 1 138 ? -12.984 21.125 9.023 1 89.88 138 PRO B N 1
ATOM 3102 C CA . PRO B 1 138 ? -13.18 22.562 8.82 1 89.88 138 PRO B CA 1
ATOM 3103 C C . PRO B 1 138 ? -11.867 23.312 8.633 1 89.88 138 PRO B C 1
ATOM 3105 O O . PRO B 1 138 ? -10.797 22.812 8.992 1 89.88 138 PRO B O 1
ATOM 3108 N N . ARG B 1 139 ? -11.922 24.5 8 1 90.38 139 ARG B N 1
ATOM 3109 C CA . ARG B 1 139 ? -10.859 25.484 7.926 1 90.38 139 ARG B CA 1
ATOM 3110 C C . ARG B 1 139 ? -9.672 24.953 7.125 1 90.38 139 ARG B C 1
ATOM 3112 O O . ARG B 1 139 ? -8.516 25.25 7.449 1 90.38 139 ARG B O 1
ATOM 3119 N N . MET B 1 140 ? -9.977 24.031 6.27 1 94.56 140 MET B N 1
ATOM 3120 C CA . MET B 1 140 ? -8.961 23.484 5.371 1 94.56 140 MET B CA 1
ATOM 3121 C C . MET B 1 140 ? -9.406 23.609 3.916 1 94.56 140 MET B C 1
ATOM 3123 O O . MET B 1 140 ? -10.562 23.359 3.594 1 94.56 140 MET B O 1
ATOM 3127 N N . PRO B 1 141 ? -8.492 24.047 3.086 1 95.44 141 PRO B N 1
ATOM 3128 C CA . PRO B 1 141 ? -8.836 24.047 1.663 1 95.44 141 PRO B CA 1
ATOM 3129 C C . PRO B 1 141 ? -9.062 22.641 1.111 1 95.44 141 PRO B C 1
ATOM 3131 O O . PRO B 1 141 ? -8.453 21.688 1.594 1 95.44 141 PRO B O 1
ATOM 3134 N N . TYR B 1 142 ? -9.844 22.562 0.024 1 97.12 142 TYR B N 1
ATOM 3135 C CA . TYR B 1 142 ? -10.172 21.297 -0.618 1 97.12 142 TYR B CA 1
ATOM 3136 C C . TYR B 1 142 ? -8.906 20.547 -1.024 1 97.12 142 TYR B C 1
ATOM 3138 O O . TYR B 1 142 ? -8.773 19.344 -0.767 1 97.12 142 TYR B O 1
ATOM 3146 N N . GLY B 1 143 ? -8.016 21.297 -1.662 1 97.94 143 GLY B N 1
ATOM 3147 C CA . GLY B 1 143 ? -6.801 20.672 -2.168 1 97.94 143 GLY B CA 1
ATOM 3148 C C . GLY B 1 143 ? -5.965 20.031 -1.082 1 97.94 143 GLY B C 1
ATOM 3149 O O . GLY B 1 143 ? -5.402 18.953 -1.289 1 97.94 143 GLY B O 1
ATOM 3150 N N . ALA B 1 144 ? -5.879 20.609 0.146 1 98.38 144 ALA B N 1
ATOM 3151 C CA . ALA B 1 144 ? -5.121 20.062 1.267 1 98.38 144 ALA B CA 1
ATOM 3152 C C . ALA B 1 144 ? -5.77 18.781 1.794 1 98.38 144 ALA B C 1
ATOM 3154 O O . ALA B 1 144 ? -5.09 17.781 2.01 1 98.38 144 ALA B O 1
ATOM 3155 N N . VAL B 1 145 ? -7.102 18.859 1.944 1 98.69 145 VAL B N 1
ATOM 3156 C CA . VAL B 1 145 ? -7.812 17.688 2.469 1 98.69 145 VAL B CA 1
ATOM 3157 C C . VAL B 1 145 ? -7.758 16.547 1.456 1 98.69 145 VAL B C 1
ATOM 3159 O O . VAL B 1 145 ? -7.57 15.391 1.828 1 98.69 145 VAL B O 1
ATOM 3162 N N . HIS B 1 146 ? -7.902 16.922 0.197 1 98.75 146 HIS B N 1
ATOM 3163 C CA . HIS B 1 146 ? -7.828 15.922 -0.866 1 98.75 146 HIS B CA 1
ATOM 3164 C C . HIS B 1 146 ? -6.48 15.211 -0.862 1 98.75 146 HIS B C 1
ATOM 3166 O O . HIS B 1 146 ? -6.418 13.984 -0.913 1 98.75 146 HIS B O 1
ATOM 3172 N N . ALA B 1 147 ? -5.398 15.984 -0.78 1 98.81 147 ALA B N 1
ATOM 3173 C CA . ALA B 1 147 ? -4.051 15.414 -0.731 1 98.81 147 ALA B CA 1
ATOM 3174 C C . ALA B 1 147 ? -3.863 14.562 0.52 1 98.81 147 ALA B C 1
ATOM 3176 O O . ALA B 1 147 ? -3.232 13.5 0.466 1 98.81 147 ALA B O 1
ATOM 3177 N N . PHE B 1 148 ? -4.441 15.055 1.599 1 98.88 148 PHE B N 1
ATOM 3178 C CA . PHE B 1 148 ? -4.363 14.344 2.871 1 98.88 148 PHE B CA 1
ATOM 3179 C C . PHE B 1 148 ? -5.035 12.977 2.771 1 98.88 148 PHE B C 1
ATOM 3181 O O . PHE B 1 148 ? -4.434 11.961 3.117 1 98.88 148 PHE B O 1
ATOM 3188 N N . VAL B 1 149 ? -6.207 12.922 2.227 1 98.94 149 VAL B N 1
ATOM 3189 C CA . VAL B 1 149 ? -6.969 11.68 2.158 1 98.94 149 VAL B CA 1
ATOM 3190 C C . VAL B 1 149 ? -6.309 10.719 1.166 1 98.94 149 VAL B C 1
ATOM 3192 O O . VAL B 1 149 ? -6.191 9.523 1.435 1 98.94 149 VAL B O 1
ATOM 3195 N N . ARG B 1 150 ? -5.902 11.266 0.023 1 98.88 150 ARG B N 1
ATOM 3196 C CA . ARG B 1 150 ? -5.191 10.43 -0.942 1 98.88 150 ARG B CA 1
ATOM 3197 C C . ARG B 1 150 ? -3.977 9.766 -0.303 1 98.88 150 ARG B C 1
ATOM 3199 O O . ARG B 1 150 ? -3.729 8.578 -0.515 1 98.88 150 ARG B O 1
ATOM 3206 N N . PHE B 1 151 ? -3.258 10.523 0.524 1 98.94 151 PHE B N 1
ATOM 3207 C CA . PHE B 1 151 ? -2.062 10.031 1.193 1 98.94 151 PHE B CA 1
ATOM 3208 C C . PHE B 1 151 ? -2.404 8.875 2.129 1 98.94 151 PHE B C 1
ATOM 3210 O O . PHE B 1 151 ? -1.63 7.926 2.264 1 98.94 151 PHE B O 1
ATOM 3217 N N . LEU B 1 152 ? -3.521 8.961 2.73 1 98.88 152 LEU B N 1
ATOM 3218 C CA . LEU B 1 152 ? -3.941 7.914 3.654 1 98.88 152 LEU B CA 1
ATOM 3219 C C . LEU B 1 152 ? -4.129 6.59 2.924 1 98.88 152 LEU B C 1
ATOM 3221 O O . LEU B 1 152 ? -3.924 5.52 3.506 1 98.88 152 LEU B O 1
ATOM 3225 N N . TYR B 1 153 ? -4.473 6.582 1.653 1 98.81 153 TYR B N 1
ATOM 3226 C CA . TYR B 1 153 ? -4.734 5.363 0.893 1 98.81 153 TYR B CA 1
ATOM 3227 C C . TYR B 1 153 ? -3.43 4.691 0.474 1 98.81 153 TYR B C 1
ATOM 3229 O O . TYR B 1 153 ? -3.277 3.477 0.612 1 98.81 153 TYR B O 1
ATOM 3237 N N . SER B 1 154 ? -2.525 5.512 -0.047 1 98.81 154 SER B N 1
ATOM 3238 C CA . SER B 1 154 ? -1.456 4.914 -0.841 1 98.81 154 SER B CA 1
ATOM 3239 C C . SER B 1 154 ? -0.125 5.617 -0.594 1 98.81 154 SER B C 1
ATOM 3241 O O . SER B 1 154 ? 0.9 5.234 -1.16 1 98.81 154 SER B O 1
ATOM 3243 N N . SER B 1 155 ? -0.104 6.734 0.163 1 98.56 155 SER B N 1
ATOM 3244 C CA . SER B 1 155 ? 1.051 7.602 0.374 1 98.56 155 SER B CA 1
ATOM 3245 C C . SER B 1 155 ? 1.493 8.258 -0.928 1 98.56 155 SER B C 1
ATOM 3247 O O . SER B 1 155 ? 2.639 8.703 -1.049 1 98.56 155 SER B O 1
ATOM 3249 N N . CYS B 1 156 ? 0.57 8.289 -1.916 1 98.5 156 CYS B N 1
ATOM 3250 C CA . CYS B 1 156 ? 0.849 9.016 -3.148 1 98.5 156 CYS B CA 1
ATOM 3251 C C . CYS B 1 156 ? 0.642 10.508 -2.957 1 98.5 156 CYS B C 1
ATOM 3253 O O . CYS B 1 156 ? -0.231 10.93 -2.193 1 98.5 156 CYS B O 1
ATOM 3255 N N . TYR B 1 157 ? 1.439 11.25 -3.646 1 98.19 157 TYR B N 1
ATOM 3256 C CA . TYR B 1 157 ? 1.31 12.703 -3.594 1 98.19 157 TYR B CA 1
ATOM 3257 C C . TYR B 1 157 ? 1.985 13.352 -4.793 1 98.19 157 TYR B C 1
ATOM 3259 O O . TYR B 1 157 ? 2.84 12.742 -5.441 1 98.19 157 TYR B O 1
ATOM 3267 N N . ASP B 1 158 ? 1.5 14.523 -5.066 1 97.5 158 ASP B N 1
ATOM 3268 C CA . ASP B 1 158 ? 2.156 15.422 -6.012 1 97.5 158 ASP B CA 1
ATOM 3269 C C . ASP B 1 158 ? 3.029 16.438 -5.285 1 97.5 158 ASP B C 1
ATOM 3271 O O . ASP B 1 158 ? 2.562 17.125 -4.375 1 97.5 158 ASP B O 1
ATOM 3275 N N . GLU B 1 159 ? 4.23 16.594 -5.684 1 96.38 159 GLU B N 1
ATOM 3276 C CA . GLU B 1 159 ? 5.18 17.453 -4.984 1 96.38 159 GLU B CA 1
ATOM 3277 C C . GLU B 1 159 ? 4.699 18.891 -4.957 1 96.38 159 GLU B C 1
ATOM 3279 O O . GLU B 1 159 ? 4.832 19.578 -3.938 1 96.38 159 GLU B O 1
ATOM 3284 N N . GLU B 1 160 ? 4.219 19.344 -6.039 1 97.12 160 GLU B N 1
ATOM 3285 C CA . GLU B 1 160 ? 3.74 20.719 -6.105 1 97.12 160 GLU B CA 1
ATOM 3286 C C . GLU B 1 160 ? 2.574 20.953 -5.148 1 97.12 160 GLU B C 1
ATOM 3288 O O . GLU B 1 160 ? 2.482 22 -4.512 1 97.12 160 GLU B O 1
ATOM 3293 N N . THR B 1 161 ? 1.742 19.969 -5.07 1 98 161 THR B N 1
ATOM 3294 C CA . THR B 1 161 ? 0.598 20.062 -4.168 1 98 161 THR B CA 1
ATOM 3295 C C . THR B 1 161 ? 1.056 20.062 -2.713 1 98 161 THR B C 1
ATOM 3297 O O . THR B 1 161 ? 0.541 20.828 -1.896 1 98 161 THR B O 1
ATOM 3300 N N . ILE B 1 162 ? 2.029 19.25 -2.385 1 97.88 162 ILE B N 1
ATOM 3301 C CA . ILE B 1 162 ? 2.551 19.172 -1.023 1 97.88 162 ILE B CA 1
ATOM 3302 C C . ILE B 1 162 ? 3.162 20.516 -0.638 1 97.88 162 ILE B C 1
ATOM 3304 O O . ILE B 1 162 ? 2.904 21.047 0.452 1 97.88 162 ILE B O 1
ATOM 3308 N N . LYS B 1 163 ? 3.895 21.031 -1.562 1 96.62 163 LYS B N 1
ATOM 3309 C CA . LYS B 1 163 ? 4.523 22.328 -1.292 1 96.62 163 LYS B CA 1
ATOM 3310 C C . LYS B 1 163 ? 3.473 23.406 -1.078 1 96.62 163 LYS B C 1
ATOM 3312 O O . LYS B 1 163 ? 3.588 24.219 -0.153 1 96.62 163 LYS B O 1
ATOM 3317 N N . LYS B 1 164 ? 2.477 23.406 -1.905 1 96.94 164 LYS B N 1
ATOM 3318 C CA . LYS B 1 164 ? 1.425 24.422 -1.871 1 96.94 164 LYS B CA 1
ATOM 3319 C C . LYS B 1 164 ? 0.669 24.375 -0.545 1 96.94 164 LYS B C 1
ATOM 3321 O O . LYS B 1 164 ? 0.302 25.422 -0.003 1 96.94 164 LYS B O 1
ATOM 3326 N N . PHE B 1 165 ? 0.531 23.141 -0.031 1 97.75 165 PHE B N 1
ATOM 3327 C CA . PHE B 1 165 ? -0.328 23.016 1.139 1 97.75 165 PHE B CA 1
ATOM 3328 C C . PHE B 1 165 ? 0.454 22.453 2.322 1 97.75 165 PHE B C 1
ATOM 3330 O O . PHE B 1 165 ? -0.118 21.797 3.203 1 97.75 165 PHE B O 1
ATOM 3337 N N . VAL B 1 166 ? 1.714 22.703 2.391 1 97.94 166 VAL B N 1
ATOM 3338 C CA . VAL B 1 166 ? 2.598 22 3.318 1 97.94 166 VAL B CA 1
ATOM 3339 C C . VAL B 1 166 ? 2.195 22.328 4.754 1 97.94 166 VAL B C 1
ATOM 3341 O O . VAL B 1 166 ? 2.221 21.453 5.625 1 97.94 166 VAL B O 1
ATOM 3344 N N . LEU B 1 167 ? 1.838 23.531 5.078 1 97.44 167 LEU B N 1
ATOM 3345 C CA . LEU B 1 167 ? 1.473 23.906 6.445 1 97.44 167 LEU B CA 1
ATOM 3346 C C . LEU B 1 167 ? 0.147 23.266 6.84 1 97.44 167 LEU B C 1
ATOM 3348 O O . LEU B 1 167 ? 0.013 22.734 7.949 1 97.44 167 LEU B O 1
ATOM 3352 N N . HIS B 1 168 ? -0.864 23.25 5.902 1 97.88 168 HIS B N 1
ATOM 3353 C CA . HIS B 1 168 ? -2.139 22.594 6.137 1 97.88 168 HIS B CA 1
ATOM 3354 C C . HIS B 1 168 ? -1.939 21.094 6.379 1 97.88 168 HIS B C 1
ATOM 3356 O O . HIS B 1 168 ? -2.529 20.531 7.301 1 97.88 168 HIS B O 1
ATOM 3362 N N . LEU B 1 169 ? -1.089 20.516 5.613 1 98.69 169 LEU B N 1
ATOM 3363 C CA . LEU B 1 169 ? -0.846 19.078 5.695 1 98.69 169 LEU B CA 1
ATOM 3364 C C . LEU B 1 169 ? -0.094 18.719 6.973 1 98.69 169 LEU B C 1
ATOM 3366 O O . LEU B 1 169 ? -0.305 17.656 7.547 1 98.69 169 LEU B O 1
ATOM 3370 N N . LEU B 1 170 ? 0.769 19.625 7.402 1 98.5 170 LEU B N 1
ATOM 3371 C CA . LEU B 1 170 ? 1.432 19.422 8.688 1 98.5 170 LEU B CA 1
ATOM 3372 C C . LEU B 1 170 ? 0.413 19.359 9.82 1 98.5 170 LEU B C 1
ATOM 3374 O O . LEU B 1 170 ? 0.466 18.469 10.664 1 98.5 170 LEU B O 1
ATOM 3378 N N . VAL B 1 171 ? -0.493 20.234 9.773 1 98.44 171 VAL B N 1
ATOM 3379 C CA . VAL B 1 171 ? -1.53 20.281 10.797 1 98.44 171 VAL B CA 1
ATOM 3380 C C . VAL B 1 171 ? -2.389 19.016 10.727 1 98.44 171 VAL B C 1
ATOM 3382 O O . VAL B 1 171 ? -2.623 18.359 11.742 1 98.44 171 VAL B O 1
ATOM 3385 N N . LEU B 1 172 ? -2.82 18.625 9.57 1 98.62 172 LEU B N 1
ATOM 3386 C CA . LEU B 1 172 ? -3.662 17.453 9.383 1 98.62 172 LEU B CA 1
ATOM 3387 C C . LEU B 1 172 ? -2.941 16.188 9.836 1 98.62 172 LEU B C 1
ATOM 3389 O O . LEU B 1 172 ? -3.535 15.336 10.5 1 98.62 172 LEU B O 1
ATOM 3393 N N . SER B 1 173 ? -1.688 16.125 9.445 1 98.62 173 SER B N 1
ATOM 3394 C CA . SER B 1 173 ? -0.918 14.938 9.805 1 98.62 173 SER B CA 1
ATOM 3395 C C . SER B 1 173 ? -0.793 14.805 11.32 1 98.62 173 SER B C 1
ATOM 3397 O O . SER B 1 173 ? -0.774 13.688 11.852 1 98.62 173 SER B O 1
ATOM 3399 N N . HIS B 1 174 ? -0.716 15.938 12.008 1 98.38 174 HIS B N 1
ATOM 3400 C CA . HIS B 1 174 ? -0.648 15.93 13.469 1 98.38 174 HIS B CA 1
ATOM 3401 C C . HIS B 1 174 ? -2.004 15.602 14.078 1 98.38 174 HIS B C 1
ATOM 3403 O O . HIS B 1 174 ? -2.111 14.695 14.914 1 98.38 174 HIS B O 1
ATOM 3409 N N . CYS B 1 175 ? -3.049 16.219 13.656 1 97.88 175 CYS B N 1
ATOM 3410 C CA . CYS B 1 175 ? -4.387 16.078 14.211 1 97.88 175 CYS B CA 1
ATOM 3411 C C . CYS B 1 175 ? -4.883 14.641 14.062 1 97.88 175 CYS B C 1
ATOM 3413 O O . CYS B 1 175 ? -5.562 14.117 14.953 1 97.88 175 CYS B O 1
ATOM 3415 N N . TYR B 1 176 ? -4.473 14.047 12.961 1 98.12 176 TYR B N 1
ATOM 3416 C CA . TYR B 1 176 ? -5.027 12.727 12.688 1 98.12 176 TYR B CA 1
ATOM 3417 C C . TYR B 1 176 ? -3.955 11.648 12.812 1 98.12 176 TYR B C 1
ATOM 3419 O O . TYR B 1 176 ? -4.148 10.516 12.367 1 98.12 176 TYR B O 1
ATOM 3427 N N . SER B 1 177 ? -2.807 11.969 13.367 1 97.94 177 SER B N 1
ATOM 3428 C CA . SER B 1 177 ? -1.736 11.062 13.758 1 97.94 177 SER B CA 1
ATOM 3429 C C . SER B 1 177 ? -1.24 10.242 12.57 1 97.94 177 SER B C 1
ATOM 3431 O O . SER B 1 177 ? -1.242 9.008 12.609 1 97.94 177 SER B O 1
ATOM 3433 N N . VAL B 1 178 ? -0.763 10.922 11.602 1 98.31 178 VAL B N 1
ATOM 3434 C CA . VAL B 1 178 ? -0.153 10.312 10.43 1 98.31 178 VAL B CA 1
ATOM 3435 C C . VAL B 1 178 ? 1.33 10.672 10.367 1 98.31 178 VAL B C 1
ATOM 3437 O O . VAL B 1 178 ? 1.729 11.562 9.617 1 98.31 178 VAL B O 1
ATOM 3440 N N . PRO B 1 179 ? 2.146 9.875 11.008 1 97.75 179 PRO B N 1
ATOM 3441 C CA . PRO B 1 179 ? 3.555 10.234 11.18 1 97.75 179 PRO B CA 1
ATOM 3442 C C . PRO B 1 179 ? 4.305 10.328 9.852 1 97.75 179 PRO B C 1
ATOM 3444 O O . PRO B 1 179 ? 5.191 11.172 9.695 1 97.75 179 PRO B O 1
ATOM 3447 N N . SER B 1 180 ? 3.99 9.469 8.953 1 98.31 180 SER B N 1
ATOM 3448 C CA . SER B 1 180 ? 4.707 9.484 7.684 1 98.31 180 SER B CA 1
ATOM 3449 C C . SER B 1 180 ? 4.457 10.789 6.926 1 98.31 180 SER B C 1
ATOM 3451 O O . SER B 1 180 ? 5.375 11.344 6.316 1 98.31 180 SER B O 1
ATOM 3453 N N . LEU B 1 181 ? 3.264 11.258 6.953 1 98.62 181 LEU B N 1
ATOM 3454 C CA . LEU B 1 181 ? 2.955 12.523 6.297 1 98.62 181 LEU B CA 1
ATOM 3455 C C . LEU B 1 181 ? 3.607 13.688 7.031 1 98.62 181 LEU B C 1
ATOM 3457 O O . LEU B 1 181 ? 4.074 14.641 6.406 1 98.62 181 LEU B O 1
ATOM 3461 N N . LYS B 1 182 ? 3.6 13.625 8.359 1 98.38 182 LYS B N 1
ATOM 3462 C CA . LYS B 1 182 ? 4.25 14.664 9.148 1 98.38 182 LYS B CA 1
ATOM 3463 C C . LYS B 1 182 ? 5.73 14.773 8.797 1 98.38 182 LYS B C 1
ATOM 3465 O O . LYS B 1 182 ? 6.254 15.883 8.625 1 98.38 182 LYS B O 1
ATOM 3470 N N . ARG B 1 183 ? 6.363 13.672 8.68 1 97.5 183 ARG B N 1
ATOM 3471 C CA . ARG B 1 183 ? 7.77 13.648 8.297 1 97.5 183 ARG B CA 1
ATOM 3472 C C . ARG B 1 183 ? 7.973 14.25 6.906 1 97.5 183 ARG B C 1
ATOM 3474 O O . ARG B 1 183 ? 8.922 15.008 6.688 1 97.5 183 ARG B O 1
ATOM 3481 N N . LEU B 1 184 ? 7.117 13.875 6.02 1 97.56 184 LEU B N 1
ATOM 3482 C CA . LEU B 1 184 ? 7.195 14.406 4.664 1 97.56 184 LEU B CA 1
ATOM 3483 C C . LEU B 1 184 ? 7.086 15.922 4.668 1 97.56 184 LEU B C 1
ATOM 3485 O O . LEU B 1 184 ? 7.883 16.609 4.027 1 97.56 184 LEU B O 1
ATOM 3489 N N . CYS B 1 185 ? 6.133 16.438 5.395 1 97.94 185 CYS B N 1
ATOM 3490 C CA . CYS B 1 185 ? 5.914 17.875 5.449 1 97.94 185 CYS B CA 1
ATOM 3491 C C . CYS B 1 185 ? 7.098 18.578 6.098 1 97.94 185 CYS B C 1
ATOM 3493 O O . CYS B 1 185 ? 7.531 19.641 5.633 1 97.94 185 CYS B O 1
ATOM 3495 N N . THR B 1 186 ? 7.625 17.969 7.148 1 97.56 186 THR B N 1
ATOM 3496 C CA . THR B 1 186 ? 8.789 18.516 7.832 1 97.56 186 THR B CA 1
ATOM 3497 C C . THR B 1 186 ? 9.977 18.609 6.883 1 97.56 186 THR B C 1
ATOM 3499 O O . THR B 1 186 ? 10.641 19.656 6.805 1 97.56 186 THR B O 1
ATOM 3502 N N . SER B 1 187 ? 10.172 17.578 6.156 1 96.19 187 SER B N 1
ATOM 3503 C CA . SER B 1 187 ? 11.273 17.562 5.199 1 96.19 187 SER B CA 1
ATOM 3504 C C . SER B 1 187 ? 11.078 18.609 4.113 1 96.19 187 SER B C 1
ATOM 3506 O O . SER B 1 187 ? 12.031 19.266 3.695 1 96.19 187 SER B O 1
ATOM 3508 N N . CYS B 1 188 ? 9.906 18.75 3.646 1 96.44 188 CYS B N 1
ATOM 3509 C CA . CYS B 1 188 ? 9.586 19.734 2.619 1 96.44 188 CYS B CA 1
ATOM 3510 C C . CYS B 1 188 ? 9.898 21.141 3.104 1 96.44 188 CYS B C 1
ATOM 3512 O O . CYS B 1 188 ? 10.469 21.938 2.367 1 96.44 188 CYS B O 1
ATOM 3514 N N . LEU B 1 189 ? 9.57 21.375 4.328 1 96.56 189 LEU B N 1
ATOM 3515 C CA . LEU B 1 189 ? 9.797 22.703 4.902 1 96.56 189 LEU B CA 1
ATOM 3516 C C . LEU B 1 189 ? 11.289 22.953 5.098 1 96.56 189 LEU B C 1
ATOM 3518 O O . LEU B 1 189 ? 11.773 24.062 4.832 1 96.56 189 LEU B O 1
ATOM 3522 N N . GLU B 1 190 ? 11.984 21.969 5.387 1 94.5 190 GLU B N 1
ATOM 3523 C CA . GLU B 1 190 ? 13.43 22.094 5.578 1 94.5 190 GLU B CA 1
ATOM 3524 C C . GLU B 1 190 ? 14.148 22.328 4.254 1 94.5 190 GLU B C 1
ATOM 3526 O O . GLU B 1 190 ? 15.203 22.969 4.211 1 94.5 190 GLU B O 1
ATOM 3531 N N . ASP B 1 191 ? 13.57 21.812 3.139 1 90.81 191 ASP B N 1
ATOM 3532 C CA . ASP B 1 191 ? 14.234 21.812 1.84 1 90.81 191 ASP B CA 1
ATOM 3533 C C . ASP B 1 191 ? 13.922 23.094 1.06 1 90.81 191 ASP B C 1
ATOM 3535 O O . ASP B 1 191 ? 14.141 23.141 -0.153 1 90.81 191 ASP B O 1
ATOM 3539 N N . GLY B 1 192 ? 13.367 24.062 1.714 1 84.56 192 GLY B N 1
ATOM 3540 C CA . GLY B 1 192 ? 13.336 25.297 0.934 1 84.56 192 GLY B CA 1
ATOM 3541 C C . GLY B 1 192 ? 12.023 26.047 1.066 1 84.56 192 GLY B C 1
ATOM 3542 O O . GLY B 1 192 ? 11.828 27.078 0.414 1 84.56 192 GLY B O 1
ATOM 3543 N N . SER B 1 193 ? 11.18 25.562 1.838 1 86.94 193 SER B N 1
ATOM 3544 C CA . SER B 1 193 ? 9.906 26.266 1.954 1 86.94 193 SER B CA 1
ATOM 3545 C C . SER B 1 193 ? 9.93 27.281 3.098 1 86.94 193 SER B C 1
ATOM 3547 O O . SER B 1 193 ? 8.984 28.047 3.279 1 86.94 193 SER B O 1
ATOM 3549 N N . LEU B 1 194 ? 11.047 27.312 3.77 1 93.5 194 LEU B N 1
ATOM 3550 C CA . LEU B 1 194 ? 11.195 28.266 4.867 1 93.5 194 LEU B CA 1
ATOM 3551 C C . LEU B 1 194 ? 11.891 29.531 4.398 1 93.5 194 LEU B C 1
ATOM 3553 O O . LEU B 1 194 ? 12.852 29.484 3.621 1 93.5 194 LEU B O 1
ATOM 3557 N N . THR B 1 195 ? 11.398 30.656 4.812 1 93.69 195 THR B N 1
ATOM 3558 C CA . THR B 1 195 ? 11.977 31.953 4.535 1 93.69 195 THR B CA 1
ATOM 3559 C C . THR B 1 195 ? 12.125 32.781 5.82 1 93.69 195 THR B C 1
ATOM 3561 O O . THR B 1 195 ? 11.586 32.375 6.867 1 93.69 195 THR B O 1
ATOM 3564 N N . GLU B 1 196 ? 12.789 33.906 5.676 1 95.56 196 GLU B N 1
ATOM 3565 C CA . GLU B 1 196 ? 12.938 34.781 6.836 1 95.56 196 GLU B CA 1
ATOM 3566 C C . GLU B 1 196 ? 11.586 35.312 7.289 1 95.56 196 GLU B C 1
ATOM 3568 O O . GLU B 1 196 ? 11.367 35.531 8.484 1 95.56 196 GLU B O 1
ATOM 3573 N N . GLU B 1 197 ? 10.742 35.5 6.344 1 93.94 197 GLU B N 1
ATOM 3574 C CA . GLU B 1 197 ? 9.445 36.094 6.633 1 93.94 197 GLU B CA 1
ATOM 3575 C C . GLU B 1 197 ? 8.508 35.094 7.309 1 93.94 197 GLU B C 1
ATOM 3577 O O . GLU B 1 197 ? 7.652 35.5 8.109 1 93.94 197 GLU B O 1
ATOM 3582 N N . ASN B 1 198 ? 8.711 33.75 7.055 1 95.06 198 ASN B N 1
ATOM 3583 C CA . ASN B 1 198 ? 7.695 32.812 7.547 1 95.06 198 ASN B CA 1
ATOM 3584 C C . ASN B 1 198 ? 8.242 31.922 8.648 1 95.06 198 ASN B C 1
ATOM 3586 O O . ASN B 1 198 ? 7.492 31.172 9.281 1 95.06 198 ASN B O 1
ATOM 3590 N N . VAL B 1 199 ? 9.469 32 8.961 1 97.38 199 VAL B N 1
ATOM 3591 C CA . VAL B 1 199 ? 10.125 31.062 9.859 1 97.38 199 VAL B CA 1
ATOM 3592 C C . VAL B 1 199 ? 9.523 31.172 11.258 1 97.38 199 VAL B C 1
ATOM 3594 O O . VAL B 1 199 ? 9.383 30.172 11.961 1 97.38 199 VAL B O 1
ATOM 3597 N N . THR B 1 200 ? 9.172 32.344 11.664 1 97.06 200 THR B N 1
ATOM 3598 C CA . THR B 1 200 ? 8.602 32.531 12.992 1 97.06 200 THR B CA 1
ATOM 3599 C C . THR B 1 200 ? 7.238 31.844 13.102 1 97.06 200 THR B C 1
ATOM 3601 O O . THR B 1 200 ? 6.949 31.172 14.094 1 97.06 200 THR B O 1
ATOM 3604 N N . ASP B 1 201 ? 6.477 32 12.078 1 95.44 201 ASP B N 1
ATOM 3605 C CA . ASP B 1 201 ? 5.172 31.359 12.039 1 95.44 201 ASP B CA 1
ATOM 3606 C C . ASP B 1 201 ? 5.32 29.844 12.008 1 95.44 201 ASP B C 1
ATOM 3608 O O . ASP B 1 201 ? 4.59 29.125 12.695 1 95.44 201 ASP B O 1
ATOM 3612 N N . VAL B 1 202 ? 6.223 29.391 11.25 1 97.81 202 VAL B N 1
ATOM 3613 C CA . VAL B 1 202 ? 6.438 27.953 11.102 1 97.81 202 VAL B CA 1
ATOM 3614 C C . VAL B 1 202 ? 6.957 27.375 12.414 1 97.81 202 VAL B C 1
ATOM 3616 O O . VAL B 1 202 ? 6.602 26.25 12.781 1 97.81 202 VAL B O 1
ATOM 3619 N N . LEU B 1 203 ? 7.777 28.141 13.102 1 97.88 203 LEU B N 1
ATOM 3620 C CA . LEU B 1 203 ? 8.258 27.703 14.406 1 97.88 203 LEU B CA 1
ATOM 3621 C C . LEU B 1 203 ? 7.09 27.453 15.359 1 97.88 203 LEU B C 1
ATOM 3623 O O . LEU B 1 203 ? 7.02 26.391 16 1 97.88 203 LEU B O 1
ATOM 3627 N N . GLN B 1 204 ? 6.23 28.391 15.398 1 96.88 204 GLN B N 1
ATOM 3628 C CA . GLN B 1 204 ? 5.086 28.266 16.297 1 96.88 204 GLN B CA 1
ATOM 3629 C C . GLN B 1 204 ? 4.219 27.078 15.898 1 96.88 204 GLN B C 1
ATOM 3631 O O . GLN B 1 204 ? 3.748 26.328 16.766 1 96.88 204 GLN B O 1
ATOM 3636 N N . LEU B 1 205 ? 4.027 26.875 14.641 1 97.56 205 LEU B N 1
ATOM 3637 C CA . LEU B 1 205 ? 3.244 25.75 14.156 1 97.56 205 LEU B CA 1
ATOM 3638 C C . LEU B 1 205 ? 3.936 24.422 14.484 1 97.56 205 LEU B C 1
ATOM 3640 O O . LEU B 1 205 ? 3.279 23.453 14.859 1 97.56 205 LEU B O 1
ATOM 3644 N N . ALA B 1 206 ? 5.191 24.391 14.25 1 98.38 206 ALA B N 1
ATOM 3645 C CA . ALA B 1 206 ? 5.969 23.188 14.555 1 98.38 206 ALA B CA 1
ATOM 3646 C C . ALA B 1 206 ? 5.812 22.797 16.016 1 98.38 206 ALA B C 1
ATOM 3648 O O . ALA B 1 206 ? 5.656 21.609 16.344 1 98.38 206 ALA B O 1
ATOM 3649 N N . MET B 1 207 ? 5.867 23.781 16.844 1 97.38 207 MET B N 1
ATOM 3650 C CA . MET B 1 207 ? 5.684 23.531 18.281 1 97.38 207 MET B CA 1
ATOM 3651 C C . MET B 1 207 ? 4.281 23.016 18.562 1 97.38 207 MET B C 1
ATOM 3653 O O . MET B 1 207 ? 4.113 22.031 19.281 1 97.38 207 MET B O 1
ATOM 3657 N N . ASP B 1 208 ? 3.303 23.609 18 1 97.12 208 ASP B N 1
ATOM 3658 C CA . ASP B 1 208 ? 1.916 23.188 18.203 1 97.12 208 ASP B CA 1
ATOM 3659 C C . ASP B 1 208 ? 1.685 21.781 17.672 1 97.12 208 ASP B C 1
ATOM 3661 O O . ASP B 1 208 ? 0.877 21.031 18.234 1 97.12 208 ASP B O 1
ATOM 3665 N N . CYS B 1 209 ? 2.371 21.422 16.625 1 98.06 209 CYS B N 1
ATOM 3666 C CA . CYS B 1 209 ? 2.17 20.125 15.969 1 98.06 209 CYS B CA 1
ATOM 3667 C C . CYS B 1 209 ? 3.145 19.094 16.5 1 98.06 209 CYS B C 1
ATOM 3669 O O . CYS B 1 209 ? 3.262 18 15.945 1 98.06 209 CYS B O 1
ATOM 3671 N N . ASP B 1 210 ? 3.871 19.406 17.516 1 97.62 210 ASP B N 1
ATOM 3672 C CA . ASP B 1 210 ? 4.836 18.484 18.109 1 97.62 210 ASP B CA 1
ATOM 3673 C C . ASP B 1 210 ? 5.793 17.922 17.047 1 97.62 210 ASP B C 1
ATOM 3675 O O . ASP B 1 210 ? 5.906 16.719 16.875 1 97.62 210 ASP B O 1
ATOM 3679 N N . ALA B 1 211 ? 6.395 18.797 16.359 1 98 211 ALA B N 1
ATOM 3680 C CA . ALA B 1 211 ? 7.406 18.469 15.359 1 98 211 ALA B CA 1
ATOM 3681 C C . ALA B 1 211 ? 8.789 18.953 15.797 1 98 211 ALA B C 1
ATOM 3683 O O . ALA B 1 211 ? 9.242 20.016 15.359 1 98 211 ALA B O 1
ATOM 3684 N N . PRO B 1 212 ? 9.469 18.188 16.531 1 97.44 212 PRO B N 1
ATOM 3685 C CA . PRO B 1 212 ? 10.711 18.656 17.141 1 97.44 212 PRO B CA 1
ATOM 3686 C C . PRO B 1 212 ? 11.805 18.938 16.125 1 97.44 212 PRO B C 1
ATOM 3688 O O . PRO B 1 212 ? 12.562 19.906 16.266 1 97.44 212 PRO B O 1
ATOM 3691 N N . ARG B 1 213 ? 11.898 18.094 15.18 1 96.19 213 ARG B N 1
ATOM 3692 C CA . ARG B 1 213 ? 12.93 18.312 14.164 1 96.19 213 ARG B CA 1
ATOM 3693 C C . ARG B 1 213 ? 12.734 19.641 13.461 1 96.19 213 ARG B C 1
ATOM 3695 O O . ARG B 1 213 ? 13.688 20.406 13.281 1 96.19 213 ARG B O 1
ATOM 3702 N N . LEU B 1 214 ? 11.555 19.891 13.141 1 98 214 LEU B N 1
ATOM 3703 C CA . LEU B 1 214 ? 11.242 21.156 12.477 1 98 214 LEU B CA 1
ATOM 3704 C C . LEU B 1 214 ? 11.453 22.328 13.422 1 98 214 LEU B C 1
ATOM 3706 O O . LEU B 1 214 ? 11.938 23.375 13 1 98 214 LEU B O 1
ATOM 3710 N N . THR B 1 215 ? 11.078 22.156 14.641 1 97.81 215 THR B N 1
ATOM 3711 C CA . THR B 1 215 ? 11.297 23.172 15.656 1 97.81 215 THR B CA 1
ATOM 3712 C C . THR B 1 215 ? 12.773 23.547 15.75 1 97.81 215 THR B C 1
ATOM 3714 O O . THR B 1 215 ? 13.133 24.719 15.695 1 97.81 215 THR B O 1
ATOM 3717 N N . PHE B 1 216 ? 13.539 22.562 15.82 1 97.12 216 PHE B N 1
ATOM 3718 C CA . PHE B 1 216 ? 14.977 22.781 15.922 1 97.12 216 PHE B CA 1
ATOM 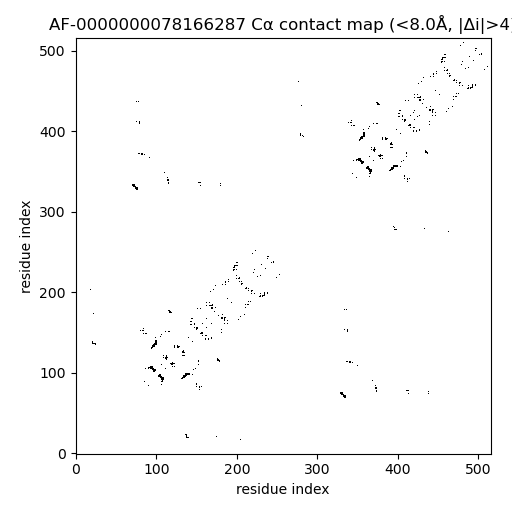3719 C C . PHE B 1 216 ? 15.516 23.484 14.688 1 97.12 216 PHE B C 1
ATOM 3721 O O . PHE B 1 216 ? 16.328 24.406 14.789 1 97.12 216 PHE B O 1
ATOM 3728 N N . PHE B 1 217 ? 15.094 23.062 13.625 1 97.06 217 PHE B N 1
ATOM 3729 C CA . PHE B 1 217 ? 15.531 23.656 12.359 1 97.06 217 PHE B CA 1
ATOM 3730 C C . PHE B 1 217 ? 15.18 25.141 12.305 1 97.06 217 PHE B C 1
ATOM 3732 O O . PHE B 1 217 ? 15.992 25.953 11.891 1 97.06 217 PHE B O 1
ATOM 3739 N N . CYS B 1 218 ? 13.969 25.484 12.719 1 97.44 218 CYS B N 1
ATOM 3740 C CA . CYS B 1 218 ? 13.523 26.875 12.727 1 97.44 218 CYS B CA 1
ATOM 3741 C C . CYS B 1 218 ? 14.344 27.703 13.703 1 97.44 218 CYS B C 1
ATOM 3743 O O . CYS B 1 218 ? 14.742 28.828 13.383 1 97.44 218 CYS B O 1
ATOM 3745 N N . ILE B 1 219 ? 14.578 27.125 14.844 1 97.06 219 ILE B N 1
ATOM 3746 C CA . ILE B 1 219 ? 15.359 27.844 15.844 1 97.06 219 ILE B CA 1
ATOM 3747 C C . ILE B 1 219 ? 16.766 28.125 15.305 1 97.06 219 ILE B C 1
ATOM 3749 O O . ILE B 1 219 ? 17.281 29.234 15.438 1 97.06 219 ILE B O 1
ATOM 3753 N N . ARG B 1 220 ? 17.344 27.156 14.695 1 95.94 220 ARG B N 1
ATOM 3754 C CA . ARG B 1 220 ? 18.672 27.328 14.117 1 95.94 220 ARG B CA 1
ATOM 3755 C C . ARG B 1 220 ? 18.672 28.438 13.062 1 95.94 220 ARG B C 1
ATOM 3757 O O . ARG B 1 220 ? 19.609 29.234 13.008 1 95.94 220 ARG B O 1
ATOM 3764 N N . MET B 1 221 ? 17.719 28.469 12.305 1 96.56 221 MET B N 1
ATOM 3765 C CA . MET B 1 221 ? 17.625 29.5 11.281 1 96.56 221 MET B CA 1
ATOM 3766 C C . MET B 1 221 ? 17.5 30.891 11.922 1 96.56 221 MET B C 1
ATOM 3768 O O . MET B 1 221 ? 18.125 31.844 11.469 1 96.56 221 MET B O 1
ATOM 3772 N N . ILE B 1 222 ? 16.656 30.953 12.914 1 96.88 222 ILE B N 1
ATOM 3773 C CA . ILE B 1 222 ? 16.438 32.219 13.609 1 96.88 222 ILE B CA 1
ATOM 3774 C C . ILE B 1 222 ? 17.75 32.688 14.234 1 96.88 222 ILE B C 1
ATOM 3776 O O . ILE B 1 222 ? 18.094 33.875 14.133 1 96.88 222 ILE B O 1
ATOM 3780 N N . LEU B 1 223 ? 18.484 31.812 14.758 1 95.62 223 LEU B N 1
ATOM 3781 C CA . LEU B 1 223 ? 19.75 32.156 15.414 1 95.62 223 LEU B CA 1
ATOM 3782 C C . LEU B 1 223 ? 20.781 32.625 14.391 1 95.62 223 LEU B C 1
ATOM 3784 O O . LEU B 1 223 ? 21.562 33.531 14.648 1 95.62 223 LEU B O 1
ATOM 3788 N N . LYS B 1 224 ? 20.781 31.953 13.328 1 95.25 224 LYS B N 1
ATOM 3789 C CA . LYS B 1 224 ? 21.75 32.281 12.273 1 95.25 224 LYS B CA 1
ATOM 3790 C C . LYS B 1 224 ? 21.5 33.656 11.695 1 95.25 224 LYS B C 1
ATOM 3792 O O . LYS B 1 224 ? 22.453 34.406 11.414 1 95.25 224 LYS B O 1
ATOM 3797 N N . ASP B 1 225 ? 20.266 34.031 11.539 1 95.44 225 ASP B N 1
ATOM 3798 C CA . ASP B 1 225 ? 19.906 35.312 10.938 1 95.44 225 ASP B CA 1
ATOM 3799 C C . ASP B 1 225 ? 18.984 36.094 11.852 1 95.44 225 ASP B C 1
ATOM 3801 O O . ASP B 1 225 ? 17.938 36.594 11.406 1 95.44 225 ASP B O 1
ATOM 3805 N N . PHE B 1 226 ? 19.328 36.25 13.07 1 96.25 226 PHE B N 1
ATOM 3806 C CA . PHE B 1 226 ? 18.469 36.812 14.109 1 96.25 226 PHE B CA 1
ATOM 3807 C C . PHE B 1 226 ? 18.094 38.25 13.789 1 96.25 226 PHE B C 1
ATOM 3809 O O . PHE B 1 226 ? 16.938 38.625 13.914 1 96.25 226 PHE B O 1
ATOM 3816 N N . LYS B 1 227 ? 19.062 39.031 13.383 1 95.5 227 LYS B N 1
ATOM 3817 C CA . LYS B 1 227 ? 18.828 40.469 13.141 1 95.5 227 LYS B CA 1
ATOM 3818 C C . LYS B 1 227 ? 17.766 40.656 12.07 1 95.5 227 LYS B C 1
ATOM 3820 O O . LYS B 1 227 ? 16.828 41.438 12.266 1 95.5 227 LYS B O 1
ATOM 3825 N N . SER B 1 228 ? 17.922 39.969 10.992 1 97.38 228 SER B N 1
ATOM 3826 C CA . SER B 1 228 ? 16.984 40.125 9.883 1 97.38 228 SER B CA 1
ATOM 3827 C C . SER B 1 228 ? 15.602 39.562 10.25 1 97.38 228 SER B C 1
ATOM 3829 O O . SER B 1 228 ? 14.586 40.188 9.914 1 97.38 228 SER B O 1
ATOM 3831 N N . ILE B 1 229 ? 15.531 38.469 11.008 1 97.81 229 ILE B N 1
ATOM 3832 C CA . ILE B 1 229 ? 14.281 37.781 11.32 1 97.81 229 ILE B CA 1
ATOM 3833 C C . ILE B 1 229 ? 13.539 38.531 12.422 1 97.81 229 ILE B C 1
ATOM 3835 O O . ILE B 1 229 ? 12.312 38.656 12.383 1 97.81 229 ILE B O 1
ATOM 3839 N N . SER B 1 230 ? 14.258 39.062 13.383 1 96.94 230 SER B N 1
ATOM 3840 C CA . SER B 1 230 ? 13.625 39.812 14.477 1 96.94 230 SER B CA 1
ATOM 3841 C C . SER B 1 230 ? 13.016 41.125 13.992 1 96.94 230 SER B C 1
ATOM 3843 O O . SER B 1 230 ? 12.219 41.719 14.695 1 96.94 230 SER B O 1
ATOM 3845 N N . ALA B 1 231 ? 13.352 41.531 12.766 1 97.31 231 ALA B N 1
ATOM 3846 C CA . ALA B 1 231 ? 12.82 42.781 12.203 1 97.31 231 ALA B CA 1
ATOM 3847 C C . ALA B 1 231 ? 11.57 42.5 11.367 1 97.31 231 ALA B C 1
ATOM 3849 O O . ALA B 1 231 ? 10.867 43.438 10.977 1 97.31 231 ALA B O 1
ATOM 3850 N N . THR B 1 232 ? 11.25 41.312 11.109 1 96.94 232 THR B N 1
ATOM 3851 C CA . THR B 1 232 ? 10.125 40.938 10.25 1 96.94 232 THR B CA 1
ATOM 3852 C C . THR B 1 232 ? 8.805 41.156 10.977 1 96.94 232 THR B C 1
ATOM 3854 O O . THR B 1 232 ? 8.766 41.219 12.211 1 96.94 232 THR B O 1
ATOM 3857 N N . GLU B 1 233 ? 7.746 41.312 10.18 1 96.38 233 GLU B N 1
ATOM 3858 C CA . GLU B 1 233 ? 6.406 41.438 10.758 1 96.38 233 GLU B CA 1
ATOM 3859 C C . GLU B 1 233 ? 6.031 40.156 11.508 1 96.38 233 GLU B C 1
ATOM 3861 O O . GLU B 1 233 ? 5.336 40.219 12.523 1 96.38 233 GLU B O 1
ATOM 3866 N N . GLY B 1 234 ? 6.492 39.031 11.055 1 94.81 234 GLY B N 1
ATOM 3867 C CA . GLY B 1 234 ? 6.234 37.75 11.727 1 94.81 234 GLY B CA 1
ATOM 3868 C C . GLY B 1 234 ? 6.746 37.719 13.148 1 94.81 234 GLY B C 1
ATOM 3869 O O . GLY B 1 234 ? 6.059 37.219 14.047 1 94.81 234 GLY B O 1
ATOM 3870 N N . TRP B 1 235 ? 7.84 38.25 13.352 1 96.5 235 TRP B N 1
ATOM 3871 C CA . TRP B 1 235 ? 8.422 38.281 14.688 1 96.5 235 TRP B CA 1
ATOM 3872 C C . TRP B 1 235 ? 7.613 39.219 15.594 1 96.5 235 TRP B C 1
ATOM 3874 O O . TRP B 1 235 ? 7.332 38.875 16.75 1 96.5 235 TRP B O 1
ATOM 3884 N N . LYS B 1 236 ? 7.266 40.312 15.078 1 96.56 236 LYS B N 1
ATOM 3885 C CA . LYS B 1 236 ? 6.512 41.281 15.859 1 96.56 236 LYS B CA 1
ATOM 3886 C C . LYS B 1 236 ? 5.184 40.719 16.328 1 96.56 236 LYS B C 1
ATOM 3888 O O . LYS B 1 236 ? 4.793 40.906 17.484 1 96.56 236 LYS B O 1
ATOM 3893 N N . VAL B 1 237 ? 4.574 40.094 15.438 1 95.38 237 VAL B N 1
ATOM 3894 C CA . VAL B 1 237 ? 3.295 39.469 15.758 1 95.38 237 VAL B CA 1
ATOM 3895 C C . VAL B 1 237 ? 3.494 38.406 16.844 1 95.38 237 VAL B C 1
ATOM 3897 O O . VAL B 1 237 ? 2.719 38.312 17.797 1 95.38 237 VAL B O 1
ATOM 3900 N N . MET B 1 238 ? 4.488 37.531 16.734 1 96 238 MET B N 1
ATOM 3901 C CA . MET B 1 238 ? 4.781 36.5 17.719 1 96 238 MET B CA 1
ATOM 3902 C C . MET B 1 238 ? 5.07 37.094 19.078 1 96 238 MET B C 1
ATOM 3904 O O . MET B 1 238 ? 4.59 36.594 20.109 1 96 238 MET B O 1
ATOM 3908 N N . ARG B 1 239 ? 5.828 38.188 19.078 1 95.94 239 ARG B N 1
ATOM 3909 C CA . ARG B 1 239 ? 6.184 38.844 20.312 1 95.94 239 ARG B CA 1
ATOM 3910 C C . ARG B 1 239 ? 4.934 39.312 21.062 1 95.94 239 ARG B C 1
ATOM 3912 O O . ARG B 1 239 ? 4.859 39.188 22.281 1 95.94 239 ARG B O 1
ATOM 3919 N N . ARG B 1 240 ? 4.02 39.812 20.375 1 96.56 240 ARG B N 1
ATOM 3920 C CA . ARG B 1 240 ? 2.779 40.281 20.969 1 96.56 240 ARG B CA 1
ATOM 3921 C C . ARG B 1 240 ? 1.905 39.125 21.438 1 96.56 240 ARG B C 1
ATOM 3923 O O . ARG B 1 240 ? 1.329 39.156 22.516 1 96.56 240 ARG B O 1
ATOM 3930 N N . ALA B 1 241 ? 1.843 38.062 20.609 1 93.5 241 ALA B N 1
ATOM 3931 C CA . ALA B 1 241 ? 0.938 36.938 20.859 1 93.5 241 ALA B CA 1
ATOM 3932 C C . ALA B 1 241 ? 1.552 35.969 21.828 1 93.5 241 ALA B C 1
ATOM 3934 O O . ALA B 1 241 ? 0.834 35.312 22.594 1 93.5 241 ALA B O 1
ATOM 3935 N N . ASN B 1 242 ? 2.857 35.75 21.812 1 94.5 242 ASN B N 1
ATOM 3936 C CA . ASN B 1 242 ? 3.551 34.75 22.625 1 94.5 242 ASN B CA 1
ATOM 3937 C C . ASN B 1 242 ? 4.852 35.312 23.203 1 94.5 242 ASN B C 1
ATOM 3939 O O . ASN B 1 242 ? 5.938 34.844 22.859 1 94.5 242 ASN B O 1
ATOM 3943 N N . PRO B 1 243 ? 4.707 36.219 24.125 1 95.31 243 PRO B N 1
ATOM 3944 C CA . PRO B 1 243 ? 5.906 36.844 24.703 1 95.31 243 PRO B CA 1
ATOM 3945 C C . PRO B 1 243 ? 6.84 35.812 25.359 1 95.31 243 PRO B C 1
ATOM 3947 O O . PRO B 1 243 ? 8.062 36 25.359 1 95.31 243 PRO B O 1
ATOM 3950 N N . ASN B 1 244 ? 6.27 34.781 25.891 1 95.94 244 ASN B N 1
ATOM 3951 C CA . ASN B 1 244 ? 7.105 33.75 26.516 1 95.94 244 ASN B CA 1
ATOM 3952 C C . ASN B 1 244 ? 8.039 33.094 25.484 1 95.94 244 ASN B C 1
ATOM 3954 O O . ASN B 1 244 ? 9.195 32.812 25.797 1 95.94 244 ASN B O 1
ATOM 3958 N N . LEU B 1 245 ? 7.508 32.844 24.312 1 95.19 245 LEU B N 1
ATOM 3959 C CA . LEU B 1 245 ? 8.336 32.25 23.266 1 95.19 245 LEU B CA 1
ATOM 3960 C C . LEU B 1 245 ? 9.469 33.188 22.875 1 95.19 245 LEU B C 1
ATOM 3962 O O . LEU B 1 245 ? 10.602 32.75 22.672 1 95.19 245 LEU B O 1
ATOM 3966 N N . GLU B 1 246 ? 9.133 34.438 22.719 1 95.12 246 GLU B N 1
ATOM 3967 C CA . GLU B 1 246 ? 10.18 35.406 22.406 1 95.12 246 GLU B CA 1
ATOM 3968 C C . GLU B 1 246 ? 11.297 35.344 23.453 1 95.12 246 GLU B C 1
ATOM 3970 O O . GLU B 1 246 ? 12.477 35.375 23.094 1 95.12 246 GLU B O 1
ATOM 3975 N N . GLN B 1 247 ? 10.906 35.406 24.719 1 94.94 247 GLN B N 1
ATOM 3976 C CA . GLN B 1 247 ? 11.883 35.375 25.812 1 94.94 247 GLN B CA 1
ATOM 3977 C C . GLN B 1 247 ? 12.781 34.156 25.734 1 94.94 247 GLN B C 1
ATOM 3979 O O . GLN B 1 247 ? 13.992 34.25 25.922 1 94.94 247 GLN B O 1
ATOM 3984 N N . GLU B 1 248 ? 12.172 33.031 25.469 1 94.19 248 GLU B N 1
ATOM 3985 C CA . GLU B 1 248 ? 12.938 31.812 25.344 1 94.19 248 GLU B CA 1
ATOM 3986 C C . GLU B 1 248 ? 13.953 31.906 24.203 1 94.19 248 GLU B C 1
ATOM 3988 O O . GLU B 1 248 ? 15.094 31.453 24.344 1 94.19 248 GLU B O 1
ATOM 3993 N N . LEU B 1 249 ? 13.539 32.406 23.094 1 94.88 249 LEU B N 1
ATOM 3994 C CA . LEU B 1 249 ? 14.422 32.531 21.938 1 94.88 249 LEU B CA 1
ATOM 3995 C C . LEU B 1 249 ? 15.562 33.531 22.219 1 94.88 249 LEU B C 1
ATOM 3997 O O . LEU B 1 249 ? 16.703 33.25 21.844 1 94.88 249 LEU B O 1
ATOM 4001 N N . LEU B 1 250 ? 15.258 34.625 22.875 1 92.69 250 LEU B N 1
ATOM 4002 C CA . LEU B 1 250 ? 16.266 35.625 23.234 1 92.69 250 LEU B CA 1
ATOM 4003 C C . LEU B 1 250 ? 17.297 35.031 24.188 1 92.69 250 LEU B C 1
ATOM 4005 O O . LEU B 1 250 ? 18.484 35.344 24.094 1 92.69 250 LEU B O 1
ATOM 4009 N N . GLU B 1 251 ? 16.828 34.219 25.062 1 91.75 251 GLU B N 1
ATOM 4010 C CA . GLU B 1 251 ? 17.734 33.531 25.984 1 91.75 251 GLU B CA 1
ATOM 4011 C C . GLU B 1 251 ? 18.719 32.625 25.234 1 91.75 251 GLU B C 1
ATOM 4013 O O . GLU B 1 251 ? 19.891 32.562 25.594 1 91.75 251 GLU B O 1
ATOM 4018 N N . VAL B 1 252 ? 18.219 32.031 24.281 1 90 252 VAL B N 1
ATOM 4019 C CA . VAL B 1 252 ? 19.062 31.156 23.484 1 90 252 VAL B CA 1
ATOM 4020 C C . VAL B 1 252 ? 20.078 31.969 22.688 1 90 252 VAL B C 1
ATOM 4022 O O . VAL B 1 252 ? 21.234 31.562 22.547 1 90 252 VAL B O 1
ATOM 4025 N N . VAL B 1 253 ? 19.703 33.031 22.188 1 87 253 VAL B N 1
ATOM 4026 C CA . VAL B 1 253 ? 20.578 33.938 21.422 1 87 253 VAL B CA 1
ATOM 4027 C C . VAL B 1 253 ? 21.719 34.406 22.297 1 87 253 VAL B C 1
ATOM 4029 O O . VAL B 1 253 ? 22.875 34.438 21.891 1 87 253 VAL B O 1
ATOM 4032 N N . VAL B 1 254 ? 21.375 34.781 23.516 1 85.81 254 VAL B N 1
ATOM 4033 C CA . VAL B 1 254 ? 22.359 35.281 24.453 1 85.81 254 VAL B CA 1
ATOM 4034 C C . VAL B 1 254 ? 23.359 34.188 24.812 1 85.81 254 VAL B C 1
ATOM 4036 O O . VAL B 1 254 ? 24.562 34.469 24.906 1 85.81 254 VAL B O 1
ATOM 4039 N N . GLU B 1 255 ? 22.953 33.094 25 1 84.75 255 GLU B N 1
ATOM 4040 C CA . GLU B 1 255 ? 23.812 31.969 25.359 1 84.75 255 GLU B CA 1
ATOM 4041 C C . GLU B 1 255 ? 24.75 31.609 24.203 1 84.75 255 GLU B C 1
ATOM 4043 O O . GLU B 1 255 ? 25.891 31.188 24.438 1 84.75 255 GLU B O 1
ATOM 4048 N N . THR B 1 256 ? 24.312 31.781 23.031 1 77.88 256 THR B N 1
ATOM 4049 C CA . THR B 1 256 ? 25.125 31.453 21.859 1 77.88 256 THR B CA 1
ATOM 4050 C C . THR B 1 256 ? 26.156 32.562 21.594 1 77.88 256 THR B C 1
ATOM 4052 O O . THR B 1 256 ? 27.25 32.281 21.078 1 77.88 256 THR B O 1
ATOM 4055 N N . ASP B 1 257 ? 25.938 33.75 21.859 1 74.44 257 ASP B N 1
ATOM 4056 C CA . ASP B 1 257 ? 26.844 34.906 21.672 1 74.44 257 ASP B CA 1
ATOM 4057 C C . ASP B 1 257 ? 27.828 35 22.828 1 74.44 257 ASP B C 1
ATOM 4059 O O . ASP B 1 257 ? 28.859 35.656 22.719 1 74.44 257 ASP B O 1
ATOM 4063 N N . SER B 1 258 ? 27.547 34.406 23.938 1 66 258 SER B N 1
ATOM 4064 C CA . SER B 1 258 ? 28.469 34.406 25.062 1 66 258 SER B CA 1
ATOM 4065 C C . SER B 1 258 ? 29.484 33.25 24.953 1 66 258 SER B C 1
ATOM 4067 O O . SER B 1 258 ? 29.141 32.156 24.516 1 66 258 SER B O 1
#

Foldseek 3Di:
DDPPPPPPPPPPPPPPQPPPQQPQDPVPPPCPPPVPDPPPPDPPPPPPPVPDPPPDPPPCVVCVVVVVVVPDDDDPPVVLVVLLVCQVVLPPFAEWEQEAVRDTRTDHLVLLCVLFVLVNVVQVSADHDPSHGYGYRYPDDPLLVSQLRSCSRRNDDDPVSCLVCLLVQCQVCLSRVPVVSVVVSLVSCLVPSDDLQCLLVQLVSCVVSVPVVSNVSSLVVCLVVVVSSCPHPSVVVCCVVPVVVVVVSVVVSVVVVD/DDPPPPPPPPPPPPPPQPVPQQPQDPVPPPPPPPVPDPPPPDPPPPPPPVPDPPPDPPPCVVCVVVVVVVPDDDDPPVVLVVLLVCQVVLVPFAEWEQEAVRDTRTDHLVLLCVLFVQVNVVQVSADHDPSHGYGYRYPDDPLLVSQLRSCSRRNDDDPVSCLVCLLVQCQVCLSRVPVVSVVVSLVSCLVPSDDLQCLLVQLVSCVVSVPVVSNVSSLVVCLVVVPSSCPHPSNVVCCVVPVVVVVVSVVVNVVVVD

Solvent-accessible surface area (backbone atoms only — not comparable to full-atom values): 29653 Å² total; per-residue (Å²): 137,83,79,79,77,74,80,75,80,74,76,68,81,67,73,68,72,75,77,76,45,77,60,66,74,69,87,70,75,79,76,76,78,73,76,70,79,69,81,69,70,79,76,70,82,68,76,76,68,71,69,75,74,72,74,75,71,74,83,50,67,68,51,48,61,53,48,59,57,66,50,42,38,79,38,48,44,66,56,46,49,24,37,40,45,46,52,74,66,31,66,83,44,35,26,33,42,27,29,62,85,70,45,71,47,59,32,42,57,58,58,47,27,50,50,16,55,58,51,28,56,53,55,73,70,32,54,70,56,96,79,28,30,46,46,65,49,52,82,38,57,58,71,38,53,50,50,49,53,44,27,55,58,40,66,51,81,55,68,70,58,45,65,74,29,30,70,58,38,32,48,49,18,45,76,35,61,31,66,70,53,32,52,51,33,44,50,49,40,72,72,63,69,60,43,68,66,45,34,53,56,49,30,54,47,22,57,76,47,72,32,64,69,48,29,51,52,35,50,52,50,41,63,74,42,37,74,69,30,64,68,28,69,41,34,51,51,42,41,72,76,37,49,67,58,47,52,55,53,51,54,50,49,51,58,68,77,96,137,83,79,79,77,74,80,74,80,73,76,67,81,65,72,68,72,76,76,74,45,75,60,68,76,68,85,70,76,81,72,78,79,74,77,71,78,69,81,69,69,80,77,70,80,72,77,77,71,71,70,74,74,74,75,77,70,74,83,49,66,66,51,48,61,54,48,59,57,66,48,42,38,79,37,50,44,67,54,47,49,22,36,41,43,45,52,74,65,31,66,82,45,34,26,34,43,28,29,62,86,69,44,71,46,57,33,43,56,60,58,46,28,52,48,16,56,58,51,27,56,53,55,74,70,34,55,71,57,96,77,29,30,48,46,66,50,55,83,37,58,59,69,38,53,51,50,50,55,44,28,55,58,41,66,52,82,52,70,68,57,45,65,75,28,31,70,58,39,33,49,48,19,44,74,34,62,29,64,69,54,30,51,52,32,44,50,51,40,72,72,63,69,59,42,69,66,46,33,53,56,49,31,54,48,22,57,74,46,72,31,63,69,48,28,51,53,34,51,51,50,42,62,73,42,38,73,68,31,65,68,27,69,40,36,51,51,41,42,73,74,36,48,67,59,47,52,54,52,52,52,51,49,52,59,69,77,96

Organism: Punica granatum (NCBI:txid22663)

InterPro domains:
  IPR000210 BTB/POZ domain [PF00651] (85-190)
  IPR000210 BTB/POZ domain [PS50097] (93-161)
  IPR000210 BTB/POZ domain [SM00225] (93-193)
  IPR011333 SKP1/BTB/POZ domain superfamily [G3DSA:3.30.710.10] (71-190)
  IPR011333 SKP1/BTB/POZ domain superfamily [SSF54695] (71-190)
  IPR044513 BTB/POZ and TAZ domain-containing protein 1/2/3/4/5 [PTHR46287] (53-257)

Nearest PDB structures (foldseek):
  3htm-assembly1_B  TM=8.372E-01  e=3.312E-08  Homo sapiens
  9ety-assembly1_B  TM=7.445E-01  e=4.102E-08  Homo sapiens
  4eoz-assembly2_A  TM=8.511E-01  e=1.819E-05  Homo sapiens
  8dws-assembly1_D  TM=9.036E-01  e=5.567E-04  Homo sapiens
  6er1-assembly1_A  TM=6.425E-01  e=7.273E-04  Drosophila melanogaster

pLDDT: mean 78.55, std 29.11, range [19.14, 98.94]